Protein 8ERM (pdb70)

Secondary structure (DSSP, 8-state):
----SSTTEEESS-PPPEEEEEEETTEEEEEEE-TT--HHHHHHHHTTSSTT-EEEEEEEEEEEEEEEESS-EEEEEEETTEEEEEEEE-SHHHHHHHHHHTHHHHT-EEEE-TTS-EEEEETT---EEE----SS-SEEEEEEEEB-TTSPBPSS-EEEEESSSPPS--EEE-EEEEE-SS-EEEE-STTTTHHHH--/---B--SSTTEEESS-PPPEEEEEEETTEEEEEEE-TT--HHHHHHHHTTSSTT-EEEEEEEEEEEEEEEESS-EEEEEEETTEEEEEEEE-SHHHHHHHHHHTHHHHT-EEEE-TTS-EEEEETT---EEE----SS-SEEEEEEEEB-TTSPBPSS-EEEEESSSPPS--EEE-EEEEE-SS-EEEE-STTTTHHHH-B--

Foldseek 3Di:
DFAAQAAQAFAQFHADWFWKWKDFPNDIDIFTDHGPDFLLRRQVRPAPRDPQKHKAWKWKKKKWKDDWDQFAWWKWKAWAHFIDIQARHRTLVSVLVVCCVCCVRRCWHWDADPVGIIMIMNRSWTKMFIGETPTRTQWMFMWMWIAELVRDTHPDIATLYTHDDGGRRGIHGHAMHIDGPTDMDMDGPDCNGCNHGND/DAFWAQQAAQAFAQFHADWFWKWKFFPNDIDIFTDHGPDFLLRVQVRPAPSDPQKHKAWKKKKWKWKDDWDQFAWWKWKAWAHFIDIQARHHTLVSVLVVCCVCCVRRCWDWDADPVGITMIMNGRWTKMFIGETDTRTQWMFMWMWIAELVRDTHPDIATLATHNDGGRRGMHHHAMDIDGPGDMDMDGPDSNGSNHGNDRD

Nearest PDB structures (foldseek):
  8erm-assembly1_A  TM=1.005E+00  e=1.582E-40  Pseudomonas aeruginosa PAO1
  8sug-assembly1_C  TM=9.775E-01  e=1.849E-27  Pseudomonas aeruginosa PAO1
  6x80-assembly1_D  TM=3.849E-01  e=1.348E-04  Campylobacter jejuni
  7qyd-assembly1_B  TM=2.018E-01  e=6.438E+00  Bacillus thuringiensis serovar jegathesan
  7r1e-assembly1_B  TM=1.872E-01  e=8.999E+00  Bacillus thuringiensis serovar jegathesan

Sequence (402 aa):
GTVASVAGTATASGIASGTVNLVGGGQVKNIAIAAGDSAKAIAEKMDGAIPNLSARARRTVFTADVSGVTGGSLNFDVTVGSNTVSLAGVTSTQDLADQLNNSNSSSKLGITTASINDKGVLTITSATGENVKFGAQTGTATAGQVAVKVQGSDGKFEAAAKNVVAAGTAATTTIVTGYVQLNSPTAYSVSGTGTQASQVFGNGAGTVASVAGTATASGIASGTVNLVGGGQVKNIAIAAGDSAKAIAEKMDGAIPNLSARARTVFTADDVSGVTGGSLNFDVTVGSNTVSLAGVTSTQDLADQLNSNSSKLGITASINDKGVLTITSATGENVKFGAQTGTATAGQVAVKVQGSDGKFEAAAKNVVAAGTAATTTIVTGYVQLNSPTAYSVSGTGTQASQVFGNAS

InterPro domains:
  IPR001029 Flagellin, N-terminal domain [PF00669] (5-141)
  IPR001029 Flagellin, N-terminal domain [PR00207] (37-54)
  IPR001029 Flagellin, N-terminal domain [PR00207] (76-95)
  IPR001029 Flagellin, N-terminal domain [PR00207] (111-134)
  IPR001492 Flagellin [PTHR42792] (4-488)
  IPR010810 Flagellin hook, IN motif [PF07196] (251-303)
  IPR042187 Flagellin, C-terminal domain, subdomain 2 [G3DSA:6.10.10.10] (440-488)
  IPR046358 Flagellin, C-terminal domain [PF00700] (402-487)

Radius of gyration: 23.03 Å; Cα contacts (8 Å, |Δi|>4): 1139; chains: 2; bounding box: 80×36×58 Å

Organism: Pseudomonas aeruginosa (strai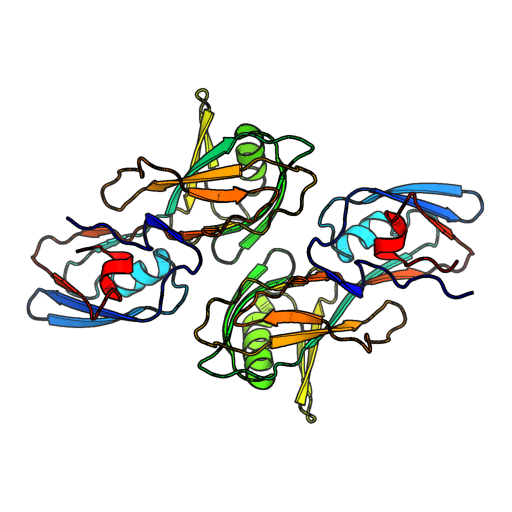n ATCC 15692 / DSM 22644 / CIP 104116 / JCM 14847 / LMG 12228 / 1C / PRS 101 / PAO1) (NCBI:txid208964)

GO terms:
  GO:0071973 bacterial-type flagellum-dependent cell motility (P, IDA)

Solvent-accessible surface area: 17400 Å² total; per-residue (Å²): 125,76,137,17,70,16,8,12,6,0,19,55,56,9,4,58,75,16,56,0,48,0,66,6,64,84,67,101,83,98,20,72,5,49,44,42,19,19,0,88,27,1,8,142,79,0,78,52,23,5,65,90,5,40,9,143,15,100,0,10,1,20,3,74,13,61,46,26,78,62,35,23,0,16,4,28,2,13,0,25,42,32,7,17,67,3,42,39,0,70,41,13,88,42,0,0,71,50,2,69,100,40,29,111,71,1,48,18,84,4,64,41,77,146,180,33,72,0,39,2,22,2,51,72,0,42,13,1,38,10,24,72,38,48,16,98,7,100,41,0,59,0,22,1,77,1,32,18,50,99,42,148,76,49,105,76,55,74,63,0,3,12,12,68,123,67,19,103,33,30,18,0,1,0,27,5,40,23,76,33,117,68,94,75,58,41,59,27,102,66,95,56,4,15,5,7,46,9,132,115,108,32,96,133,22,59,16,5,12,6,1,18,56,56,10,4,57,71,16,50,0,43,0,51,6,84,74,72,86,79,96,27,69,6,44,32,31,18,17,0,68,23,0,5,119,86,0,77,50,21,12,87,102,6,55,14,106,9,85,0,8,1,23,4,80,12,50,53,26,79,62,36,24,0,19,4,29,1,13,0,27,43,33,7,15,77,2,50,37,0,68,40,21,90,40,0,3,72,48,3,85,96,44,24,109,69,1,49,19,79,7,59,53,80,135,170,37,73,1,42,2,21,2,58,73,0,44,12,2,35,10,24,74,39,51,17,100,7,101,42,12,59,0,11,1,68,1,30,20,53,105,42,148,76,43,101,73,53,72,54,0,2,15,12,66,124,70,20,102,32,32,18,0,0,0,15,6,41,22,69,35,116,79,93,86,62,37,62,28,105,65,93,55,5,18,6,7,64,14,74,95,113

B-factor: mean 18.31, std 6.92, range [8.94, 65.5]

Structure (mmCIF, N/CA/C/O backbone):
data_8ERM
#
_entry.id   8ERM
#
_cell.length_a   53.486
_cell.length_b   36.492
_cell.length_c   87.452
_cell.angle_alpha   90.000
_cell.angle_beta   97.298
_cell.angle_gamma   90.000
#
_symmetry.space_group_name_H-M   'P 1 21 1'
#
loop_
_entity.id
_entity.type
_entity.pdbx_description
1 polymer 'B-type flagellin'
2 non-polymer GLYCEROL
3 non-polymer 'SULFATE ION'
4 water water
#
loop_
_atom_site.group_PDB
_atom_site.id
_atom_site.type_symbol
_atom_site.label_atom_id
_atom_site.label_alt_id
_atom_site.label_comp_id
_atom_site.label_asym_id
_atom_site.label_entity_id
_atom_site.label_seq_id
_atom_site.pdbx_PDB_ins_code
_atom_site.Cartn_x
_atom_site.Cartn_y
_atom_site.Cartn_z
_atom_site.occupancy
_atom_site.B_iso_or_equiv
_atom_site.auth_seq_id
_atom_site.auth_comp_id
_atom_site.auth_asym_id
_atom_site.auth_atom_id
_atom_site.pdbx_PDB_model_num
ATOM 1 N N . GLY A 1 3 ? -8.450 -7.132 -3.243 1.000 41.940 180 GLY A N 1
ATOM 2 C CA . GLY A 1 3 ? -9.631 -6.509 -2.605 1.000 41.560 180 GLY A CA 1
ATOM 3 C C . GLY A 1 3 ? -10.349 -7.515 -1.722 1.000 37.580 180 GLY A C 1
ATOM 4 O O . GLY A 1 3 ? -10.842 -8.516 -2.205 1.000 29.590 180 GLY A O 1
ATOM 8 N N . THR A 1 4 ? -10.354 -7.273 -0.413 1.000 35.090 181 THR A N 1
ATOM 9 C CA . THR A 1 4 ? -11.401 -7.828 0.456 1.000 22.120 181 THR A CA 1
ATOM 10 C C . THR A 1 4 ? -12.071 -6.662 1.177 1.000 19.840 181 THR A C 1
ATOM 11 O O . THR A 1 4 ? -11.399 -5.672 1.537 1.000 18.920 181 THR A O 1
ATOM 22 N N . VAL A 1 5 ? -13.391 -6.770 1.318 1.000 15.000 182 VAL A N 1
ATOM 23 C CA . VAL A 1 5 ? -14.192 -5.782 2.037 1.000 13.850 182 VAL A CA 1
ATOM 24 C C . VAL A 1 5 ? -14.326 -6.197 3.505 1.000 12.950 182 VAL A C 1
ATOM 25 O O . VAL A 1 5 ? -14.173 -7.357 3.859 1.000 12.080 182 VAL A O 1
ATOM 38 N N . ALA A 1 6 ? -14.661 -5.230 4.335 1.000 11.840 183 ALA A N 1
ATOM 39 C CA . ALA A 1 6 ? -14.866 -5.455 5.756 1.000 12.190 183 ALA A CA 1
ATOM 40 C C . ALA A 1 6 ? -16.031 -6.424 5.966 1.000 11.870 183 ALA A C 1
ATOM 41 O O . ALA A 1 6 ? -17.044 -6.363 5.264 1.000 12.880 183 ALA A O 1
ATOM 48 N N . SER A 1 7 ? -15.901 -7.302 6.971 1.000 13.420 184 SER A N 1
ATOM 49 C CA . SER A 1 7 ? -16.964 -8.227 7.316 1.000 12.940 184 SER A CA 1
ATOM 50 C C . SER A 1 7 ? -17.950 -7.682 8.351 1.000 13.310 184 SER A C 1
ATOM 51 O O . SER A 1 7 ? -18.984 -8.312 8.553 1.000 14.610 184 SER A O 1
ATOM 59 N N . VAL A 1 8 ? -17.660 -6.527 8.979 1.000 12.600 185 VAL A N 1
ATOM 60 C CA . VAL A 1 8 ? -18.565 -5.960 9.969 1.000 11.470 185 VAL A CA 1
ATOM 61 C C . VAL A 1 8 ? -18.970 -4.530 9.625 1.000 11.490 185 VAL A C 1
ATOM 62 O O . VAL A 1 8 ? -20.166 -4.241 9.498 1.000 10.690 185 VAL A O 1
ATOM 75 N N . ALA A 1 9 ? -17.999 -3.645 9.445 1.000 11.090 186 ALA A N 1
ATOM 76 C CA . ALA A 1 9 ? -18.319 -2.275 9.037 1.000 10.720 186 ALA A CA 1
ATOM 77 C C . ALA A 1 9 ? -18.921 -2.280 7.628 1.000 10.960 186 ALA A C 1
ATOM 78 O O . ALA A 1 9 ? -18.471 -3.025 6.768 1.000 13.070 186 ALA A O 1
ATOM 85 N N . GLY A 1 10 ? -19.948 -1.484 7.402 1.000 10.190 187 GLY A N 1
ATOM 86 C CA . GLY A 1 10 ? -20.576 -1.440 6.087 1.000 10.310 187 GLY A CA 1
ATOM 87 C C . GLY A 1 10 ? -21.428 -2.650 5.756 1.000 10.330 187 GLY A C 1
ATOM 88 O O . GLY A 1 10 ? -21.687 -2.938 4.597 1.000 11.090 187 GLY A O 1
ATOM 92 N N . THR A 1 11 ? -21.905 -3.356 6.771 1.000 10.290 188 THR A N 1
ATOM 93 C CA . THR A 1 11 ? -22.848 -4.440 6.552 1.000 10.380 188 THR A CA 1
ATOM 94 C C . THR A 1 11 ? -23.658 -4.721 7.825 1.000 11.510 188 THR A C 1
ATOM 95 O O . THR A 1 11 ? -23.444 -4.103 8.850 1.000 10.870 188 THR A O 1
ATOM 106 N N . ALA A 1 12 ? -24.602 -5.642 7.714 1.000 11.070 189 ALA A N 1
ATOM 107 C CA . ALA A 1 12 ? -25.364 -6.150 8.841 1.000 10.770 189 ALA A CA 1
ATOM 108 C C . ALA A 1 12 ? -24.706 -7.442 9.322 1.000 10.670 189 ALA A C 1
ATOM 109 O O . ALA A 1 12 ? -24.345 -8.284 8.511 1.000 12.350 189 ALA A O 1
ATOM 116 N N . THR A 1 13 ? -24.586 -7.571 10.644 1.000 11.140 190 THR A N 1
ATOM 117 C CA . THR A 1 13 ? -24.003 -8.757 11.286 1.000 11.000 190 THR A CA 1
ATOM 118 C C . THR A 1 13 ? -24.782 -9.129 12.531 1.000 11.960 190 THR A C 1
ATOM 119 O O . THR A 1 13 ? -25.580 -8.335 13.061 1.000 11.310 190 THR A O 1
ATOM 130 N N . ALA A 1 14 ? -24.547 -10.338 13.010 1.000 12.000 191 ALA A N 1
ATOM 131 C CA . ALA A 1 14 ? -25.179 -10.816 14.220 1.000 13.360 191 ALA A CA 1
ATOM 132 C C . ALA A 1 14 ? -24.655 -10.121 15.455 1.000 16.910 191 ALA A C 1
ATOM 133 O O . ALA A 1 14 ? -25.414 -9.793 16.350 1.000 20.580 191 ALA A O 1
ATOM 140 N N . SER A 1 15 ? -23.347 -9.885 15.506 1.000 15.390 192 SER A N 1
ATOM 141 C CA . SER A 1 15 ? -22.708 -9.457 16.745 1.000 18.290 192 SER A CA 1
ATOM 142 C C . SER A 1 15 ? -22.008 -8.118 16.716 1.000 17.050 192 SER A C 1
ATOM 143 O O . SER A 1 15 ? -21.548 -7.627 17.769 1.000 17.310 192 SER A O 1
ATOM 151 N N . GLY A 1 16 ? -21.931 -7.505 15.536 1.000 14.610 193 GLY A N 1
ATOM 152 C CA . GLY A 1 16 ? -21.248 -6.229 15.441 1.000 14.540 193 GLY A CA 1
ATOM 153 C C . GLY A 1 16 ? -19.757 -6.364 15.651 1.000 14.680 193 GLY A C 1
ATOM 154 O O . GLY A 1 16 ? -19.183 -7.452 15.554 1.000 14.720 193 GLY A O 1
ATOM 158 N N . ILE A 1 17 ? -19.133 -5.244 15.906 1.000 13.110 194 ILE A N 1
ATOM 159 C CA . ILE A 1 17 ? -17.666 -5.181 15.978 1.000 13.400 194 ILE A CA 1
ATOM 160 C C . ILE A 1 17 ? -17.146 -6.047 17.117 1.000 14.570 194 ILE A C 1
ATOM 161 O O . ILE A 1 17 ? -17.710 -6.028 18.218 1.000 15.930 194 ILE A O 1
ATOM 177 N N . ALA A 1 18 ? -16.106 -6.826 16.832 1.000 16.550 195 ALA A N 1
ATOM 178 C CA . ALA A 1 18 ? -15.431 -7.629 17.851 1.000 17.790 195 ALA A CA 1
ATOM 179 C C . ALA A 1 18 ? -14.274 -6.845 18.447 1.000 16.840 195 ALA A C 1
ATOM 180 O O . ALA A 1 18 ? -13.679 -5.981 17.790 1.000 17.340 195 ALA A O 1
ATOM 187 N N . SER A 1 19 ? -13.941 -7.135 19.702 1.000 17.040 196 SER A N 1
ATOM 188 C CA . SER A 1 19 ? -12.787 -6.512 20.321 1.000 16.670 196 SER A CA 1
ATOM 189 C C . SER A 1 19 ? -11.514 -6.869 19.536 1.000 14.400 196 SER A C 1
ATOM 190 O O . SER A 1 19 ? -11.384 -7.949 18.951 1.000 17.000 196 SER A O 1
ATOM 198 N N . GLY A 1 20 ? -10.600 -5.918 19.523 1.000 16.490 197 GLY A N 1
ATOM 199 C CA . GLY A 1 20 ? -9.318 -6.087 18.866 1.000 15.920 197 GLY A CA 1
ATOM 200 C C . GLY A 1 20 ? -8.472 -4.839 18.966 1.000 15.390 197 GLY A C 1
ATOM 201 O O . GLY A 1 20 ? -8.801 -3.868 19.637 1.000 16.950 197 GLY A O 1
ATOM 205 N N . THR A 1 21 ? -7.333 -4.878 18.306 1.000 18.190 198 THR A N 1
ATOM 206 C CA . THR A 1 21 ? -6.422 -3.748 18.290 1.000 17.720 198 THR A CA 1
ATOM 207 C C . THR A 1 21 ? -6.067 -3.487 16.820 1.000 15.530 198 THR A C 1
ATOM 208 O O . THR A 1 21 ? -5.743 -4.437 16.065 1.000 17.800 198 THR A O 1
ATOM 219 N N . VAL A 1 22 ? -6.179 -2.219 16.408 1.000 14.040 199 VAL A N 1
ATOM 220 C CA . VAL A 1 22 ? -5.784 -1.788 15.066 1.000 15.530 199 VAL A CA 1
ATOM 221 C C . VAL A 1 22 ? -4.378 -1.186 15.131 1.000 17.470 199 VAL A C 1
ATOM 222 O O . VAL A 1 22 ? -4.108 -0.327 15.980 1.000 16.670 199 VAL A O 1
ATOM 235 N N . ASN A 1 23 ? -3.486 -1.682 14.274 1.000 15.170 200 ASN A N 1
ATOM 236 C CA . ASN A 1 23 ? -2.115 -1.200 14.185 1.000 17.720 200 ASN A CA 1
ATOM 237 C C . ASN A 1 23 ? -2.021 -0.221 13.014 1.000 15.470 200 ASN A C 1
ATOM 238 O O . ASN A 1 23 ? -2.254 -0.594 11.856 1.000 16.970 200 ASN A O 1
ATOM 249 N N . LEU A 1 24 ? -1.739 1.043 13.312 1.000 15.910 201 LEU A N 1
ATOM 250 C CA . LEU A 1 24 ? -1.584 2.091 12.336 1.000 16.890 201 LEU A CA 1
ATOM 251 C C . LEU A 1 24 ? -0.112 2.470 12.212 1.000 18.260 201 LEU A C 1
ATOM 252 O O . LEU A 1 24 ? 0.548 2.705 13.241 1.000 19.660 201 LEU A O 1
ATOM 268 N N . VAL A 1 25 ? 0.398 2.528 10.982 1.000 16.460 202 VAL A N 1
ATOM 269 C CA . VAL A 1 25 ? 1.748 3.038 10.723 1.000 17.890 202 VAL A CA 1
ATOM 270 C C . VAL A 1 25 ? 1.727 4.101 9.632 1.000 17.610 202 VAL A C 1
ATOM 271 O O . VAL A 1 25 ? 1.144 3.885 8.561 1.000 18.210 202 VAL A O 1
ATOM 284 N N . GLY A 1 26 ? 2.342 5.253 9.888 1.000 17.040 203 GLY A N 1
ATOM 285 C CA . GLY A 1 26 ? 2.435 6.292 8.867 1.000 17.660 203 GLY A CA 1
ATOM 286 C C . GLY A 1 26 ? 3.192 7.497 9.379 1.000 17.380 203 GLY A C 1
ATOM 287 O O . GLY A 1 26 ? 3.260 7.745 10.583 1.000 15.560 203 GLY A O 1
ATOM 291 N N . GLY A 1 27 ? 3.847 8.192 8.457 1.000 18.390 204 GLY A N 1
ATOM 292 C CA . GLY A 1 27 ? 4.677 9.341 8.816 1.000 20.270 204 GLY A CA 1
ATOM 293 C C . GLY A 1 27 ? 5.774 9.010 9.823 1.000 18.650 204 GLY A C 1
ATOM 294 O O . GLY A 1 27 ? 6.170 9.847 10.630 1.000 21.580 204 GLY A O 1
ATOM 298 N N . GLY A 1 28 ? 6.255 7.770 9.802 1.000 17.600 205 GLY A N 1
ATOM 299 C CA . GLY A 1 28 ? 7.287 7.356 10.760 1.000 18.090 205 GLY A CA 1
ATOM 300 C C . GLY A 1 28 ? 6.786 7.111 12.171 1.000 16.570 205 GLY A C 1
ATOM 301 O O . GLY A 1 28 ? 7.588 6.897 13.089 1.000 17.670 205 GLY A O 1
ATOM 305 N N . GLN A 1 29 ? 5.467 7.112 12.343 1.000 15.740 206 GLN A N 1
ATOM 306 C CA . GLN A 1 29 ? 4.847 6.894 13.647 1.000 17.580 206 GLN A CA 1
ATOM 307 C C . GLN A 1 29 ? 4.106 5.567 13.645 1.000 16.340 206 GLN A C 1
ATOM 308 O O . GLN A 1 29 ? 3.579 5.146 12.609 1.000 17.420 206 GLN A O 1
ATOM 322 N N . VAL A 1 30 ? 4.036 4.951 14.820 1.000 16.300 207 VAL A N 1
ATOM 323 C CA . VAL A 1 30 ? 3.350 3.660 15.030 1.000 16.920 207 VAL A CA 1
ATOM 324 C C . VAL A 1 30 ? 2.320 3.856 16.129 1.000 17.700 207 VAL A C 1
ATOM 325 O O . VAL A 1 30 ? 2.662 4.353 17.212 1.000 19.570 207 VAL A O 1
ATOM 338 N N . LYS A 1 31 ? 1.055 3.535 15.856 1.000 15.890 208 LYS A N 1
ATOM 339 C CA . LYS A 1 31 ? 0.003 3.746 16.862 1.000 18.270 208 LYS A CA 1
ATOM 340 C C . LYS A 1 31 ? -0.900 2.543 16.922 1.000 17.580 208 LYS A C 1
ATOM 341 O O . LYS A 1 31 ? -1.261 1.989 15.902 1.000 19.210 208 LYS A O 1
ATOM 360 N N . ASN A 1 32 ? -1.273 2.153 18.136 1.000 16.310 209 ASN A N 1
ATOM 361 C CA . ASN A 1 32 ? -2.177 1.071 18.345 1.000 17.820 209 ASN A CA 1
ATOM 362 C C . ASN A 1 32 ? -3.454 1.647 18.920 1.000 17.130 209 ASN A C 1
ATOM 363 O O . ASN A 1 32 ? -3.429 2.474 19.831 1.000 16.660 209 ASN A O 1
ATOM 374 N N . ILE A 1 33 ? -4.568 1.219 18.321 1.000 15.770 210 ILE A N 1
ATOM 375 C CA . ILE A 1 33 ? -5.903 1.739 18.622 1.000 16.480 210 ILE A CA 1
ATOM 376 C C . ILE A 1 33 ? -6.749 0.601 19.142 1.000 13.480 210 ILE A C 1
ATOM 377 O O . ILE A 1 33 ? -6.944 -0.386 18.442 1.000 16.200 210 ILE A O 1
ATOM 393 N N . ALA A 1 34 ? -7.275 0.735 20.362 1.000 13.350 211 ALA A N 1
ATOM 394 C CA . ALA A 1 34 ? -8.144 -0.282 20.911 1.000 13.530 211 ALA A CA 1
ATOM 395 C C . ALA A 1 34 ? -9.542 -0.206 20.307 1.000 15.270 211 ALA A C 1
ATOM 396 O O . ALA A 1 34 ? -10.121 0.872 20.282 1.000 16.500 211 ALA A O 1
ATOM 403 N N . ILE A 1 35 ? -10.030 -1.354 19.834 1.000 14.300 212 ILE A N 1
ATOM 404 C CA . ILE A 1 35 ? -11.402 -1.485 19.315 1.000 17.030 212 ILE A CA 1
ATOM 405 C C . ILE A 1 35 ? -12.168 -2.285 20.369 1.000 16.330 212 ILE A C 1
ATOM 406 O O . ILE A 1 35 ? -11.812 -3.420 20.682 1.000 17.010 212 ILE A O 1
ATOM 422 N N . ALA A 1 36 ? -13.214 -1.687 20.910 1.000 15.860 213 ALA A N 1
ATOM 423 C CA . ALA A 1 36 ? -14.048 -2.327 21.924 1.000 17.400 213 ALA A CA 1
ATOM 424 C C . ALA A 1 36 ? -15.136 -3.133 21.277 1.000 16.110 213 ALA A C 1
ATOM 425 O O . ALA A 1 36 ? -15.658 -2.743 20.218 1.000 15.870 213 ALA A O 1
ATOM 432 N N . ALA A 1 37 ? -15.491 -4.261 21.891 1.000 16.360 214 ALA A N 1
ATOM 433 C CA . ALA A 1 37 ? -16.614 -5.065 21.415 1.000 17.340 214 ALA A CA 1
ATOM 434 C C . ALA A 1 37 ? -17.837 -4.164 21.306 1.000 15.250 214 ALA A C 1
ATOM 435 O O . ALA A 1 37 ? -18.134 -3.384 22.213 1.000 17.220 214 ALA A O 1
ATOM 442 N N . GLY A 1 38 ? -18.502 -4.219 20.154 1.000 15.620 215 GLY A N 1
ATOM 443 C CA . GLY A 1 38 ? -19.732 -3.435 19.945 1.000 16.380 215 GLY A CA 1
ATOM 444 C C . GLY A 1 38 ? -19.504 -1.974 19.543 1.000 16.780 215 GLY A C 1
ATOM 445 O O . GLY A 1 38 ? -20.460 -1.218 19.403 1.000 16.650 215 GLY A O 1
ATOM 449 N N . ASP A 1 39 ? -18.243 -1.573 19.340 1.000 13.720 216 ASP A N 1
ATOM 450 C CA . ASP A 1 39 ? -17.971 -0.208 18.923 1.000 13.510 216 ASP A CA 1
ATOM 451 C C . ASP A 1 39 ? -18.705 0.107 17.624 1.000 14.050 216 ASP A C 1
ATOM 452 O O . ASP A 1 39 ? -18.820 -0.733 16.737 1.000 15.160 216 ASP A O 1
ATOM 461 N N . SER A 1 40 ? -19.164 1.329 17.547 1.000 13.290 217 SER A N 1
ATOM 462 C CA . SER A 1 40 ? -19.723 1.880 16.316 1.000 12.590 217 SER A CA 1
ATOM 463 C C . SER A 1 40 ? -18.629 2.416 15.414 1.000 12.370 217 SER A C 1
ATOM 464 O O . SER A 1 40 ? -17.505 2.708 15.840 1.000 12.900 217 SER A O 1
ATOM 472 N N . ALA A 1 41 ? -18.967 2.609 14.142 1.000 10.500 218 ALA A N 1
ATOM 473 C CA . ALA A 1 41 ? -18.088 3.369 13.258 1.000 11.630 218 ALA A CA 1
ATOM 474 C C . ALA A 1 41 ? -17.761 4.757 13.814 1.000 11.950 218 ALA A C 1
ATOM 475 O O . ALA A 1 41 ? -16.614 5.227 13.728 1.000 12.430 218 ALA A O 1
ATOM 482 N N . LYS A 1 42 ? -18.753 5.389 14.413 1.000 11.370 219 LYS A N 1
ATOM 483 C CA . LYS A 1 42 ? -18.563 6.703 15.038 1.000 12.970 219 LYS A CA 1
ATOM 484 C C . LYS A 1 42 ? -17.421 6.655 16.051 1.000 13.600 219 LYS A C 1
ATOM 485 O O . LYS A 1 42 ? -16.519 7.484 16.008 1.000 14.880 219 LYS A O 1
ATOM 504 N N . ALA A 1 43 ? -17.471 5.675 16.941 1.000 12.610 220 ALA A N 1
ATOM 505 C CA . ALA A 1 43 ? -16.450 5.551 17.991 1.000 13.470 220 ALA A CA 1
ATOM 506 C C . ALA A 1 43 ? -15.068 5.242 17.412 1.000 14.000 220 ALA A C 1
ATOM 507 O O . ALA A 1 43 ? -14.046 5.774 17.880 1.000 14.870 220 ALA A O 1
ATOM 514 N N . ILE A 1 44 ? -15.020 4.380 16.402 1.000 12.980 221 ILE A N 1
ATOM 515 C CA . ILE A 1 44 ? -13.762 3.990 15.797 1.000 12.380 221 ILE A CA 1
ATOM 516 C C . ILE A 1 44 ? -13.152 5.191 15.068 1.000 13.000 221 ILE A C 1
ATOM 517 O O . ILE A 1 44 ? -11.946 5.455 15.189 1.000 15.280 221 ILE A O 1
ATOM 533 N N . ALA A 1 45 ? -13.967 5.916 14.322 1.000 13.040 222 ALA A N 1
ATOM 534 C CA . ALA A 1 45 ? -13.487 7.106 13.635 1.000 14.880 222 ALA A CA 1
ATOM 535 C C . ALA A 1 45 ? -12.968 8.140 14.611 1.000 17.750 222 ALA A C 1
ATOM 536 O O . ALA A 1 45 ? -11.938 8.781 14.319 1.000 16.420 222 ALA A O 1
ATOM 543 N N . GLU A 1 46 ? -13.633 8.288 15.758 1.000 15.370 223 GLU A N 1
ATOM 544 C CA . GLU A 1 46 ? -13.184 9.265 16.752 1.000 16.550 223 GLU A CA 1
ATOM 545 C C . GLU A 1 46 ? -11.789 8.902 17.257 1.000 16.290 223 GLU A C 1
ATOM 546 O O . GLU A 1 46 ? -10.938 9.795 17.440 1.000 18.950 223 GLU A O 1
ATOM 558 N N . LYS A 1 47 ? -11.548 7.607 17.444 1.000 15.200 224 LYS A N 1
ATOM 559 C CA . LYS A 1 47 ? -10.252 7.118 17.908 1.000 17.150 224 LYS A CA 1
ATOM 560 C C . LYS A 1 47 ? -9.148 7.243 16.862 1.000 18.290 224 LYS A C 1
ATOM 561 O O . LYS A 1 47 ? -7.979 7.471 17.204 1.000 18.440 224 LYS A O 1
ATOM 580 N N . MET A 1 48 ? -9.509 7.107 15.586 1.000 16.400 225 MET A N 1
ATOM 581 C CA . MET A 1 48 ? -8.528 7.095 14.528 1.000 18.780 225 MET A CA 1
ATOM 582 C C . MET A 1 48 ? -8.230 8.446 13.945 1.000 17.990 225 MET A C 1
ATOM 583 O O . MET A 1 48 ? -7.128 8.635 13.433 1.000 18.420 225 MET A O 1
ATOM 597 N N . ASP A 1 49 ? -9.167 9.388 14.034 1.000 17.350 226 ASP A N 1
ATOM 598 C CA . ASP A 1 49 ? -8.986 10.670 13.401 1.000 17.910 226 ASP A CA 1
ATOM 599 C C . ASP A 1 49 ? -7.801 11.413 14.024 1.000 19.290 226 ASP A C 1
ATOM 600 O O . ASP A 1 49 ? -7.761 11.604 15.223 1.000 18.640 226 ASP A O 1
ATOM 609 N N . GLY A 1 50 ? -6.841 11.802 13.198 1.000 22.290 227 GLY A N 1
ATOM 610 C CA . GLY A 1 50 ? -5.604 12.435 13.694 1.000 20.790 227 GLY A CA 1
ATOM 611 C C . GLY A 1 50 ? -4.696 11.557 14.544 1.000 22.690 227 GLY A C 1
ATOM 612 O O . GLY A 1 50 ? -3.766 12.068 15.167 1.000 24.760 227 GLY A O 1
ATOM 616 N N . ALA A 1 51 ? -4.912 10.242 14.565 1.000 20.490 228 ALA A N 1
ATOM 617 C CA . ALA A 1 51 ? -4.088 9.373 15.404 1.000 20.840 228 ALA A CA 1
ATOM 618 C C . ALA A 1 51 ? -2.618 9.401 14.933 1.000 22.860 228 ALA A C 1
ATOM 619 O O . ALA A 1 51 ? -1.706 9.236 15.733 1.000 27.030 228 ALA A O 1
ATOM 626 N N . ILE A 1 52 ? -2.418 9.555 13.633 1.000 21.650 229 ILE A N 1
ATOM 627 C CA . ILE A 1 52 ? -1.100 9.896 13.061 1.000 24.000 229 ILE A CA 1
ATOM 628 C C . ILE A 1 52 ? -1.311 11.161 12.251 1.000 27.710 229 ILE A C 1
ATOM 629 O O . ILE A 1 52 ? -2.444 11.490 11.868 1.000 24.640 229 ILE A O 1
ATOM 645 N N . PRO A 1 53 ? -0.212 11.876 11.948 1.000 30.760 230 PRO A N 1
ATOM 646 C CA . PRO A 1 53 ? -0.372 13.145 11.261 1.000 26.070 230 PRO A CA 1
ATOM 647 C C . PRO A 1 53 ? -1.082 13.020 9.912 1.000 25.970 230 PRO A C 1
ATOM 648 O O . PRO A 1 53 ? -0.806 12.094 9.140 1.000 23.650 230 PRO A O 1
ATOM 659 N N . ASN A 1 54 ? -1.982 13.963 9.651 1.000 24.580 231 ASN A N 1
ATOM 660 C CA . ASN A 1 54 ? -2.705 14.093 8.398 1.000 26.350 231 ASN A CA 1
ATOM 661 C C . ASN A 1 54 ? -3.764 12.997 8.166 1.000 21.820 231 ASN A C 1
ATOM 662 O O . ASN A 1 54 ? -4.370 12.977 7.081 1.000 22.350 231 ASN A O 1
ATOM 673 N N . LEU A 1 55 ? -3.972 12.073 9.112 1.000 21.760 232 LEU A N 1
ATOM 674 C CA . LEU A 1 55 ? -4.972 11.013 8.868 1.000 20.210 232 LEU A CA 1
ATOM 675 C C . LEU A 1 55 ? -6.376 11.511 9.217 1.000 21.220 232 LEU A C 1
ATOM 676 O O . LEU A 1 55 ? -6.615 11.879 10.351 1.000 22.010 232 LEU A O 1
ATOM 692 N N . SER A 1 56 ? -7.273 11.539 8.242 1.000 17.400 233 SER A N 1
ATOM 693 C CA . SER A 1 56 ? -8.671 11.902 8.472 1.000 20.500 233 SER A CA 1
ATOM 694 C C . SER A 1 56 ? -9.484 10.629 8.581 1.000 16.710 233 SER A C 1
ATOM 695 O O . SER A 1 56 ? -9.318 9.749 7.752 1.000 18.030 233 SER A O 1
ATOM 703 N N . ALA A 1 57 ? -10.360 10.550 9.572 1.000 18.700 234 ALA A N 1
ATOM 704 C CA . ALA A 1 57 ? -11.300 9.418 9.685 1.000 15.820 234 ALA A CA 1
ATOM 705 C C . ALA A 1 57 ? -12.714 9.951 9.872 1.000 16.430 234 ALA A C 1
ATOM 706 O O . ALA A 1 57 ? -12.963 10.744 10.775 1.000 18.680 234 ALA A O 1
ATOM 713 N N . ARG A 1 58 ? -13.609 9.535 8.983 1.000 15.540 235 ARG A N 1
ATOM 714 C CA . ARG A 1 58 ? -15.010 9.960 9.031 1.000 17.010 235 ARG A CA 1
ATOM 715 C C . ARG A 1 58 ? -15.886 8.735 9.087 1.000 15.840 235 ARG A C 1
ATOM 716 O O . ARG A 1 58 ? -15.507 7.701 8.554 1.000 17.190 235 ARG A O 1
ATOM 737 N N . ALA A 1 59 ? -17.023 8.837 9.756 1.000 13.230 236 ALA A N 1
ATOM 738 C CA . ALA A 1 59 ? -17.933 7.704 9.886 1.000 11.960 236 ALA A CA 1
ATOM 739 C C . ALA A 1 59 ? -19.340 8.122 9.501 1.000 13.050 236 ALA A C 1
ATOM 740 O O . ALA A 1 59 ? -19.764 9.261 9.742 1.000 13.190 236 ALA A O 1
ATOM 747 N N . ARG A 1 60 ? -20.054 7.198 8.884 1.000 11.600 237 ARG A N 1
ATOM 748 C CA A ARG A 1 60 ? -21.455 7.395 8.525 0.500 11.140 237 ARG A CA 1
ATOM 749 C CA B ARG A 1 60 ? -21.460 7.404 8.514 0.500 11.810 237 ARG A CA 1
ATOM 750 C C . ARG A 1 60 ? -22.090 6.026 8.415 1.000 10.300 237 ARG A C 1
ATOM 751 O O . ARG A 1 60 ? -21.453 5.085 7.960 1.000 10.730 237 ARG A O 1
ATOM 791 N N . THR A 1 61 ? -23.341 5.925 8.828 1.000 9.540 238 THR A N 1
ATOM 792 C CA . THR A 1 61 ? -24.098 4.687 8.683 1.000 9.500 238 THR A CA 1
ATOM 793 C C . THR A 1 61 ? -25.249 4.983 7.747 1.000 10.690 238 THR A C 1
ATOM 794 O O . THR A 1 61 ? -26.127 5.791 8.076 1.000 10.620 238 THR A O 1
ATOM 805 N N . VAL A 1 62 ? -25.193 4.411 6.547 1.000 9.540 239 VAL A N 1
ATOM 806 C CA . VAL A 1 62 ? -26.162 4.681 5.516 1.000 9.890 239 VAL A CA 1
ATOM 807 C C . VAL A 1 62 ? -26.559 3.354 4.927 1.000 10.850 239 VAL A C 1
ATOM 808 O O . VAL A 1 62 ? -25.701 2.517 4.616 1.000 9.910 239 VAL A O 1
ATOM 821 N N . PHE A 1 63 ? -27.850 3.133 4.777 1.000 10.020 240 PHE A N 1
ATOM 822 C CA . PHE A 1 63 ? -28.309 1.878 4.162 1.000 9.870 240 PHE A CA 1
ATOM 823 C C . PHE A 1 63 ? -29.661 2.054 3.536 1.000 11.100 240 PHE A C 1
ATOM 824 O O . PHE A 1 63 ? -30.424 2.941 3.949 1.000 10.730 240 PHE A O 1
ATOM 841 N N . THR A 1 64 ? -29.976 1.212 2.551 1.000 9.470 241 THR A N 1
ATOM 842 C CA . THR A 1 64 ? -31.337 1.151 2.071 1.000 10.220 241 THR A CA 1
ATOM 843 C C . THR A 1 64 ? -32.021 -0.024 2.758 1.000 10.720 241 THR A C 1
ATOM 844 O O . THR A 1 64 ? -31.365 -0.993 3.120 1.000 10.290 241 THR A O 1
ATOM 855 N N . ALA A 1 65 ? -33.329 0.079 2.921 1.000 9.720 242 ALA A N 1
ATOM 856 C CA . ALA A 1 65 ? -34.126 -0.952 3.553 1.000 10.920 242 ALA A CA 1
ATOM 857 C C . ALA A 1 65 ? -35.364 -1.196 2.703 1.000 10.760 242 ALA A C 1
ATOM 858 O O . ALA A 1 65 ? -35.995 -0.261 2.241 1.000 11.390 242 ALA A O 1
ATOM 865 N N . ASP A 1 66 ? -35.735 -2.475 2.545 1.000 11.020 243 ASP A N 1
ATOM 866 C CA . ASP A 1 66 ? -36.913 -2.859 1.789 1.000 11.910 243 ASP A CA 1
ATOM 867 C C . ASP A 1 66 ? -37.733 -3.854 2.602 1.000 12.430 243 ASP A C 1
ATOM 868 O O . ASP A 1 66 ? -37.168 -4.750 3.204 1.000 13.080 243 ASP A O 1
ATOM 877 N N . VAL A 1 67 ? -39.042 -3.661 2.636 1.000 11.240 244 VAL A N 1
ATOM 878 C CA . VAL A 1 67 ? -39.944 -4.604 3.270 1.000 11.120 244 VAL A CA 1
ATOM 879 C C . VAL A 1 67 ? -40.609 -5.421 2.205 1.000 11.820 244 VAL A C 1
ATOM 880 O O . VAL A 1 67 ? -41.107 -4.881 1.242 1.000 13.690 244 VAL A O 1
ATOM 893 N N . SER A 1 68 ? -40.596 -6.747 2.359 1.000 12.100 245 SER A N 1
ATOM 894 C CA . SER A 1 68 ? -41.105 -7.651 1.318 1.000 14.450 245 SER A CA 1
ATOM 895 C C . SER A 1 68 ? -41.797 -8.843 1.953 1.000 13.790 245 SER A C 1
ATOM 896 O O . SER A 1 68 ? -41.404 -9.281 3.026 1.000 12.100 245 SER A O 1
ATOM 904 N N . GLY A 1 69 ? -42.852 -9.306 1.303 1.000 13.040 246 GLY A N 1
ATOM 905 C CA . GLY A 1 69 ? -43.435 -10.590 1.629 1.000 13.860 246 GLY A CA 1
ATOM 906 C C . GLY A 1 69 ? -44.232 -10.672 2.917 1.000 14.130 246 GLY A C 1
ATOM 907 O O . GLY A 1 69 ? -44.478 -11.759 3.428 1.000 14.610 246 GLY A O 1
ATOM 911 N N . VAL A 1 70 ? -44.670 -9.525 3.427 1.000 14.510 247 VAL A N 1
ATOM 912 C CA . VAL A 1 70 ? -45.405 -9.511 4.673 1.000 14.940 247 VAL A CA 1
ATOM 913 C C . VAL A 1 70 ? -46.818 -10.090 4.463 1.000 16.250 247 VAL A C 1
ATOM 914 O O . VAL A 1 70 ? -47.596 -9.579 3.664 1.000 16.490 247 VAL A O 1
ATOM 927 N N . THR A 1 71 ? -47.104 -11.173 5.177 1.000 17.080 248 THR A N 1
ATOM 928 C CA . THR A 1 71 ? -48.415 -11.824 5.088 1.000 18.860 248 THR A CA 1
ATOM 929 C C . THR A 1 71 ? -48.836 -12.322 6.464 1.000 16.520 248 THR A C 1
ATOM 930 O O . THR A 1 71 ? -48.020 -12.492 7.374 1.000 15.890 248 THR A O 1
ATOM 941 N N . GLY A 1 72 ? -50.146 -12.513 6.620 1.000 18.420 249 GLY A N 1
ATOM 942 C CA . GLY A 1 72 ? -50.687 -13.080 7.843 1.000 19.610 249 GLY A CA 1
ATOM 943 C C . GLY A 1 72 ? -50.830 -12.077 8.983 1.000 19.250 249 GLY A C 1
ATOM 944 O O . GLY A 1 72 ? -51.193 -12.449 10.098 1.000 24.480 249 GLY A O 1
ATOM 948 N N . GLY A 1 73 ? -50.531 -10.809 8.713 1.000 17.910 250 GLY A N 1
ATOM 949 C CA . GLY A 1 73 ? -50.525 -9.771 9.727 1.000 16.020 250 GLY A CA 1
ATOM 950 C C . GLY A 1 73 ? -49.477 -8.726 9.350 1.000 14.560 250 GLY A C 1
ATOM 951 O O . GLY A 1 73 ? -49.230 -8.487 8.171 1.000 17.010 250 GLY A O 1
ATOM 955 N N . SER A 1 74 ? -48.838 -8.159 10.350 1.000 13.670 251 SER A N 1
ATOM 956 C CA . SER A 1 74 ? -47.895 -7.078 10.130 1.000 12.780 251 SER A CA 1
ATOM 957 C C . SER A 1 74 ? -46.659 -7.242 11.013 1.000 13.220 251 SER A C 1
ATOM 958 O O . SER A 1 74 ? -46.654 -8.017 11.994 1.000 13.690 251 SER A O 1
ATOM 966 N N . LEU A 1 75 ? -45.590 -6.524 10.664 1.000 12.440 252 LEU A N 1
ATOM 967 C CA . LEU A 1 75 ? -44.344 -6.616 11.410 1.000 12.280 252 LEU A CA 1
ATOM 968 C C . LEU A 1 75 ? -44.295 -5.588 12.522 1.000 11.090 252 LEU A C 1
ATOM 969 O O . LEU A 1 75 ? -44.645 -4.412 12.312 1.000 12.660 252 LEU A O 1
ATOM 985 N N . ASN A 1 76 ? -43.847 -6.018 13.700 1.000 11.530 253 ASN A N 1
ATOM 986 C CA . ASN A 1 76 ? -43.519 -5.116 14.799 1.000 11.320 253 ASN A CA 1
ATOM 987 C C . ASN A 1 76 ? -42.087 -5.434 15.203 1.000 10.920 253 ASN A C 1
ATOM 988 O O . ASN A 1 76 ? -41.705 -6.603 15.323 1.000 11.730 253 ASN A O 1
ATOM 999 N N . PHE A 1 77 ? -41.300 -4.403 15.458 1.000 10.680 254 PHE A N 1
ATOM 1000 C CA . PHE A 1 77 ? -39.931 -4.587 15.893 1.000 10.870 254 PHE A CA 1
ATOM 1001 C C . PHE A 1 77 ? -39.376 -3.276 16.415 1.000 11.090 254 PHE A C 1
ATOM 1002 O O . PHE A 1 77 ? -39.812 -2.208 15.992 1.000 11.370 254 PHE A O 1
ATOM 1019 N N . ASP A 1 78 ? -38.407 -3.382 17.319 1.000 12.370 255 ASP A N 1
ATOM 1020 C CA . ASP A 1 78 ? -37.730 -2.203 17.809 1.000 12.620 255 ASP A CA 1
ATOM 1021 C C . ASP A 1 78 ? -36.628 -1.798 16.833 1.000 12.930 255 ASP A C 1
ATOM 1022 O O . ASP A 1 78 ? -36.066 -2.637 16.113 1.000 13.340 255 ASP A O 1
ATOM 1031 N N . VAL A 1 79 ? -36.299 -0.514 16.825 1.000 11.160 256 VAL A N 1
ATOM 1032 C CA . VAL A 1 79 ? -35.118 -0.010 16.139 1.000 11.210 256 VAL A CA 1
ATOM 1033 C C . VAL A 1 79 ? -34.318 0.817 17.138 1.000 11.860 256 VAL A C 1
ATOM 1034 O O . VAL A 1 79 ? -34.882 1.716 17.796 1.000 11.900 256 VAL A O 1
ATOM 1047 N N . THR A 1 80 ? -33.039 0.499 17.259 1.000 11.020 257 THR A N 1
ATOM 1048 C CA . THR A 1 80 ? -32.111 1.227 18.096 1.000 13.010 257 THR A CA 1
ATOM 1049 C C . THR A 1 80 ? -31.103 1.917 17.218 1.000 13.220 257 THR A C 1
ATOM 1050 O O . THR A 1 80 ? -30.538 1.299 16.342 1.000 13.680 257 THR A O 1
ATOM 1061 N N . VAL A 1 81 ? -30.907 3.210 17.433 1.000 12.030 258 VAL A N 1
ATOM 1062 C CA . VAL A 1 81 ? -29.823 3.938 16.805 1.000 11.470 258 VAL A CA 1
ATOM 1063 C C . VAL A 1 81 ? -28.998 4.549 17.939 1.000 12.010 258 VAL A C 1
ATOM 1064 O O . VAL A 1 81 ? -29.516 5.336 18.755 1.000 11.340 258 VAL A O 1
ATOM 1077 N N . GLY A 1 82 ? -27.735 4.169 18.029 1.000 13.060 259 GLY A N 1
ATOM 1078 C CA . GLY A 1 82 ? -26.919 4.582 19.156 1.000 12.420 259 GLY A CA 1
ATOM 1079 C C . GLY A 1 82 ? -27.578 4.146 20.447 1.000 13.110 259 GLY A C 1
ATOM 1080 O O . GLY A 1 82 ? -27.874 2.961 20.610 1.000 14.380 259 GLY A O 1
ATOM 1084 N N . SER A 1 83 ? -27.872 5.119 21.309 1.000 12.940 260 SER A N 1
ATOM 1085 C CA . SER A 1 83 ? -28.427 4.842 22.634 1.000 13.220 260 SER A CA 1
ATOM 1086 C C . SER A 1 83 ? -29.934 5.067 22.707 1.000 12.680 260 SER A C 1
ATOM 1087 O O . SER A 1 83 ? -30.523 5.073 23.801 1.000 12.710 260 SER A O 1
ATOM 1095 N N . ASN A 1 84 ? -30.593 5.206 21.553 1.000 11.560 261 ASN A N 1
ATOM 1096 C CA . ASN A 1 84 ? -31.995 5.563 21.511 1.000 12.130 261 ASN A CA 1
ATOM 1097 C C . ASN A 1 84 ? -32.791 4.487 20.802 1.000 13.380 261 ASN A C 1
ATOM 1098 O O . ASN A 1 84 ? -32.397 4.044 19.720 1.000 13.600 261 ASN A O 1
ATOM 1109 N N . THR A 1 85 ? -33.920 4.076 21.384 1.000 13.100 262 THR A N 1
ATOM 1110 C CA . THR A 1 85 ? -34.713 2.967 20.867 1.000 12.490 262 THR A CA 1
ATOM 1111 C C . THR A 1 85 ? -36.168 3.322 20.765 1.000 13.220 262 THR A C 1
ATOM 1112 O O . THR A 1 85 ? -36.713 3.971 21.663 1.000 14.300 262 THR A O 1
ATOM 1123 N N . VAL A 1 86 ? -36.794 2.933 19.661 1.000 11.120 263 VAL A N 1
ATOM 1124 C CA . VAL A 1 86 ? -38.228 3.110 19.459 1.000 11.850 263 VAL A CA 1
ATOM 1125 C C . VAL A 1 86 ? -38.846 1.799 19.013 1.000 13.090 263 VAL A C 1
ATOM 1126 O O . VAL A 1 86 ? -38.134 0.916 18.535 1.000 12.230 263 VAL A O 1
ATOM 1139 N N . SER A 1 87 ? -40.165 1.686 19.145 1.000 12.840 264 SER A N 1
ATOM 1140 C CA . SER A 1 87 ? -40.907 0.497 18.784 1.000 13.610 264 SER A CA 1
ATOM 1141 C C . SER A 1 87 ? -41.739 0.801 17.565 1.000 15.140 264 SER A C 1
ATOM 1142 O O . SER A 1 87 ? -42.561 1.743 17.564 1.000 17.180 264 SER A O 1
ATOM 1150 N N . LEU A 1 88 ? -41.532 0.030 16.504 1.000 12.860 265 LEU A N 1
ATOM 1151 C CA . LEU A 1 88 ? -42.322 0.134 15.292 1.000 12.650 265 LEU A CA 1
ATOM 1152 C C . LEU A 1 88 ? -43.360 -0.975 15.297 1.000 11.880 265 LEU A C 1
ATOM 1153 O O . LEU A 1 88 ? -43.115 -2.048 15.839 1.000 13.460 265 LEU A O 1
ATOM 1169 N N . ALA A 1 89 ? -44.530 -0.710 14.735 1.000 12.990 266 ALA A N 1
ATOM 1170 C CA . ALA A 1 89 ? -45.599 -1.691 14.747 1.000 13.020 266 ALA A CA 1
ATOM 1171 C C . ALA A 1 89 ? -46.479 -1.519 13.538 1.000 12.480 266 ALA A C 1
ATOM 1172 O O . ALA A 1 89 ? -46.635 -0.410 13.027 1.000 14.340 266 ALA A O 1
ATOM 1179 N N . GLY A 1 90 ? -47.045 -2.612 13.073 1.000 11.870 267 GLY A N 1
ATOM 1180 C CA . GLY A 1 90 ? -48.018 -2.542 11.988 1.000 12.730 267 GLY A CA 1
ATOM 1181 C C . GLY A 1 90 ? -47.385 -2.289 10.624 1.000 13.510 267 GLY A C 1
ATOM 1182 O O . GLY A 1 90 ? -48.049 -1.775 9.720 1.000 15.840 267 GLY A O 1
ATOM 1186 N N . VAL A 1 91 ? -46.112 -2.663 10.479 1.000 13.400 268 VAL A N 1
ATOM 1187 C CA . VAL A 1 91 ? -45.386 -2.406 9.243 1.000 13.440 268 VAL A CA 1
ATOM 1188 C C . VAL A 1 91 ? -45.680 -3.488 8.207 1.000 14.120 268 VAL A C 1
ATOM 1189 O O . VAL A 1 91 ? -45.439 -4.664 8.463 1.000 13.030 268 VAL A O 1
ATOM 1202 N N . THR A 1 92 ? -46.199 -3.104 7.038 1.000 12.950 269 THR A N 1
ATOM 1203 C CA . THR A 1 92 ? -46.402 -4.071 5.951 1.000 13.800 269 THR A CA 1
ATOM 1204 C C . THR A 1 92 ? -45.691 -3.697 4.661 1.000 15.360 269 THR A C 1
ATOM 1205 O O . THR A 1 92 ? -45.586 -4.524 3.761 1.000 18.310 269 THR A O 1
ATOM 1216 N N . SER A 1 93 ? -45.193 -2.469 4.590 1.000 13.090 270 SER A N 1
ATOM 1217 C CA . SER A 1 93 ? -44.526 -1.987 3.394 1.000 13.650 270 SER A CA 1
ATOM 1218 C C . SER A 1 93 ? -43.335 -1.123 3.757 1.000 12.830 270 SER A C 1
ATOM 1219 O O . SER A 1 93 ? -43.185 -0.655 4.877 1.000 12.610 270 SER A O 1
ATOM 1227 N N . THR A 1 94 ? -42.492 -0.896 2.753 1.000 13.920 271 THR A N 1
ATOM 1228 C CA . THR A 1 94 ? -41.375 0.011 2.900 1.000 11.670 271 THR A CA 1
ATOM 1229 C C . THR A 1 94 ? -41.838 1.426 3.244 1.000 11.210 271 THR A C 1
ATOM 1230 O O . THR A 1 94 ? -41.243 2.083 4.084 1.000 12.030 271 THR A O 1
ATOM 1241 N N . GLN A 1 95 ? -42.943 1.856 2.631 1.000 12.360 272 GLN A N 1
ATOM 1242 C CA . GLN A 1 95 ? -43.511 3.155 3.003 1.000 12.920 272 GLN A CA 1
ATOM 1243 C C . GLN A 1 95 ? -43.870 3.232 4.483 1.000 11.700 272 GLN A C 1
ATOM 1244 O O . GLN A 1 95 ? -43.614 4.243 5.135 1.000 13.720 272 GLN A O 1
ATOM 1258 N N . ASP A 1 96 ? -44.489 2.180 5.013 1.000 13.160 273 ASP A N 1
ATOM 1259 C CA . ASP A 1 96 ? -44.821 2.161 6.438 1.000 14.200 273 ASP A CA 1
ATOM 1260 C C . ASP A 1 96 ? -43.575 2.320 7.310 1.000 13.450 273 ASP A C 1
ATOM 1261 O O . ASP A 1 96 ? -43.570 3.056 8.306 1.000 13.410 273 ASP A O 1
ATOM 1270 N N . LEU A 1 97 ? -42.518 1.584 6.949 1.000 12.950 274 LEU A N 1
ATOM 1271 C CA . LEU A 1 97 ? -41.274 1.685 7.665 1.000 11.330 274 LEU A CA 1
ATOM 1272 C C . LEU A 1 97 ? -40.721 3.116 7.616 1.000 11.460 274 LEU A C 1
ATOM 1273 O O . LEU A 1 97 ? -40.304 3.665 8.625 1.000 12.710 274 LEU A O 1
ATOM 1289 N N . ALA A 1 98 ? -40.679 3.671 6.405 1.000 11.690 275 ALA A N 1
ATOM 1290 C CA . ALA A 1 98 ? -40.225 5.045 6.236 1.000 11.910 275 ALA A CA 1
ATOM 1291 C C . ALA A 1 98 ? -41.009 6.014 7.105 1.000 13.770 275 ALA A C 1
ATOM 1292 O O . ALA A 1 98 ? -40.433 6.897 7.761 1.000 13.080 275 ALA A O 1
ATOM 1299 N N . ASP A 1 99 ? -42.332 5.869 7.082 1.000 13.400 276 ASP A N 1
ATOM 1300 C CA . ASP A 1 99 ? -43.195 6.805 7.816 1.000 14.950 276 ASP A CA 1
ATOM 1301 C C . ASP A 1 99 ? -42.916 6.742 9.311 1.000 14.210 276 ASP A C 1
ATOM 1302 O O . ASP A 1 99 ? -42.846 7.758 9.989 1.000 15.380 276 ASP A O 1
ATOM 1311 N N . GLN A 1 100 ? -42.782 5.534 9.858 1.000 12.010 277 GLN A N 1
ATOM 1312 C CA . GLN A 1 100 ? -42.535 5.420 11.280 1.000 13.380 277 GLN A CA 1
ATOM 1313 C C . GLN A 1 100 ? -41.120 5.799 11.713 1.000 13.830 277 GLN A C 1
ATOM 1314 O O . GLN A 1 100 ? -40.949 6.364 12.800 1.000 14.900 277 GLN A O 1
ATOM 1328 N N . LEU A 1 101 ? -40.129 5.543 10.859 1.000 12.840 278 LEU A N 1
ATOM 1329 C CA . LEU A 1 101 ? -38.808 6.026 11.142 1.000 13.220 278 LEU A CA 1
ATOM 1330 C C . LEU A 1 101 ? -38.808 7.565 11.126 1.000 13.950 278 LEU A C 1
ATOM 1331 O O . LEU A 1 101 ? -38.205 8.190 11.964 1.000 14.770 278 LEU A O 1
ATOM 1347 N N . ASN A 1 102 ? -39.517 8.158 10.188 1.000 15.810 279 ASN A N 1
ATOM 1348 C CA A ASN A 1 102 ? -39.590 9.622 10.141 0.500 15.370 279 ASN A CA 1
ATOM 1349 C CA B ASN A 1 102 ? -39.589 9.618 10.106 0.500 17.870 279 ASN A CA 1
ATOM 1350 C C . ASN A 1 102 ? -40.271 10.237 11.338 1.000 17.330 279 ASN A C 1
ATOM 1351 O O . ASN A 1 102 ? -39.798 11.251 11.878 1.000 18.780 279 ASN A O 1
ATOM 1371 N N . SER A 1 103 ? -41.367 9.622 11.794 1.000 17.600 280 SER A N 1
ATOM 1372 C CA . SER A 1 103 ? -42.034 10.104 13.004 1.000 18.030 280 SER A CA 1
ATOM 1373 C C . SER A 1 103 ? -41.120 10.057 14.221 1.000 17.980 280 SER A C 1
ATOM 1374 O O . SER A 1 103 ? -41.296 10.825 15.175 1.000 22.920 280 SER A O 1
ATOM 1382 N N . ASN A 1 104 ? -40.161 9.121 14.212 1.000 16.260 281 ASN A N 1
ATOM 1383 C CA . ASN A 1 104 ? -39.210 8.953 15.298 1.000 16.370 281 ASN A CA 1
ATOM 1384 C C . ASN A 1 104 ? -37.826 9.503 15.004 1.000 15.110 281 ASN A C 1
ATOM 1385 O O . ASN A 1 104 ? -36.874 9.188 15.720 1.000 16.590 281 ASN A O 1
ATOM 1396 N N . SER A 1 105 ? -37.714 10.368 14.005 1.000 15.120 282 SER A N 1
ATOM 1397 C CA . SER A 1 105 ? -36.387 10.753 13.505 1.000 15.780 282 SER A CA 1
ATOM 1398 C C . SER A 1 105 ? -35.562 11.598 14.477 1.000 15.580 282 SER A C 1
ATOM 1399 O O . SER A 1 105 ? -34.337 11.455 14.535 1.000 15.020 282 SER A O 1
ATOM 1407 N N . SER A 1 106 ? -36.217 12.464 15.256 1.000 17.390 283 SER A N 1
ATOM 1408 C CA A SER A 1 106 ? -35.507 13.269 16.240 0.500 18.490 283 SER A CA 1
ATOM 1409 C CA B SER A 1 106 ? -35.511 13.272 16.242 0.500 17.500 283 SER A CA 1
ATOM 1410 C C . SER A 1 106 ? -34.954 12.421 17.372 1.000 16.190 283 SER A C 1
ATOM 1411 O O . SER A 1 106 ? -33.797 12.554 17.733 1.000 18.370 283 SER A O 1
ATOM 1425 N N . LYS A 1 107 ? -35.773 11.531 17.912 1.000 17.330 284 LYS A N 1
ATOM 1426 C CA . LYS A 1 107 ? -35.335 10.645 18.988 1.000 17.300 284 LYS A CA 1
ATOM 1427 C C . LYS A 1 107 ? -34.182 9.772 18.510 1.000 14.180 284 LYS A C 1
ATOM 1428 O O . LYS A 1 107 ? -33.178 9.611 19.199 1.000 16.410 284 LYS A O 1
ATOM 1447 N N . LEU A 1 108 ? -34.315 9.242 17.294 1.000 14.150 285 LEU A N 1
ATOM 1448 C CA . LEU A 1 108 ? -33.287 8.337 16.792 1.000 13.420 285 LEU A CA 1
ATOM 1449 C C . LEU A 1 108 ? -32.065 9.049 16.220 1.000 12.910 285 LEU A C 1
ATOM 1450 O O . LEU A 1 108 ? -31.031 8.420 16.089 1.000 12.790 285 LEU A O 1
ATOM 1466 N N . GLY A 1 109 ? -32.167 10.347 15.892 1.000 13.150 286 GLY A N 1
ATOM 1467 C CA . GLY A 1 109 ? -31.053 11.060 15.264 1.000 13.060 286 GLY A CA 1
ATOM 1468 C C . GLY A 1 109 ? -30.731 10.541 13.867 1.000 13.130 286 GLY A C 1
ATOM 1469 O O . GLY A 1 109 ? -29.544 10.303 13.530 1.000 12.940 286 GLY A O 1
ATOM 1473 N N . ILE A 1 110 ? -31.769 10.357 13.064 1.000 10.880 287 ILE A N 1
ATOM 1474 C CA . ILE A 1 110 ? -31.581 9.859 11.689 1.000 12.390 287 ILE A CA 1
ATOM 1475 C C . ILE A 1 110 ? -32.341 10.643 10.680 1.000 11.800 287 ILE A C 1
ATOM 1476 O O . ILE A 1 110 ? -33.233 11.455 11.034 1.000 13.510 287 ILE A O 1
ATOM 1492 N N . THR A 1 111 ? -31.992 10.423 9.414 1.000 11.070 288 THR A N 1
ATOM 1493 C CA A THR A 1 111 ? -32.825 10.790 8.276 0.500 11.060 288 THR A CA 1
ATOM 1494 C CA B THR A 1 111 ? -32.887 10.778 8.312 0.500 11.610 288 THR A CA 1
ATOM 1495 C C . THR A 1 111 ? -33.360 9.481 7.693 1.000 12.810 288 THR A C 1
ATOM 1496 O O . THR A 1 111 ? -32.627 8.503 7.644 1.000 11.970 288 THR A O 1
ATOM 1516 N N . ALA A 1 112 ? -34.610 9.461 7.266 1.000 11.500 289 ALA A N 1
ATOM 1517 C CA . ALA A 1 112 ? -35.213 8.327 6.610 1.000 12.370 289 ALA A CA 1
ATOM 1518 C C . ALA A 1 112 ? -35.956 8.905 5.429 1.000 13.210 289 ALA A C 1
ATOM 1519 O O . ALA A 1 112 ? -36.972 9.576 5.610 1.000 16.270 289 ALA A O 1
ATOM 1526 N N . SER A 1 113 ? -35.436 8.683 4.234 1.000 12.470 290 SER A N 1
ATOM 1527 C CA . SER A 1 113 ? -35.935 9.269 3.004 1.000 14.220 290 SER A CA 1
ATOM 1528 C C . SER A 1 113 ? -36.379 8.154 2.043 1.000 13.760 290 SER A C 1
ATOM 1529 O O . SER A 1 113 ? -35.542 7.365 1.629 1.000 13.250 290 SER A O 1
ATOM 1537 N N . ILE A 1 114 ? -37.661 8.094 1.700 1.000 11.690 291 ILE A N 1
ATOM 1538 C CA . ILE A 1 114 ? -38.124 7.139 0.721 1.000 12.650 291 ILE A CA 1
ATOM 1539 C C . ILE A 1 114 ? -38.538 7.892 -0.510 1.000 13.770 291 ILE A C 1
ATOM 1540 O O . ILE A 1 114 ? -39.233 8.917 -0.390 1.000 15.270 291 ILE A O 1
ATOM 1556 N N . ASN A 1 115 ? -38.097 7.431 -1.674 1.000 12.120 292 ASN A N 1
ATOM 1557 C CA . ASN A 1 115 ? -38.478 8.092 -2.902 1.000 13.620 292 ASN A CA 1
ATOM 1558 C C . ASN A 1 115 ? -39.669 7.424 -3.579 1.000 13.180 292 ASN A C 1
ATOM 1559 O O . ASN A 1 115 ? -40.191 6.407 -3.110 1.000 15.030 292 ASN A O 1
ATOM 1570 N N . ASP A 1 116 ? -40.107 7.996 -4.693 1.000 13.810 293 ASP A N 1
ATOM 1571 C CA . ASP A 1 116 ? -41.310 7.526 -5.339 1.000 16.910 293 ASP A CA 1
ATOM 1572 C C . ASP A 1 116 ? -41.093 6.234 -6.111 1.000 18.600 293 ASP A C 1
ATOM 1573 O O . ASP A 1 116 ? -42.046 5.641 -6.603 1.000 20.250 293 ASP A O 1
ATOM 1582 N N . LYS A 1 117 ? -39.842 5.790 -6.210 1.000 15.750 294 LYS A N 1
ATOM 1583 C CA . LYS A 1 117 ? -39.538 4.433 -6.699 1.000 16.550 294 LYS A CA 1
ATOM 1584 C C . LYS A 1 117 ? -39.446 3.392 -5.567 1.000 17.170 294 LYS A C 1
ATOM 1585 O O . LYS A 1 117 ? -39.163 2.215 -5.796 1.000 19.530 294 LYS A O 1
ATOM 1604 N N . GLY A 1 118 ? -39.741 3.817 -4.353 1.000 15.720 295 GLY A N 1
ATOM 1605 C CA . GLY A 1 118 ? -39.811 2.928 -3.217 1.000 15.290 295 GLY A CA 1
ATOM 1606 C C . GLY A 1 118 ? -38.488 2.657 -2.549 1.000 15.010 295 GLY A C 1
ATOM 1607 O O . GLY A 1 118 ? -38.427 1.771 -1.701 1.000 16.370 295 GLY A O 1
ATOM 1611 N N . VAL A 1 119 ? -37.438 3.403 -2.896 1.000 11.920 296 VAL A N 1
ATOM 1612 C CA . VAL A 1 119 ? -36.129 3.181 -2.303 1.000 12.160 296 VAL A CA 1
ATOM 1613 C C . VAL A 1 119 ? -36.053 4.038 -1.053 1.000 12.540 296 VAL A C 1
ATOM 1614 O O . VAL A 1 119 ? -36.166 5.275 -1.121 1.000 11.460 296 VAL A O 1
ATOM 1627 N N . LEU A 1 120 ? -35.887 3.372 0.088 1.000 10.880 297 LEU A N 1
ATOM 1628 C CA . LEU A 1 120 ? -35.783 4.015 1.393 1.000 10.200 297 LEU A CA 1
ATOM 1629 C C . LEU A 1 120 ? -34.317 4.022 1.838 1.000 11.840 297 LEU A C 1
ATOM 1630 O O . LEU A 1 120 ? -33.744 2.952 2.024 1.000 11.270 297 LEU A O 1
ATOM 1646 N N . THR A 1 121 ? -33.743 5.215 2.041 1.000 9.700 298 THR A N 1
ATOM 1647 C CA . THR A 1 121 ? -32.378 5.370 2.487 1.000 11.080 298 THR A CA 1
ATOM 1648 C C . THR A 1 121 ? -32.377 5.973 3.879 1.000 11.250 298 THR A C 1
ATOM 1649 O O . THR A 1 121 ? -33.035 7.024 4.116 1.000 11.810 298 THR A O 1
ATOM 1660 N N . ILE A 1 122 ? -31.679 5.325 4.803 1.000 10.230 299 ILE A N 1
ATOM 1661 C CA . ILE A 1 122 ? -31.665 5.641 6.211 1.000 10.380 299 ILE A CA 1
ATOM 1662 C C . ILE A 1 122 ? -30.249 6.008 6.599 1.000 11.740 299 ILE A C 1
ATOM 1663 O O . ILE A 1 122 ? -29.308 5.274 6.259 1.000 10.140 299 ILE A O 1
ATOM 1679 N N . THR A 1 123 ? -30.078 7.162 7.260 1.000 10.420 300 THR A N 1
ATOM 1680 C CA . THR A 1 123 ? -28.763 7.660 7.576 1.000 10.100 300 THR A CA 1
ATOM 1681 C C . THR A 1 123 ? -28.641 8.041 9.059 1.000 10.470 300 THR A C 1
ATOM 1682 O O . THR A 1 123 ? -29.476 8.807 9.569 1.000 12.060 300 THR A O 1
ATOM 1693 N N . SER A 1 124 ? -27.593 7.543 9.712 1.000 10.330 301 SER A N 1
ATOM 1694 C CA . SER A 1 124 ? -27.050 8.127 10.932 1.000 10.600 301 SER A CA 1
ATOM 1695 C C . SER A 1 124 ? -25.807 8.899 10.502 1.000 11.050 301 SER A C 1
ATOM 1696 O O . SER A 1 124 ? -24.770 8.324 10.136 1.000 10.990 301 SER A O 1
ATOM 1704 N N . ALA A 1 125 ? -25.913 10.226 10.517 1.000 10.470 302 ALA A N 1
ATOM 1705 C CA . ALA A 1 125 ? -24.902 11.052 9.913 1.000 12.070 302 ALA A CA 1
ATOM 1706 C C . ALA A 1 125 ? -23.555 10.976 10.578 1.000 12.770 302 ALA A C 1
ATOM 1707 O O . ALA A 1 125 ? -22.542 11.244 9.912 1.000 14.930 302 ALA A O 1
ATOM 1714 N N . THR A 1 126 ? -23.517 10.615 11.852 1.000 12.320 303 THR A N 1
ATOM 1715 C CA . THR A 1 126 ? -22.256 10.500 12.584 1.000 12.390 303 THR A CA 1
ATOM 1716 C C . THR A 1 126 ? -21.740 9.079 12.695 1.000 12.280 303 THR A C 1
ATOM 1717 O O . THR A 1 126 ? -20.673 8.845 13.250 1.000 13.510 303 THR A O 1
ATOM 1728 N N . GLY A 1 127 ? -22.489 8.108 12.182 1.000 11.100 304 GLY A N 1
ATOM 1729 C CA . GLY A 1 127 ? -21.992 6.752 12.174 1.000 11.150 304 GLY A CA 1
ATOM 1730 C C . GLY A 1 127 ? -22.365 5.841 13.342 1.000 10.780 304 GLY A C 1
ATOM 1731 O O . GLY A 1 127 ? -21.634 4.874 13.639 1.000 11.410 304 GLY A O 1
ATOM 1735 N N . GLU A 1 128 ? -23.506 6.112 13.972 1.000 12.170 305 GLU A N 1
ATOM 1736 C CA . GLU A 1 128 ? -23.971 5.246 15.052 1.000 11.830 305 GLU A CA 1
ATOM 1737 C C . GLU A 1 128 ? -24.409 3.891 14.528 1.000 11.430 305 GLU A C 1
ATOM 1738 O O . GLU A 1 128 ? -24.787 3.760 13.367 1.000 11.850 305 GLU A O 1
ATOM 1750 N N . ASN A 1 129 ? -24.348 2.872 15.378 1.000 10.580 306 ASN A N 1
ATOM 1751 C CA . ASN A 1 129 ? -24.867 1.561 14.990 1.000 10.680 306 ASN A CA 1
ATOM 1752 C C . ASN A 1 129 ? -26.391 1.607 14.940 1.000 12.000 306 ASN A C 1
ATOM 1753 O O . ASN A 1 129 ? -27.024 2.348 15.707 1.000 11.800 306 ASN A O 1
ATOM 1764 N N . VAL A 1 130 ? -26.973 0.819 14.038 1.000 10.460 307 VAL A N 1
ATOM 1765 C CA . VAL A 1 130 ? -28.429 0.694 13.948 1.000 11.090 307 VAL A CA 1
ATOM 1766 C C . VAL A 1 130 ? -28.780 -0.762 14.159 1.000 11.650 307 VAL A C 1
ATOM 1767 O O . VAL A 1 130 ? -28.296 -1.611 13.420 1.000 12.410 307 VAL A O 1
ATOM 1780 N N . LYS A 1 131 ? -29.595 -1.050 15.174 1.000 11.950 308 LYS A N 1
ATOM 1781 C CA . LYS A 1 131 ? -29.892 -2.419 15.550 1.000 11.260 308 LYS A CA 1
ATOM 1782 C C . LYS A 1 131 ? -31.371 -2.685 15.473 1.000 12.040 308 LYS A C 1
ATOM 1783 O O . LYS A 1 131 ? -32.176 -1.886 15.962 1.000 13.610 308 LYS A O 1
ATOM 1802 N N . PHE A 1 132 ? -31.733 -3.811 14.873 1.000 11.550 309 PHE A N 1
ATOM 1803 C CA . PHE A 1 132 ? -33.111 -4.205 14.720 1.000 12.520 309 PHE A CA 1
ATOM 1804 C C . PHE A 1 132 ? -33.456 -5.261 15.742 1.000 13.230 309 PHE A C 1
ATOM 1805 O O . PHE A 1 132 ? -32.712 -6.229 15.964 1.000 13.400 309 PHE A O 1
ATOM 1822 N N . GLY A 1 133 ? -34.600 -5.036 16.393 1.000 12.500 310 GLY A N 1
ATOM 1823 C CA . GLY A 1 133 ? -35.088 -5.956 17.389 1.000 12.740 310 GLY A CA 1
ATOM 1824 C C . GLY A 1 133 ? -35.796 -7.165 16.791 1.000 12.080 310 GLY A C 1
ATOM 1825 O O . GLY A 1 133 ? -36.039 -7.257 15.576 1.000 12.530 310 GLY A O 1
ATOM 1829 N N . ALA A 1 134 ? -36.163 -8.091 17.662 1.000 13.420 311 ALA A N 1
ATOM 1830 C CA . ALA A 1 134 ? -36.900 -9.257 17.276 1.000 14.090 311 ALA A CA 1
ATOM 1831 C C . ALA A 1 134 ? -38.251 -8.913 16.659 1.000 13.640 311 ALA A C 1
ATOM 1832 O O . ALA A 1 134 ? -38.838 -7.862 16.956 1.000 12.290 311 ALA A O 1
ATOM 1839 N N . GLN A 1 135 ? -38.769 -9.791 15.806 1.000 12.840 312 GLN A N 1
ATOM 1840 C CA . GLN A 1 135 ? -40.082 -9.617 15.207 1.000 13.400 312 GLN A CA 1
ATOM 1841 C C . GLN A 1 135 ? -41.120 -10.044 16.240 1.000 15.510 312 GLN A C 1
ATOM 1842 O O . GLN A 1 135 ? -41.133 -11.223 16.644 1.000 17.020 312 GLN A O 1
ATOM 1856 N N . THR A 1 136 ? -41.948 -9.105 16.688 1.000 13.470 313 THR A N 1
ATOM 1857 C CA . THR A 1 136 ? -42.950 -9.378 17.743 1.000 14.880 313 THR A CA 1
ATOM 1858 C C . THR A 1 136 ? -44.387 -9.163 17.243 1.000 15.180 313 THR A C 1
ATOM 1859 O O . THR A 1 136 ? -45.340 -9.238 18.036 1.000 16.540 313 THR A O 1
ATOM 1870 N N . GLY A 1 137 ? -44.556 -8.851 15.961 1.000 14.670 314 GLY A N 1
ATOM 1871 C CA . GLY A 1 137 ? -45.847 -8.626 15.363 1.000 13.730 314 GLY A CA 1
ATOM 1872 C C . GLY A 1 137 ? -46.571 -9.860 14.918 1.000 15.040 314 GLY A C 1
ATOM 1873 O O . GLY A 1 137 ? -46.087 -10.976 15.083 1.000 16.300 314 GLY A O 1
ATOM 1877 N N . THR A 1 138 ? -47.744 -9.647 14.347 1.000 14.600 315 THR A N 1
ATOM 1878 C CA . THR A 1 138 ? -48.638 -10.736 13.966 1.000 16.920 315 THR A CA 1
ATOM 1879 C C . THR A 1 138 ? -48.278 -11.441 12.675 1.000 18.380 315 THR A C 1
ATOM 1880 O O . THR A 1 138 ? -48.752 -12.545 12.434 1.000 20.300 315 THR A O 1
ATOM 1891 N N . ALA A 1 139 ? -47.437 -10.824 11.839 1.000 16.600 316 ALA A N 1
ATOM 1892 C CA . ALA A 1 139 ? -47.113 -11.405 10.553 1.000 17.040 316 ALA A CA 1
ATOM 1893 C C . ALA A 1 139 ? -46.539 -12.799 10.723 1.000 15.340 316 ALA A C 1
ATOM 1894 O O . ALA A 1 139 ? -45.764 -13.041 11.637 1.000 18.080 316 ALA A O 1
ATOM 1901 N N . THR A 1 140 ? -46.917 -13.702 9.827 1.000 17.510 317 THR A N 1
ATOM 1902 C CA . THR A 1 140 ? -46.340 -15.041 9.813 1.000 18.410 317 THR A CA 1
ATOM 1903 C C . THR A 1 140 ? -45.243 -15.222 8.782 1.000 17.530 317 THR A C 1
ATOM 1904 O O . THR A 1 140 ? -44.530 -16.210 8.823 1.000 18.790 317 THR A O 1
ATOM 1915 N N . ALA A 1 141 ? -45.093 -14.263 7.871 1.000 16.240 318 ALA A N 1
ATOM 1916 C CA . ALA A 1 141 ? -43.960 -14.220 6.966 1.000 16.870 318 ALA A CA 1
ATOM 1917 C C . ALA A 1 141 ? -43.720 -12.751 6.619 1.000 14.650 318 ALA A C 1
ATOM 1918 O O . ALA A 1 141 ? -44.610 -11.920 6.793 1.000 14.470 318 ALA A O 1
ATOM 1925 N N . GLY A 1 142 ? -42.517 -12.458 6.127 1.000 15.770 319 GLY A N 1
ATOM 1926 C CA . GLY A 1 142 ? -42.168 -11.097 5.722 1.000 14.280 319 GLY A CA 1
ATOM 1927 C C . GLY A 1 142 ? -40.814 -10.728 6.285 1.000 12.820 319 GLY A C 1
ATOM 1928 O O . GLY A 1 142 ? -40.433 -11.199 7.343 1.000 12.760 319 GLY A O 1
ATOM 1932 N N . GLN A 1 143 ? -40.105 -9.837 5.583 1.000 11.200 320 GLN A N 1
ATOM 1933 C CA . GLN A 1 143 ? -38.780 -9.421 6.036 1.000 10.600 320 GLN A CA 1
ATOM 1934 C C . GLN A 1 143 ? -38.516 -7.954 5.794 1.000 10.600 320 GLN A C 1
ATOM 1935 O O . GLN A 1 143 ? -39.131 -7.346 4.914 1.000 12.390 320 GLN A O 1
ATOM 1949 N N . VAL A 1 144 ? -37.576 -7.431 6.573 1.000 10.080 321 VAL A N 1
ATOM 1950 C CA . VAL A 1 144 ? -36.918 -6.167 6.282 1.000 10.120 321 VAL A CA 1
ATOM 1951 C C . VAL A 1 144 ? -35.483 -6.534 5.903 1.000 10.140 321 VAL A C 1
ATOM 1952 O O . VAL A 1 144 ? -34.771 -7.195 6.664 1.000 11.670 321 VAL A O 1
ATOM 1965 N N . ALA A 1 145 ? -35.061 -6.112 4.720 1.000 10.090 322 ALA A N 1
ATOM 1966 C CA . ALA A 1 145 ? -33.735 -6.416 4.208 1.000 11.100 322 ALA A CA 1
ATOM 1967 C C . ALA A 1 145 ? -32.978 -5.138 3.882 1.000 10.150 322 ALA A C 1
ATOM 1968 O O . ALA A 1 145 ? -33.554 -4.183 3.392 1.000 11.820 322 ALA A O 1
ATOM 1975 N N . VAL A 1 146 ? -31.689 -5.152 4.160 1.000 9.900 323 VAL A N 1
ATOM 1976 C CA . VAL A 1 146 ? -30.857 -3.940 4.025 1.000 10.050 323 VAL A CA 1
ATOM 1977 C C . VAL A 1 146 ? -29.635 -4.138 3.150 1.000 10.270 323 VAL A C 1
ATOM 1978 O O . VAL A 1 146 ? -29.070 -5.231 3.087 1.000 9.560 323 VAL A O 1
ATOM 1991 N N . LYS A 1 147 ? -29.231 -3.051 2.501 1.000 9.180 324 LYS A N 1
ATOM 1992 C CA . LYS A 1 147 ? -27.993 -2.964 1.725 1.000 9.900 324 LYS A CA 1
ATOM 1993 C C . LYS A 1 147 ? -27.253 -1.735 2.227 1.000 9.520 324 LYS A C 1
ATOM 1994 O O . LYS A 1 147 ? -27.815 -0.625 2.234 1.000 10.170 324 LYS A O 1
ATOM 2013 N N . VAL A 1 148 ? -26.041 -1.931 2.715 1.000 9.470 325 VAL A N 1
ATOM 2014 C CA . VAL A 1 148 ? -25.332 -0.891 3.453 1.000 9.620 325 VAL A CA 1
ATOM 2015 C C . VAL A 1 148 ? -24.285 -0.240 2.574 1.000 9.790 325 VAL A C 1
ATOM 2016 O O . VAL A 1 148 ? -23.632 -0.894 1.759 1.000 9.240 325 VAL A O 1
ATOM 2029 N N . GLN A 1 149 ? -24.106 1.064 2.759 1.000 8.940 326 GLN A N 1
ATOM 2030 C CA . GLN A 1 149 ? -23.089 1.825 2.028 1.000 9.700 326 GLN A CA 1
ATOM 2031 C C . GLN A 1 149 ? -21.726 1.700 2.674 1.000 9.270 326 GLN A C 1
ATOM 2032 O O . GLN A 1 149 ? -21.571 1.761 3.894 1.000 10.790 326 GLN A O 1
ATOM 2046 N N . GLY A 1 150 ? -20.719 1.487 1.837 1.000 9.620 327 GLY A N 1
ATOM 2047 C CA . GLY A 1 150 ? -19.335 1.434 2.272 1.000 9.650 327 GLY A CA 1
ATOM 2048 C C . GLY A 1 150 ? -18.606 2.747 2.148 1.000 10.930 327 GLY A C 1
ATOM 2049 O O . GLY A 1 150 ? -19.120 3.704 1.607 1.000 10.480 327 GLY A O 1
ATOM 2053 N N . SER A 1 151 ? -17.360 2.758 2.633 1.000 12.440 328 SER A N 1
ATOM 2054 C CA . SER A 1 151 ? -16.543 3.970 2.585 1.000 13.630 328 SER A CA 1
ATOM 2055 C C . SER A 1 151 ? -16.212 4.412 1.168 1.000 14.800 328 SER A C 1
ATOM 2056 O O . SER A 1 151 ? -15.886 5.593 0.976 1.000 18.510 328 SER A O 1
ATOM 2064 N N . ASP A 1 152 ? -16.336 3.526 0.198 1.000 12.030 329 ASP A N 1
ATOM 2065 C CA . ASP A 1 152 ? -16.175 3.890 -1.228 1.000 12.210 329 ASP A CA 1
ATOM 2066 C C . ASP A 1 152 ? -17.438 4.491 -1.862 1.000 11.830 329 ASP A C 1
ATOM 2067 O O . ASP A 1 152 ? -17.481 4.719 -3.079 1.000 11.730 329 ASP A O 1
ATOM 2076 N N . GLY A 1 153 ? -18.472 4.713 -1.056 1.000 10.570 330 GLY A N 1
ATOM 2077 C CA . GLY A 1 153 ? -19.723 5.309 -1.515 1.000 11.010 330 GLY A CA 1
ATOM 2078 C C . GLY A 1 153 ? -20.698 4.353 -2.169 1.000 11.400 330 GLY A C 1
ATOM 2079 O O . GLY A 1 153 ? -21.792 4.738 -2.515 1.000 11.810 330 GLY A O 1
ATOM 2083 N N . LYS A 1 154 ? -20.306 3.081 -2.311 1.000 12.470 331 LYS A N 1
ATOM 2084 C CA . LYS A 1 154 ? -21.134 2.096 -2.971 1.000 12.580 331 LYS A CA 1
ATOM 2085 C C . LYS A 1 154 ? -21.974 1.315 -1.956 1.000 10.480 331 LYS A C 1
ATOM 2086 O O . LYS A 1 154 ? -21.509 1.005 -0.863 1.000 11.740 331 LYS A O 1
ATOM 2105 N N . PHE A 1 155 ? -23.198 1.019 -2.346 1.000 11.590 332 PHE A N 1
ATOM 2106 C CA . PHE A 1 155 ? -24.069 0.177 -1.548 1.000 10.620 332 PHE A CA 1
ATOM 2107 C C . PHE A 1 155 ? -23.839 -1.283 -1.902 1.000 10.740 332 PHE A C 1
ATOM 2108 O O . PHE A 1 155 ? -23.552 -1.614 -3.064 1.000 12.560 332 PHE A O 1
ATOM 2125 N N . GLU A 1 156 ? -23.958 -2.153 -0.904 1.000 10.760 333 GLU A N 1
ATOM 2126 C CA . GLU A 1 156 ? -23.955 -3.595 -1.179 1.000 10.720 333 GLU A CA 1
ATOM 2127 C C . GLU A 1 156 ? -24.965 -3.897 -2.270 1.000 10.640 333 GLU A C 1
ATOM 2128 O O . GLU A 1 156 ? -26.055 -3.323 -2.328 1.000 11.070 333 GLU A O 1
ATOM 2140 N N . ALA A 1 157 ? -24.602 -4.838 -3.139 1.000 12.060 334 ALA A N 1
ATOM 2141 C CA . ALA A 1 157 ? -25.505 -5.243 -4.210 1.000 12.630 334 ALA A CA 1
ATOM 2142 C C . ALA A 1 157 ? -26.499 -6.312 -3.728 1.000 11.380 334 ALA A C 1
ATOM 2143 O O . ALA A 1 157 ? -27.556 -6.479 -4.314 1.000 13.120 334 ALA A O 1
ATOM 2150 N N . ALA A 1 158 ? -26.112 -7.008 -2.667 1.000 11.900 335 ALA A N 1
ATOM 2151 C CA . ALA A 1 158 ? -26.867 -8.117 -2.061 1.000 12.250 335 ALA A CA 1
ATOM 2152 C C . ALA A 1 158 ? -27.373 -7.647 -0.703 1.000 12.000 335 ALA A C 1
ATOM 2153 O O . ALA A 1 158 ? -26.596 -7.064 0.065 1.000 13.700 335 ALA A O 1
ATOM 2160 N N . ALA A 1 159 ? -28.643 -7.915 -0.410 1.000 11.280 336 ALA A N 1
ATOM 2161 C CA . ALA A 1 159 ? -29.245 -7.554 0.860 1.000 11.020 336 ALA A CA 1
ATOM 2162 C C . ALA A 1 159 ? -29.162 -8.649 1.896 1.000 11.150 336 ALA A C 1
ATOM 2163 O O . ALA A 1 159 ? -28.982 -9.820 1.570 1.000 13.470 336 ALA A O 1
ATOM 2170 N N . LYS A 1 160 ? -29.253 -8.238 3.159 1.000 10.470 337 LYS A N 1
ATOM 2171 C CA . LYS A 1 160 ? -29.382 -9.150 4.285 1.000 10.310 337 LYS A CA 1
ATOM 2172 C C . LYS A 1 160 ? -30.626 -8.830 5.076 1.000 10.650 337 LYS A C 1
ATOM 2173 O O . LYS A 1 160 ? -30.937 -7.656 5.301 1.000 10.570 337 LYS A O 1
ATOM 2192 N N . ASN A 1 161 ? -31.313 -9.856 5.567 1.000 9.410 338 ASN A N 1
ATOM 2193 C CA . ASN A 1 161 ? -32.467 -9.651 6.418 1.000 10.010 338 ASN A CA 1
ATOM 2194 C C . ASN A 1 161 ? -32.061 -9.224 7.820 1.000 9.670 338 ASN A C 1
ATOM 2195 O O . ASN A 1 161 ? -31.224 -9.892 8.453 1.000 10.990 338 ASN A O 1
ATOM 2206 N N . VAL A 1 162 ? -32.649 -8.105 8.286 1.000 9.300 339 VAL A N 1
ATOM 2207 C CA . VAL A 1 162 ? -32.447 -7.631 9.662 1.000 9.480 339 VAL A CA 1
ATOM 2208 C C . VAL A 1 162 ? -33.660 -7.946 10.558 1.000 10.400 339 VAL A C 1
ATOM 2209 O O . VAL A 1 162 ? -33.506 -7.955 11.769 1.000 10.910 339 VAL A O 1
ATOM 2222 N N . VAL A 1 163 ? -34.824 -8.192 9.948 1.000 9.570 340 VAL A N 1
ATOM 2223 C CA . VAL A 1 163 ? -36.028 -8.627 10.639 1.000 10.480 340 VAL A CA 1
ATOM 2224 C C . VAL A 1 163 ? -36.676 -9.669 9.746 1.000 10.860 340 VAL A C 1
ATOM 2225 O O . VAL A 1 163 ? -36.762 -9.464 8.549 1.000 11.080 340 VAL A O 1
ATOM 2238 N N . ALA A 1 164 ? -37.171 -10.765 10.321 1.000 11.040 341 ALA A N 1
ATOM 2239 C CA . ALA A 1 164 ? -37.940 -11.721 9.538 1.000 12.600 341 ALA A CA 1
ATOM 2240 C C . ALA A 1 164 ? -38.990 -12.360 10.432 1.000 12.930 341 ALA A C 1
ATOM 2241 O O . ALA A 1 164 ? -38.699 -12.694 11.600 1.000 14.650 341 ALA A O 1
ATOM 2248 N N . ALA A 1 165 ? -40.189 -12.508 9.881 1.000 12.490 342 ALA A N 1
ATOM 2249 C CA . ALA A 1 165 ? -41.271 -13.182 10.593 1.000 13.570 342 ALA A CA 1
ATOM 2250 C C . ALA A 1 165 ? -41.111 -14.688 10.402 1.000 14.870 342 ALA A C 1
ATOM 2251 O O . ALA A 1 165 ? -40.620 -15.159 9.373 1.000 19.070 342 ALA A O 1
ATOM 2258 N N . GLY A 1 166 ? -41.511 -15.428 11.426 1.000 18.850 343 GLY A N 1
ATOM 2259 C CA . GLY A 1 166 ? -41.211 -16.850 11.485 1.000 17.520 343 GLY A CA 1
ATOM 2260 C C . GLY A 1 166 ? -39.840 -17.041 12.098 1.000 20.000 343 GLY A C 1
ATOM 2261 O O . GLY A 1 166 ? -39.582 -16.656 13.268 1.000 20.860 343 GLY A O 1
ATOM 2265 N N . THR A 1 167 ? -38.934 -17.599 11.306 1.000 20.090 344 THR A N 1
ATOM 2266 C CA . THR A 1 167 ? -37.574 -17.804 11.762 1.000 19.850 344 THR A CA 1
ATOM 2267 C C . THR A 1 167 ? -36.869 -16.440 11.830 1.000 16.280 344 THR A C 1
ATOM 2268 O O . THR A 1 167 ? -36.874 -15.702 10.852 1.000 18.140 344 THR A O 1
ATOM 2279 N N . ALA A 1 168 ? -36.308 -16.150 12.984 1.000 16.240 345 ALA A N 1
ATOM 2280 C CA . ALA A 1 168 ? -35.723 -14.832 13.242 1.000 15.480 345 ALA A CA 1
ATOM 2281 C C . ALA A 1 168 ? -34.539 -14.552 12.316 1.000 15.760 345 ALA A C 1
ATOM 2282 O O . ALA A 1 168 ? -33.793 -15.438 11.935 1.000 15.610 345 ALA A O 1
ATOM 2289 N N . ALA A 1 169 ? -34.421 -13.306 11.892 1.000 13.290 346 ALA A N 1
ATOM 2290 C CA . ALA A 1 169 ? -33.210 -12.851 11.238 1.000 13.290 346 ALA A CA 1
ATOM 2291 C C . ALA A 1 169 ? -32.049 -13.024 12.202 1.000 12.370 346 ALA A C 1
ATOM 2292 O O . ALA A 1 169 ? -32.214 -12.925 13.413 1.000 15.040 346 ALA A O 1
ATOM 2299 N N . THR A 1 170 ? -30.850 -13.208 11.665 1.000 13.860 347 THR A N 1
ATOM 2300 C CA . THR A 1 170 ? -29.654 -13.342 12.494 1.000 15.850 347 THR A CA 1
ATOM 2301 C C . THR A 1 170 ? -28.746 -12.118 12.391 1.000 15.700 347 THR A C 1
ATOM 2302 O O . THR A 1 170 ? -28.115 -11.741 13.384 1.000 18.960 347 THR A O 1
ATOM 2313 N N . THR A 1 171 ? -28.714 -11.466 11.230 1.000 13.160 348 THR A N 1
ATOM 2314 C CA . THR A 1 171 ? -27.850 -10.309 11.063 1.000 12.250 348 THR A CA 1
ATOM 2315 C C . THR A 1 171 ? -28.583 -8.996 11.308 1.000 11.450 348 THR A C 1
ATOM 2316 O O . THR A 1 171 ? -29.111 -8.398 10.380 1.000 13.030 348 THR A O 1
ATOM 2327 N N . THR A 1 172 ? -28.625 -8.560 12.557 1.000 10.500 349 THR A N 1
ATOM 2328 C CA . THR A 1 172 ? -29.549 -7.504 12.959 1.000 10.960 349 THR A CA 1
ATOM 2329 C C . THR A 1 172 ? -28.881 -6.186 13.262 1.000 11.360 349 THR A C 1
ATOM 2330 O O . THR A 1 172 ? -29.571 -5.175 13.537 1.000 11.390 349 THR A O 1
ATOM 2341 N N . ILE A 1 173 ? -27.551 -6.170 13.243 1.000 10.620 350 ILE A N 1
ATOM 2342 C CA . ILE A 1 173 ? -26.768 -4.993 13.612 1.000 10.420 350 ILE A CA 1
ATOM 2343 C C . ILE A 1 173 ? -26.093 -4.409 12.372 1.000 11.920 350 ILE A C 1
ATOM 2344 O O . ILE A 1 173 ? -25.232 -5.052 11.758 1.000 11.970 350 ILE A O 1
ATOM 2360 N N . VAL A 1 174 ? -26.469 -3.180 12.035 1.000 10.900 351 VAL A N 1
ATOM 2361 C CA . VAL A 1 174 ? -25.798 -2.458 10.954 1.000 10.540 351 VAL A CA 1
ATOM 2362 C C . VAL A 1 174 ? -24.737 -1.560 11.575 1.000 11.080 351 VAL A C 1
ATOM 2363 O O . VAL A 1 174 ? -25.042 -0.666 12.393 1.000 11.340 351 VAL A O 1
ATOM 2376 N N . THR A 1 175 ? -23.500 -1.780 11.153 1.000 9.980 352 THR A N 1
ATOM 2377 C CA . THR A 1 175 ? -22.385 -0.943 11.529 1.000 10.330 352 THR A CA 1
ATOM 2378 C C . THR A 1 175 ? -22.024 -0.131 10.293 1.000 9.280 352 THR A C 1
ATOM 2379 O O . THR A 1 175 ? -21.944 -0.664 9.172 1.000 10.950 352 THR A O 1
ATOM 2390 N N . GLY A 1 176 ? -21.840 1.172 10.486 1.000 9.580 353 GLY A N 1
ATOM 2391 C CA . GLY A 1 176 ? -21.496 2.074 9.390 1.000 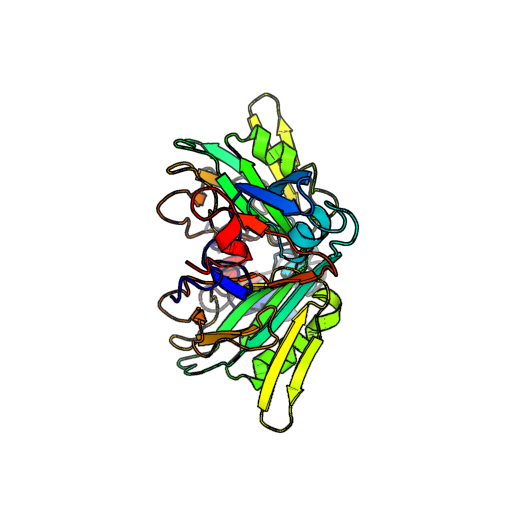10.630 353 GLY A CA 1
ATOM 2392 C C . GLY A 1 176 ? -20.050 1.902 8.941 1.000 11.730 353 GLY A C 1
ATOM 2393 O O . GLY A 1 176 ? -19.338 0.980 9.382 1.000 11.490 353 GLY A O 1
ATOM 2397 N N . TYR A 1 177 ? -19.619 2.787 8.040 1.000 10.830 354 TYR A N 1
ATOM 2398 C CA . TYR A 1 177 ? -18.249 2.742 7.562 1.000 10.540 354 TYR A CA 1
ATOM 2399 C C . TYR A 1 177 ? -17.345 3.692 8.304 1.000 11.080 354 TYR A C 1
ATOM 2400 O O . TYR A 1 177 ? -17.803 4.679 8.889 1.000 11.640 354 TYR A O 1
ATOM 2418 N N . VAL A 1 178 ? -16.050 3.386 8.256 1.000 11.540 355 VAL A N 1
ATOM 2419 C CA . VAL A 1 178 ? -14.999 4.311 8.652 1.000 12.700 355 VAL A CA 1
ATOM 2420 C C . VAL A 1 178 ? -14.179 4.599 7.405 1.000 13.400 355 VAL A C 1
ATOM 2421 O O . VAL A 1 178 ? -13.577 3.690 6.817 1.000 15.340 355 VAL A O 1
ATOM 2434 N N . GLN A 1 179 ? -14.172 5.858 6.988 1.000 13.260 356 GLN A N 1
ATOM 2435 C CA . GLN A 1 179 ? -13.522 6.277 5.751 1.000 14.020 356 GLN A CA 1
ATOM 2436 C C . GLN A 1 179 ? -12.262 7.035 6.105 1.000 14.230 356 GLN A C 1
ATOM 2437 O O . GLN A 1 179 ? -12.332 8.094 6.713 1.000 14.650 356 GLN A O 1
ATOM 2451 N N . LEU A 1 180 ? -11.125 6.478 5.720 1.000 14.120 357 LEU A N 1
ATOM 2452 C CA . LEU A 1 180 ? -9.834 7.103 5.977 1.000 15.680 357 LEU A CA 1
ATOM 2453 C C . LEU A 1 180 ? -9.330 7.824 4.741 1.000 15.370 357 LEU A C 1
ATOM 2454 O O . LEU A 1 180 ? -9.488 7.339 3.624 1.000 16.200 357 LEU A O 1
ATOM 2470 N N . ASN A 1 181 ? -8.755 8.999 4.963 1.000 15.350 358 ASN A N 1
ATOM 2471 C CA . ASN A 1 181 ? -8.102 9.740 3.910 1.000 16.680 358 ASN A CA 1
ATOM 2472 C C . ASN A 1 181 ? -6.817 10.371 4.467 1.000 16.710 358 ASN A C 1
ATOM 2473 O O . ASN A 1 181 ? -6.717 10.736 5.636 1.000 19.980 358 ASN A O 1
ATOM 2484 N N . SER A 1 182 ? -5.825 10.529 3.600 1.000 17.940 359 SER A N 1
ATOM 2485 C CA . SER A 1 182 ? -4.564 11.117 4.002 1.000 20.920 359 SER A CA 1
ATOM 2486 C C . SER A 1 182 ? -3.807 11.545 2.765 1.000 20.500 359 SER A C 1
ATOM 2487 O O . SER A 1 182 ? -3.800 10.832 1.767 1.000 24.090 359 SER A O 1
ATOM 2495 N N . PRO A 1 183 ? -3.129 12.701 2.839 1.000 22.450 360 PRO A N 1
ATOM 2496 C CA . PRO A 1 183 ? -2.229 13.070 1.738 1.000 24.360 360 PRO A CA 1
ATOM 2497 C C . PRO A 1 183 ? -0.983 12.173 1.670 1.000 26.320 360 PRO A C 1
ATOM 2498 O O . PRO A 1 183 ? -0.388 12.032 0.595 1.000 25.870 360 PRO A O 1
ATOM 2509 N N . THR A 1 184 ? -0.612 11.561 2.805 1.000 24.850 361 THR A N 1
ATOM 2510 C CA . THR A 1 184 ? 0.592 10.736 2.920 1.000 23.180 361 THR A CA 1
ATOM 2511 C C . THR A 1 184 ? 0.246 9.272 3.172 1.000 20.760 361 THR A C 1
ATOM 2512 O O . THR A 1 184 ? -0.835 8.969 3.680 1.000 22.590 361 THR A O 1
ATOM 2523 N N . ALA A 1 185 ? 1.153 8.381 2.794 1.000 19.000 362 ALA A N 1
ATOM 2524 C CA . ALA A 1 185 ? 0.945 6.949 2.880 1.000 20.750 362 ALA A CA 1
ATOM 2525 C C . ALA A 1 185 ? 0.763 6.511 4.336 1.000 19.730 362 ALA A C 1
ATOM 2526 O O . ALA A 1 185 ? 1.338 7.084 5.254 1.000 19.580 362 ALA A O 1
ATOM 2533 N N . TYR A 1 186 ? -0.076 5.506 4.533 1.000 21.430 363 TYR A N 1
ATOM 2534 C CA . TYR A 1 186 ? -0.268 4.898 5.857 1.000 19.620 363 TYR A CA 1
ATOM 2535 C C . TYR A 1 186 ? -0.672 3.445 5.643 1.000 20.610 363 TYR A C 1
ATOM 2536 O O . TYR A 1 186 ? -1.112 3.071 4.546 1.000 20.950 363 TYR A O 1
ATOM 2554 N N . SER A 1 187 ? -0.539 2.626 6.681 1.000 18.920 364 SER A N 1
ATOM 2555 C CA . SER A 1 187 ? -1.082 1.285 6.632 1.000 20.310 364 SER A CA 1
ATOM 2556 C C . SER A 1 187 ? -1.895 1.036 7.886 1.000 19.160 364 SER A C 1
ATOM 2557 O O . SER A 1 187 ? -1.584 1.576 8.947 1.000 18.180 364 SER A O 1
ATOM 2565 N N . VAL A 1 188 ? -2.922 0.221 7.736 1.000 18.220 365 VAL A N 1
ATOM 2566 C CA . VAL A 1 188 ? -3.751 -0.220 8.840 1.000 16.810 365 VAL A CA 1
ATOM 2567 C C . VAL A 1 188 ? -3.779 -1.727 8.765 1.000 20.180 365 VAL A C 1
ATOM 2568 O O . VAL A 1 188 ? -3.925 -2.299 7.678 1.000 23.950 365 VAL A O 1
ATOM 2581 N N . SER A 1 189 ? -3.580 -2.378 9.897 1.000 17.270 366 SER A N 1
ATOM 2582 C CA . SER A 1 189 ? -3.528 -3.820 9.915 1.000 19.030 366 SER A CA 1
ATOM 2583 C C . SER A 1 189 ? -3.824 -4.289 11.304 1.000 15.900 366 SER A C 1
ATOM 2584 O O . SER A 1 189 ? -3.929 -3.505 12.240 1.000 16.160 366 SER A O 1
ATOM 2592 N N . GLY A 1 190 ? -3.968 -5.603 11.435 1.000 16.820 367 GLY A N 1
ATOM 2593 C CA . GLY A 1 190 ? -4.172 -6.212 12.707 1.000 14.950 367 GLY A CA 1
ATOM 2594 C C . GLY A 1 190 ? -3.960 -7.689 12.618 1.000 18.070 367 GLY A C 1
ATOM 2595 O O . GLY A 1 190 ? -3.794 -8.237 11.522 1.000 18.200 367 GLY A O 1
ATOM 2599 N N . THR A 1 191 ? -3.935 -8.328 13.782 1.000 18.750 368 THR A N 1
ATOM 2600 C CA . THR A 1 191 ? -3.911 -9.776 13.877 1.000 22.360 368 THR A CA 1
ATOM 2601 C C . THR A 1 191 ? -5.291 -10.283 13.510 1.000 22.050 368 THR A C 1
ATOM 2602 O O . THR A 1 191 ? -6.314 -9.705 13.923 1.000 22.990 368 THR A O 1
ATOM 2613 N N . GLY A 1 192 ? -5.311 -11.360 12.729 1.000 25.720 369 GLY A N 1
ATOM 2614 C CA . GLY A 1 192 ? -6.559 -11.994 12.355 1.000 24.500 369 GLY A CA 1
ATOM 2615 C C . GLY A 1 192 ? -7.411 -10.944 11.660 1.000 22.910 369 GLY A C 1
ATOM 2616 O O . GLY A 1 192 ? -6.924 -10.219 10.788 1.000 21.190 369 GLY A O 1
ATOM 2620 N N . THR A 1 193 ? -8.662 -10.839 12.087 1.000 23.030 370 THR A N 1
ATOM 2621 C CA . THR A 1 193 ? -9.610 -9.913 11.464 1.000 20.310 370 THR A CA 1
ATOM 2622 C C . THR A 1 193 ? -9.873 -8.682 12.338 1.000 18.250 370 THR A C 1
ATOM 2623 O O . THR A 1 193 ? -10.859 -7.949 12.138 1.000 18.390 370 THR A O 1
ATOM 2634 N N . GLN A 1 194 ? -8.997 -8.433 13.310 1.000 17.000 371 GLN A N 1
ATOM 2635 C CA . GLN A 1 194 ? -9.215 -7.351 14.255 1.000 16.870 371 GLN A CA 1
ATOM 2636 C C . GLN A 1 194 ? -9.307 -5.972 13.588 1.000 15.040 371 GLN A C 1
ATOM 2637 O O . GLN A 1 194 ? -10.131 -5.144 14.004 1.000 16.760 371 GLN A O 1
ATOM 2651 N N . ALA A 1 195 ? -8.503 -5.723 12.556 1.000 15.830 372 ALA A N 1
ATOM 2652 C CA . ALA A 1 195 ? -8.593 -4.490 11.767 1.000 14.030 372 ALA A CA 1
ATOM 2653 C C . ALA A 1 195 ? -9.454 -4.648 10.509 1.000 15.060 372 ALA A C 1
ATOM 2654 O O . ALA A 1 195 ? -10.175 -3.745 10.101 1.000 14.790 372 ALA A O 1
ATOM 2661 N N . SER A 1 196 ? -9.349 -5.804 9.872 1.000 14.110 373 SER A N 1
ATOM 2662 C CA . SER A 1 196 ? -10.018 -5.996 8.585 1.000 14.720 373 SER A CA 1
ATOM 2663 C C . SER A 1 196 ? -11.541 -6.089 8.742 1.000 15.580 373 SER A C 1
ATOM 2664 O O . SER A 1 196 ? -12.270 -5.859 7.771 1.000 14.740 373 SER A O 1
ATOM 26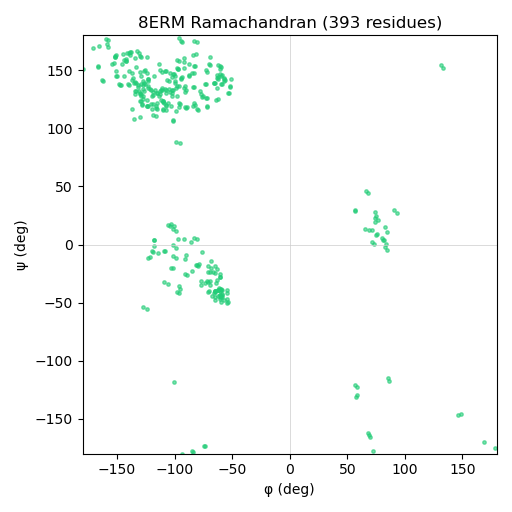72 N N . GLN A 1 197 ? -12.027 -6.359 9.948 1.000 12.770 374 GLN A N 1
ATOM 2673 C CA . GLN A 1 197 ? -13.479 -6.291 10.204 1.000 13.760 374 GLN A CA 1
ATOM 2674 C C . GLN A 1 197 ? -14.035 -4.883 9.951 1.000 13.570 374 GLN A C 1
ATOM 2675 O O . GLN A 1 197 ? -15.243 -4.710 9.686 1.000 13.470 374 GLN A O 1
ATOM 2689 N N . VAL A 1 198 ? -13.160 -3.890 10.066 1.000 13.470 375 VAL A N 1
ATOM 2690 C CA . VAL A 1 198 ? -13.500 -2.490 9.808 1.000 13.530 375 VAL A CA 1
ATOM 2691 C C . VAL A 1 198 ? -13.092 -2.039 8.408 1.000 15.080 375 VAL A C 1
ATOM 2692 O O . VAL A 1 198 ? -13.848 -1.337 7.726 1.000 14.320 375 VAL A O 1
ATOM 2705 N N . PHE A 1 199 ? -11.905 -2.460 7.962 1.000 14.010 376 PHE A N 1
ATOM 2706 C CA . PHE A 1 199 ? -11.306 -1.892 6.759 1.000 16.120 376 PHE A CA 1
ATOM 2707 C C . PHE A 1 199 ? -11.141 -2.806 5.560 1.000 16.810 376 PHE A C 1
ATOM 2708 O O . PHE A 1 199 ? -10.753 -2.352 4.477 1.000 19.020 376 PHE A O 1
ATOM 2725 N N . GLY A 1 200 ? -11.422 -4.081 5.736 1.000 19.540 377 GLY A N 1
ATOM 2726 C CA . GLY A 1 200 ? -11.077 -5.061 4.724 1.000 19.540 377 GLY A CA 1
ATOM 2727 C C . GLY A 1 200 ? -9.559 -5.194 4.642 1.000 21.740 377 GLY A C 1
ATOM 2728 O O . GLY A 1 200 ? -8.822 -4.768 5.550 1.000 19.980 377 GLY A O 1
ATOM 2732 N N . ASN A 1 201 ? -9.098 -5.752 3.533 1.000 25.850 378 ASN A N 1
ATOM 2733 C CA . ASN A 1 201 ? -7.657 -5.941 3.266 1.000 35.290 378 ASN A CA 1
ATOM 2734 C C . ASN A 1 201 ? -7.319 -5.381 1.893 1.000 33.190 378 ASN A C 1
ATOM 2735 O O . ASN A 1 201 ? -8.057 -5.609 0.925 1.000 32.300 378 ASN A O 1
ATOM 2746 N N . GLY B 1 1 ? -61.744 -21.071 42.357 1.000 30.300 178 GLY B N 1
ATOM 2747 C CA . GLY B 1 1 ? -60.417 -21.740 42.434 1.000 28.080 178 GLY B CA 1
ATOM 2748 C C . GLY B 1 1 ? -59.308 -20.804 41.972 1.000 26.270 178 GLY B C 1
ATOM 2749 O O . GLY B 1 1 ? -59.514 -19.589 41.833 1.000 27.650 178 GLY B O 1
ATOM 2755 N N . ALA B 1 2 ? -58.128 -21.368 41.737 1.000 25.490 179 ALA B N 1
ATOM 2756 C CA . ALA B 1 2 ? -56.987 -20.577 41.243 1.000 25.590 179 ALA B CA 1
ATOM 2757 C C . ALA B 1 2 ? -56.986 -20.582 39.718 1.000 28.730 179 ALA B C 1
ATOM 2758 O O . ALA B 1 2 ? -57.173 -21.634 39.076 1.000 26.290 179 ALA B O 1
ATOM 2765 N N . GLY B 1 3 ? -56.816 -19.397 39.142 1.000 24.810 180 GLY B N 1
ATOM 2766 C CA . GLY B 1 3 ? -56.721 -19.263 37.690 1.000 26.000 180 GLY B CA 1
ATOM 2767 C C . GLY B 1 3 ? -55.268 -19.122 37.302 1.000 24.280 180 GLY B C 1
ATOM 2768 O O . GLY B 1 3 ? -54.475 -20.036 37.555 1.000 26.020 180 GLY B O 1
ATOM 2772 N N . THR B 1 4 ? -54.916 -17.987 36.698 1.000 22.620 181 THR B N 1
ATOM 2773 C CA . THR B 1 4 ? -53.582 -17.822 36.152 1.000 22.230 181 THR B CA 1
ATOM 2774 C C . THR B 1 4 ? -53.073 -16.436 36.501 1.000 22.210 181 THR B C 1
ATOM 2775 O O . THR B 1 4 ? -53.852 -15.477 36.529 1.000 19.990 181 THR B O 1
ATOM 2786 N N . VAL B 1 5 ? -51.776 -16.350 36.816 1.000 20.090 182 VAL B N 1
ATOM 2787 C CA . VAL B 1 5 ? -51.143 -15.059 37.089 1.000 22.360 182 VAL B CA 1
ATOM 2788 C C . VAL B 1 5 ? -51.082 -14.275 35.792 1.000 17.810 182 VAL B C 1
ATOM 2789 O O . VAL B 1 5 ? -51.138 -14.854 34.706 1.000 19.270 182 VAL B O 1
ATOM 2802 N N . ALA B 1 6 ? -50.908 -12.961 35.873 1.000 17.050 183 ALA B N 1
ATOM 2803 C CA . ALA B 1 6 ? -50.739 -12.193 34.630 1.000 16.320 183 ALA B CA 1
ATOM 2804 C C . ALA B 1 6 ? -49.648 -12.805 33.765 1.000 16.860 183 ALA B C 1
ATOM 2805 O O . ALA B 1 6 ? -48.594 -13.186 34.266 1.000 17.840 183 ALA B O 1
ATOM 2812 N N . SER B 1 7 ? -49.912 -12.916 32.463 1.000 15.690 184 SER B N 1
ATOM 2813 C CA . SER B 1 7 ? -49.001 -13.627 31.570 1.000 17.420 184 SER B CA 1
ATOM 2814 C C . SER B 1 7 ? -47.942 -12.751 30.930 1.000 16.530 184 SER B C 1
ATOM 2815 O O . SER B 1 7 ? -46.989 -13.287 30.410 1.000 18.270 184 SER B O 1
ATOM 2823 N N . VAL B 1 8 ? -48.076 -11.421 31.013 1.000 14.410 185 VAL B N 1
ATOM 2824 C CA . VAL B 1 8 ? -47.081 -10.501 30.458 1.000 14.550 185 VAL B CA 1
ATOM 2825 C C . VAL B 1 8 ? -46.621 -9.487 31.494 1.000 14.770 185 VAL B C 1
ATOM 2826 O O . VAL B 1 8 ? -45.422 -9.354 31.754 1.000 13.020 185 VAL B O 1
ATOM 2839 N N . ALA B 1 9 ? -47.564 -8.783 32.109 1.000 15.710 186 ALA B N 1
ATOM 2840 C CA . ALA B 1 9 ? -47.231 -7.819 33.156 1.000 14.350 186 ALA B CA 1
ATOM 2841 C C . ALA B 1 9 ? -46.664 -8.564 34.347 1.000 14.880 186 ALA B C 1
ATOM 2842 O O . ALA B 1 9 ? -47.128 -9.648 34.705 1.000 16.880 186 ALA B O 1
ATOM 2849 N N . GLY B 1 10 ? -45.629 -8.004 34.955 1.000 13.500 187 GLY B N 1
ATOM 2850 C CA . GLY B 1 10 ? -45.063 -8.611 36.169 1.000 14.240 187 GLY B CA 1
ATOM 2851 C C . GLY B 1 10 ? -44.210 -9.816 35.882 1.000 15.000 187 GLY B C 1
ATOM 2852 O O . GLY B 1 10 ? -44.001 -10.638 36.764 1.000 15.000 187 GLY B O 1
ATOM 2856 N N . THR B 1 11 ? -43.716 -9.944 34.648 1.000 14.870 188 THR B N 1
ATOM 2857 C CA . THR B 1 11 ? -42.836 -11.048 34.308 1.000 14.150 188 THR B CA 1
ATOM 2858 C C . THR B 1 11 ? -42.021 -10.731 33.071 1.000 13.990 188 THR B C 1
ATOM 2859 O O . THR B 1 11 ? -42.156 -9.672 32.498 1.000 14.760 188 THR B O 1
ATOM 2870 N N . ALA B 1 12 ? -41.128 -11.643 32.695 1.000 14.530 189 ALA B N 1
ATOM 2871 C CA . ALA B 1 12 ? -40.367 -11.552 31.465 1.000 14.520 189 ALA B CA 1
ATOM 2872 C C . ALA B 1 12 ? -41.074 -12.421 30.423 1.000 13.840 189 ALA B C 1
ATOM 2873 O O . ALA B 1 12 ? -41.468 -13.553 30.732 1.000 15.000 189 ALA B O 1
ATOM 2880 N N . THR B 1 13 ? -41.185 -11.888 29.211 1.000 15.170 190 THR B N 1
ATOM 2881 C CA . THR B 1 13 ? -41.774 -12.585 28.070 1.000 15.180 190 THR B CA 1
ATOM 2882 C C . THR B 1 13 ? -40.980 -12.364 26.796 1.000 15.800 190 THR B C 1
ATOM 2883 O O . THR B 1 13 ? -40.139 -11.464 26.703 1.000 13.740 190 THR B O 1
ATOM 2894 N N . ALA B 1 14 ? -41.273 -13.194 25.787 1.000 15.750 191 ALA B N 1
ATOM 2895 C CA . ALA B 1 14 ? -40.638 -13.044 24.490 1.000 16.320 191 ALA B CA 1
ATOM 2896 C C . ALA B 1 14 ? -41.131 -11.814 23.770 1.000 18.440 191 ALA B C 1
ATOM 2897 O O . ALA B 1 14 ? -40.345 -11.136 23.120 1.000 20.140 191 ALA B O 1
ATOM 2904 N N . SER B 1 15 ? -42.433 -11.533 23.841 1.000 18.500 192 SER B N 1
ATOM 2905 C CA . SER B 1 15 ? -43.022 -10.524 22.954 1.000 21.620 192 SER B CA 1
ATOM 2906 C C . SER B 1 15 ? -43.655 -9.322 23.615 1.000 18.820 192 SER B C 1
ATOM 2907 O O . SER B 1 15 ? -44.020 -8.356 22.919 1.000 19.620 192 SER B O 1
ATOM 2915 N N . GLY B 1 16 ? -43.750 -9.336 24.942 1.000 16.640 193 GLY B N 1
ATOM 2916 C CA . GLY B 1 16 ? -44.345 -8.211 25.627 1.000 16.570 193 GLY B CA 1
ATOM 2917 C C . GLY B 1 16 ? -45.845 -8.129 25.363 1.000 15.680 193 GLY B C 1
ATOM 2918 O O . GLY B 1 16 ? -46.479 -9.081 24.921 1.000 14.600 193 GLY B O 1
ATOM 2922 N N . ILE B 1 17 ? -46.405 -6.980 25.691 1.000 14.350 194 ILE B N 1
ATOM 2923 C CA . ILE B 1 17 ? -47.855 -6.807 25.640 1.000 14.430 194 ILE B CA 1
ATOM 2924 C C . ILE B 1 17 ? -48.354 -6.918 24.194 1.000 14.870 194 ILE B C 1
ATOM 2925 O O . ILE B 1 17 ? -47.724 -6.403 23.279 1.000 16.120 194 ILE B O 1
ATOM 2941 N N . ALA B 1 18 ? -49.476 -7.598 24.030 1.000 15.540 195 ALA B N 1
ATOM 2942 C CA . ALA B 1 18 ? -50.182 -7.694 22.743 1.000 15.230 195 ALA B CA 1
ATOM 2943 C C . ALA B 1 18 ? -51.316 -6.682 22.660 1.000 18.230 195 ALA B C 1
ATOM 2944 O O . ALA B 1 18 ? -51.942 -6.323 23.669 1.000 17.110 195 ALA B O 1
ATOM 2951 N N . SER B 1 19 ? -51.618 -6.252 21.427 1.000 18.600 196 SER B N 1
ATOM 2952 C CA . SER B 1 19 ? -52.789 -5.399 21.177 1.000 20.000 196 SER B CA 1
ATOM 2953 C C . SER B 1 19 ? -54.052 -6.079 21.609 1.000 18.76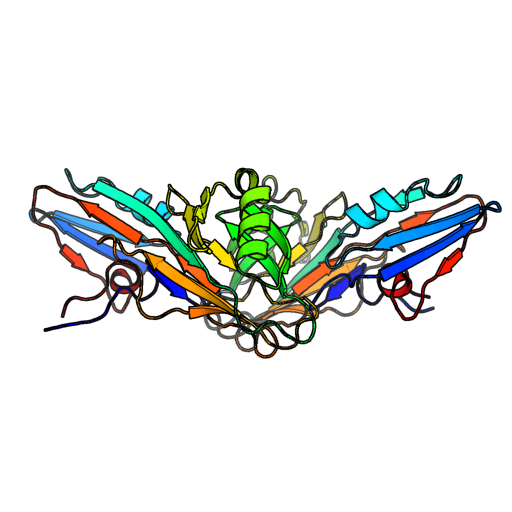0 196 SER B C 1
ATOM 2954 O O . SER B 1 19 ? -54.192 -7.294 21.545 1.000 20.150 196 SER B O 1
ATOM 2962 N N . GLY B 1 20 ? -54.977 -5.263 22.098 1.000 19.110 197 GLY B N 1
ATOM 2963 C CA . GLY B 1 20 ? -56.298 -5.742 22.477 1.000 19.950 197 GLY B CA 1
ATOM 2964 C C . GLY B 1 20 ? -57.069 -4.689 23.245 1.000 18.900 197 GLY B C 1
ATOM 2965 O O . GLY B 1 20 ? -56.687 -3.544 23.288 1.000 21.720 197 GLY B O 1
ATOM 2969 N N . THR B 1 21 ? -58.192 -5.104 23.802 1.000 18.790 198 THR B N 1
ATOM 2970 C CA . THR B 1 21 ? -59.079 -4.205 24.503 1.000 19.500 198 THR B CA 1
ATOM 2971 C C . THR B 1 21 ? -59.343 -4.780 25.895 1.000 20.050 198 THR B C 1
ATOM 2972 O O . THR B 1 21 ? -59.592 -5.975 26.054 1.000 21.640 198 THR B O 1
ATOM 2983 N N . VAL B 1 22 ? -59.214 -3.917 26.898 1.000 20.310 199 VAL B N 1
ATOM 2984 C CA . VAL B 1 22 ? -59.556 -4.251 28.266 1.000 19.690 199 VAL B CA 1
ATOM 2985 C C . VAL B 1 22 ? -60.920 -3.620 28.564 1.000 19.370 199 VAL B C 1
ATOM 2986 O O . VAL B 1 22 ? -61.108 -2.405 28.369 1.000 21.440 199 VAL B O 1
ATOM 2999 N N . ASN B 1 23 ? -61.851 -4.436 29.057 1.000 18.980 200 ASN B N 1
ATOM 3000 C CA . ASN B 1 23 ? -63.182 -3.962 29.461 1.000 22.390 200 ASN B CA 1
ATOM 3001 C C . ASN B 1 23 ? -63.220 -3.692 30.948 1.000 23.400 200 ASN B C 1
ATOM 3002 O O . ASN B 1 23 ? -62.980 -4.607 3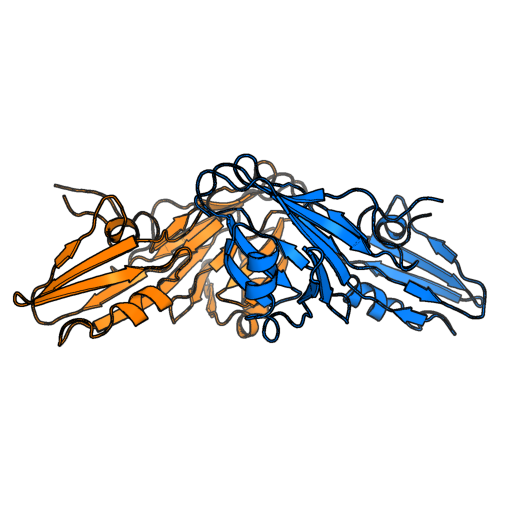1.745 1.000 25.190 200 ASN B O 1
ATOM 3013 N N . LEU B 1 24 ? -63.476 -2.432 31.291 1.000 22.880 201 LEU B N 1
ATOM 3014 C CA . LEU B 1 24 ? -63.507 -1.977 32.657 1.000 26.850 201 LEU B CA 1
ATOM 3015 C C . LEU B 1 24 ? -64.944 -1.619 33.017 1.000 29.700 201 LEU B C 1
ATOM 3016 O O . LEU B 1 24 ? -65.561 -0.801 32.322 1.000 27.270 201 LEU B O 1
ATOM 3032 N N . VAL B 1 25 ? -65.479 -2.225 34.079 1.000 26.100 202 VAL B N 1
ATOM 3033 C CA . VAL B 1 25 ? -66.846 -1.967 34.513 1.000 27.460 202 VAL B CA 1
ATOM 3034 C C . VAL B 1 25 ? -66.872 -1.660 36.002 1.000 24.480 202 VAL B C 1
ATOM 3035 O O . VAL B 1 25 ? -66.376 -2.431 36.819 1.000 27.540 202 VAL B O 1
ATOM 3048 N N . GLY B 1 26 ? -67.416 -0.504 36.332 1.000 22.060 203 GLY B N 1
ATOM 3049 C CA . GLY B 1 26 ? -67.557 -0.093 37.728 1.000 21.170 203 GLY B CA 1
ATOM 3050 C C . GLY B 1 26 ? -68.815 0.717 37.887 1.000 19.990 203 GLY B C 1
ATOM 3051 O O . GLY B 1 26 ? -69.106 1.570 37.054 1.000 23.890 203 GLY B O 1
ATOM 3055 N N . GLY B 1 27 ? -69.571 0.459 38.957 1.000 18.280 204 GLY B N 1
ATOM 3056 C CA . GLY B 1 27 ? -70.817 1.181 39.187 1.000 19.610 204 GLY B CA 1
ATOM 3057 C C . GLY B 1 27 ? -71.798 1.073 38.025 1.000 22.580 204 GLY B C 1
ATOM 3058 O O . GLY B 1 27 ? -72.591 1.990 37.794 1.000 22.850 204 GLY B O 1
ATOM 3062 N N . GLY B 1 28 ? -71.751 -0.028 37.278 1.000 20.520 205 GLY B N 1
ATOM 3063 C CA . GLY B 1 28 ? -72.646 -0.186 36.131 1.000 19.900 205 GLY B CA 1
ATOM 3064 C C . GLY B 1 28 ? -72.269 0.636 34.909 1.000 21.050 205 GLY B C 1
ATOM 3065 O O . GLY B 1 28 ? -73.037 0.711 33.945 1.000 22.420 205 GLY B O 1
ATOM 3069 N N . GLN B 1 29 ? -71.095 1.263 34.959 1.000 20.080 206 GLN B N 1
ATOM 3070 C CA . GLN B 1 29 ? -70.570 2.047 33.838 1.000 22.420 206 GLN B CA 1
ATOM 3071 C C . GLN B 1 29 ? -69.463 1.249 33.179 1.000 24.110 206 GLN B C 1
ATOM 3072 O O . GLN B 1 29 ? -68.687 0.603 33.859 1.000 23.860 206 GLN B O 1
ATOM 3086 N N . VAL B 1 30 ? -69.408 1.304 31.847 1.000 26.930 207 VAL B N 1
ATOM 3087 C CA . VAL B 1 30 ? -68.540 0.435 31.040 1.000 29.300 207 VAL B CA 1
ATOM 3088 C C . VAL B 1 30 ? -67.574 1.303 30.241 1.000 27.570 207 VAL B C 1
ATOM 3089 O O . VAL B 1 30 ? -67.972 2.269 29.597 1.000 24.550 207 VAL B O 1
ATOM 3102 N N . LYS B 1 31 ? -66.282 0.997 30.341 1.000 27.350 208 LYS B N 1
ATOM 3103 C CA . LYS B 1 31 ? -65.293 1.609 29.453 1.000 25.570 208 LYS B CA 1
ATOM 3104 C C . LYS B 1 31 ? -64.456 0.535 28.787 1.000 21.120 208 LYS B C 1
ATOM 3105 O O . LYS B 1 31 ? -64.106 -0.465 29.393 1.000 23.860 208 LYS B O 1
ATOM 3124 N N . ASN B 1 32 ? -64.163 0.746 27.515 1.000 18.980 209 ASN B N 1
ATOM 3125 C CA . ASN B 1 32 ? -63.388 -0.212 26.742 1.000 19.600 209 ASN B CA 1
ATOM 3126 C C . ASN B 1 32 ? -62.109 0.500 26.369 1.000 17.710 209 ASN B C 1
ATOM 3127 O O . ASN B 1 32 ? -62.167 1.558 25.725 1.000 20.100 209 ASN B O 1
ATOM 3138 N N . ILE B 1 33 ? -60.965 -0.022 26.815 1.000 18.380 210 ILE B N 1
ATOM 3139 C CA . ILE B 1 33 ? -59.675 0.663 26.697 1.000 16.880 210 ILE B CA 1
ATOM 3140 C C . ILE B 1 33 ? -58.784 -0.155 25.785 1.000 17.310 210 ILE B C 1
ATOM 3141 O O . ILE B 1 33 ? -58.477 -1.297 26.084 1.000 17.690 210 ILE B O 1
ATOM 3157 N N . ALA B 1 34 ? -58.414 0.420 24.649 1.000 15.660 211 ALA B N 1
ATOM 3158 C CA . ALA B 1 34 ? -57.532 -0.252 23.729 1.000 15.470 211 ALA B CA 1
ATOM 3159 C C . ALA B 1 34 ? -56.083 -0.148 24.241 1.000 17.980 211 ALA B C 1
ATOM 3160 O O . ALA B 1 34 ? -55.630 0.916 24.603 1.000 20.240 211 ALA B O 1
ATOM 3167 N N . ILE B 1 35 ? -55.433 -1.298 24.232 1.000 16.340 212 ILE B N 1
ATOM 3168 C CA . ILE B 1 35 ? -54.026 -1.516 24.574 1.000 19.680 212 ILE B CA 1
ATOM 3169 C C . ILE B 1 35 ? -53.275 -1.784 23.272 1.000 19.820 212 ILE B C 1
ATOM 3170 O O . ILE B 1 35 ? -53.766 -2.499 22.396 1.000 20.580 212 ILE B O 1
ATOM 3186 N N . ALA B 1 36 ? -52.064 -1.246 23.179 1.000 18.860 213 ALA B N 1
ATOM 3187 C CA . ALA B 1 36 ? -51.254 -1.331 21.942 1.000 17.600 213 ALA B CA 1
ATOM 3188 C C . ALA B 1 36 ? -50.169 -2.370 22.115 1.000 18.210 213 ALA B C 1
ATOM 3189 O O . ALA B 1 36 ? -49.615 -2.520 23.212 1.000 17.340 213 ALA B O 1
ATOM 3196 N N . ALA B 1 37 ? -49.813 -3.032 21.023 1.000 19.030 214 ALA B N 1
ATOM 3197 C CA . ALA B 1 37 ? -48.690 -3.951 21.009 1.000 19.680 214 ALA B CA 1
ATOM 3198 C C . ALA B 1 37 ? -47.456 -3.259 21.543 1.000 15.500 214 ALA B C 1
ATOM 3199 O O . ALA B 1 37 ? -47.140 -2.130 21.160 1.000 17.010 214 ALA B O 1
ATOM 3206 N N . GLY B 1 38 ? -46.787 -3.908 22.477 1.000 16.320 215 GLY B N 1
ATOM 3207 C CA . GLY B 1 38 ? -45.545 -3.386 23.044 1.000 15.560 215 GLY B CA 1
ATOM 3208 C C . GLY B 1 38 ? -45.733 -2.369 24.178 1.000 18.630 215 GLY B C 1
ATOM 3209 O O . GLY B 1 38 ? -44.744 -1.836 24.701 1.000 17.580 215 GLY B O 1
ATOM 3213 N N . ASP B 1 39 ? -46.987 -2.069 24.553 1.000 16.990 216 ASP B N 1
ATOM 3214 C CA . ASP B 1 39 ? -47.224 -1.093 25.600 1.000 16.030 216 ASP B CA 1
ATOM 3215 C C . ASP B 1 39 ? -46.516 -1.514 26.878 1.000 15.140 216 ASP B C 1
ATOM 3216 O O . ASP B 1 39 ? -46.481 -2.700 27.244 1.000 15.100 216 ASP B O 1
ATOM 3225 N N . SER B 1 40 ? -45.984 -0.525 27.566 1.000 14.650 217 SER B N 1
ATOM 3226 C CA . SER B 1 40 ? -45.465 -0.703 28.913 1.000 14.250 217 SER B CA 1
ATOM 3227 C C . SER B 1 40 ? -46.590 -0.664 29.935 1.000 13.300 217 SER B C 1
ATOM 3228 O O . SER B 1 40 ? -47.706 -0.219 29.648 1.000 13.060 217 SER B O 1
ATOM 3236 N N . ALA B 1 41 ? -46.308 -1.134 31.136 1.000 13.680 218 ALA B N 1
ATOM 3237 C CA . ALA B 1 41 ? -47.219 -0.921 32.245 1.000 12.100 218 ALA B CA 1
ATOM 3238 C C . ALA B 1 41 ? -47.535 0.575 32.413 1.000 13.060 218 ALA B C 1
ATOM 3239 O O . ALA B 1 41 ? -48.696 0.963 32.688 1.000 13.580 218 ALA B O 1
ATOM 3246 N N . LYS B 1 42 ? -46.512 1.415 32.281 1.000 13.530 219 LYS B N 1
ATOM 3247 C CA . LYS B 1 42 ? -46.701 2.866 32.366 1.000 13.930 219 LYS B CA 1
ATOM 3248 C C . LYS B 1 42 ? -47.775 3.328 31.383 1.000 14.530 219 LYS B C 1
ATOM 3249 O O . LYS B 1 42 ? -48.680 4.082 31.741 1.000 16.130 219 LYS B O 1
ATOM 3268 N N . ALA B 1 43 ? -47.669 2.909 30.133 1.000 14.220 220 ALA B N 1
ATOM 3269 C CA . ALA B 1 43 ? -48.645 3.305 29.118 1.000 15.110 220 ALA B CA 1
ATOM 3270 C C . ALA B 1 43 ? -50.035 2.766 29.384 1.000 15.510 220 ALA B C 1
ATOM 3271 O O . ALA B 1 43 ? -51.011 3.466 29.158 1.000 16.800 220 ALA B O 1
ATOM 3278 N N . ILE B 1 44 ? -50.142 1.521 29.848 1.000 14.620 221 ILE B N 1
ATOM 3279 C CA . ILE B 1 44 ? -51.434 0.933 30.168 1.000 14.870 221 ILE B CA 1
ATOM 3280 C C . ILE B 1 44 ? -52.078 1.676 31.321 1.000 16.880 221 ILE B C 1
ATOM 3281 O O . ILE B 1 44 ? -53.278 2.001 31.281 1.000 15.710 221 ILE B O 1
ATOM 3297 N N . ALA B 1 45 ? -51.298 1.957 32.357 1.000 15.540 222 ALA B N 1
ATOM 3298 C CA . ALA B 1 45 ? -51.819 2.688 33.497 1.000 14.880 222 ALA B CA 1
ATOM 3299 C C . ALA B 1 45 ? -52.292 4.088 33.068 1.000 17.320 222 ALA B C 1
ATOM 3300 O O . ALA B 1 45 ? -53.346 4.536 33.533 1.000 18.660 222 ALA B O 1
ATOM 3307 N N . GLU B 1 46 ? -51.567 4.743 32.166 1.000 15.600 223 GLU B N 1
ATOM 3308 C CA . GLU B 1 46 ? -51.969 6.067 31.681 1.000 19.830 223 GLU B CA 1
ATOM 3309 C C . GLU B 1 46 ? -53.326 5.997 30.972 1.000 21.790 223 GLU B C 1
ATOM 3310 O O . GLU B 1 46 ? -54.162 6.892 31.121 1.000 21.550 223 GLU B O 1
ATOM 3322 N N . LYS B 1 47 ? -53.535 4.926 30.218 1.000 19.950 224 LYS B N 1
ATOM 3323 C CA . LYS B 1 47 ? -54.780 4.719 29.477 1.000 23.210 224 LYS B CA 1
ATOM 3324 C C . LYS B 1 47 ? -55.956 4.372 30.393 1.000 22.610 224 LYS B C 1
ATOM 3325 O O . LYS B 1 47 ? -57.095 4.707 30.076 1.000 25.230 224 LYS B O 1
ATOM 3344 N N . MET B 1 48 ? -55.693 3.690 31.507 1.000 21.060 225 MET B N 1
ATOM 3345 C CA . MET B 1 48 ? -56.752 3.263 32.420 1.000 21.360 225 MET B CA 1
ATOM 3346 C C . MET B 1 48 ? -57.084 4.274 33.502 1.000 22.310 225 MET B C 1
ATOM 3347 O O . MET B 1 48 ? -58.184 4.260 34.037 1.000 23.410 225 MET B O 1
ATOM 3361 N N . ASP B 1 49 ? -56.121 5.115 33.859 1.000 22.160 226 ASP B N 1
ATOM 3362 C CA . ASP B 1 49 ? -56.247 5.979 35.024 1.000 21.750 226 ASP B CA 1
ATOM 3363 C C . ASP B 1 49 ? -57.417 6.939 34.857 1.000 22.870 226 ASP B C 1
ATOM 3364 O O . ASP B 1 49 ? -57.498 7.670 33.873 1.000 25.440 226 ASP B O 1
ATOM 3373 N N . GLY B 1 50 ? -58.323 6.917 35.830 1.000 24.990 227 GLY B N 1
ATOM 3374 C CA . GLY B 1 50 ? -59.505 7.777 35.767 1.000 23.450 227 GLY B CA 1
ATOM 3375 C C . GLY B 1 50 ? -60.514 7.411 34.697 1.000 24.770 227 GLY B C 1
ATOM 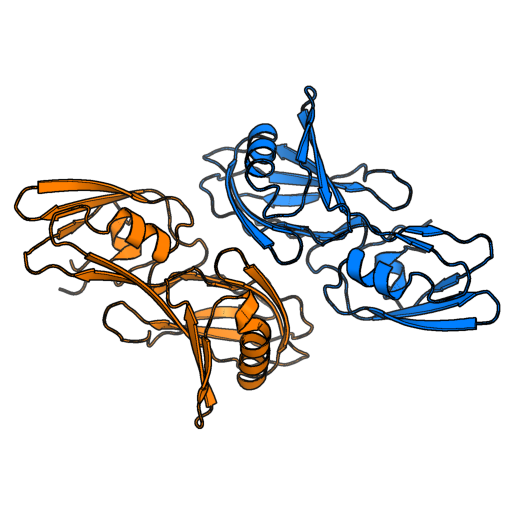3376 O O . GLY B 1 50 ? -61.438 8.194 34.439 1.000 26.260 227 GLY B O 1
ATOM 3380 N N . ALA B 1 51 ? -60.401 6.231 34.085 1.000 22.930 228 ALA B N 1
ATOM 3381 C CA . ALA B 1 51 ? -61.342 5.847 33.032 1.000 25.460 228 ALA B CA 1
ATOM 3382 C C . ALA B 1 51 ? -62.776 5.784 33.573 1.000 25.140 228 ALA B C 1
ATOM 3383 O O . ALA B 1 51 ? -63.723 6.134 32.860 1.000 29.310 228 ALA B O 1
ATOM 3390 N N . ILE B 1 52 ? -62.896 5.299 34.817 1.000 23.880 229 ILE B N 1
ATOM 3391 C CA . ILE B 1 52 ? -64.108 5.365 35.654 1.000 26.730 229 ILE B CA 1
ATOM 3392 C C . ILE B 1 52 ? -63.804 6.324 36.791 1.000 27.740 229 ILE B C 1
ATOM 3393 O O . ILE B 1 52 ? -62.661 6.383 37.238 1.000 27.220 229 ILE B O 1
ATOM 3409 N N . PRO B 1 53 ? -64.804 7.062 37.306 1.000 26.850 230 PRO B N 1
ATOM 3410 C CA . PRO B 1 53 ? -64.491 7.927 38.450 1.000 27.870 230 PRO B CA 1
ATOM 3411 C C . PRO B 1 53 ? -63.959 7.137 39.648 1.000 25.320 230 PRO B C 1
ATOM 3412 O O . PRO B 1 53 ? -64.455 6.056 39.939 1.000 28.130 230 PRO B O 1
ATOM 3423 N N . ASN B 1 54 ? -62.938 7.682 40.300 1.000 28.790 231 ASN B N 1
ATOM 3424 C CA . ASN B 1 54 ? -62.326 7.084 41.495 1.000 31.830 231 ASN B CA 1
ATOM 3425 C C . ASN B 1 54 ? -61.484 5.855 41.226 1.000 28.790 231 ASN B C 1
ATOM 3426 O O . ASN B 1 54 ? -60.947 5.310 42.172 1.000 25.560 231 ASN B O 1
ATOM 3437 N N . LEU B 1 55 ? -61.353 5.428 39.970 1.000 27.660 232 LEU B N 1
ATOM 3438 C CA . LEU B 1 55 ? -60.424 4.343 39.637 1.000 28.680 232 LEU B CA 1
ATOM 3439 C C . LEU B 1 55 ? -59.080 4.966 39.300 1.000 25.660 232 LEU B C 1
ATOM 3440 O O . LEU B 1 55 ? -58.961 5.748 38.340 1.000 29.020 232 LEU B O 1
ATOM 3456 N N . SER B 1 56 ? -58.064 4.634 40.093 1.000 23.220 233 SER B N 1
ATOM 3457 C CA . SER B 1 56 ? -56.717 5.111 39.816 1.000 23.030 233 SER B CA 1
ATOM 3458 C C . SER B 1 56 ? -55.897 3.928 39.309 1.000 19.910 233 SER B C 1
ATOM 3459 O O . SER B 1 56 ? -56.171 2.747 39.607 1.000 22.800 233 SER B O 1
ATOM 3467 N N . ALA B 1 57 ? -54.935 4.247 38.450 1.000 19.780 234 ALA B N 1
ATOM 3468 C CA . ALA B 1 57 ? -54.023 3.241 37.877 1.000 19.990 234 ALA B CA 1
ATOM 3469 C C . ALA B 1 57 ? -52.589 3.758 37.947 1.000 19.600 234 ALA B C 1
ATOM 3470 O O . ALA B 1 57 ? -52.308 4.889 37.544 1.000 18.130 234 ALA B O 1
ATOM 3477 N N . ARG B 1 58 ? -51.692 2.928 38.476 1.000 20.080 235 ARG B N 1
ATOM 3478 C CA . ARG B 1 58 ? -50.270 3.265 38.565 1.000 19.880 235 ARG B CA 1
ATOM 3479 C C . ARG B 1 58 ? -49.465 2.065 38.107 1.000 17.750 235 ARG B C 1
ATOM 3480 O O . ARG B 1 58 ? -49.949 0.945 38.081 1.000 17.220 235 ARG B O 1
ATOM 3501 N N . ALA B 1 59 ? -48.213 2.319 37.737 1.000 17.070 236 ALA B N 1
ATOM 3502 C CA . ALA B 1 59 ? -47.356 1.277 37.219 1.000 15.090 236 ALA B CA 1
ATOM 3503 C C . ALA B 1 59 ? -45.980 1.404 37.833 1.000 15.020 236 ALA B C 1
ATOM 3504 O O . ALA B 1 59 ? -45.509 2.522 38.084 1.000 15.610 236 ALA B O 1
ATOM 3511 N N . ARG B 1 60 ? -45.327 0.263 38.015 1.000 14.220 237 ARG B N 1
ATOM 3512 C CA . ARG B 1 60 ? -43.940 0.217 38.431 1.000 15.660 237 ARG B CA 1
ATOM 3513 C C . ARG B 1 60 ? -43.336 -1.054 37.875 1.000 14.100 237 ARG B C 1
ATOM 3514 O O . ARG B 1 60 ? -44.005 -2.085 37.811 1.000 13.730 237 ARG B O 1
ATOM 3535 N N . THR B 1 61 ? -42.059 -0.999 37.503 1.000 13.510 238 THR B N 1
ATOM 3536 C CA . THR B 1 61 ? -41.341 -2.183 37.061 1.000 12.390 238 THR B CA 1
ATOM 3537 C C . THR B 1 61 ? -40.190 -2.402 38.016 1.000 12.950 238 THR B C 1
ATOM 3538 O O . THR B 1 61 ? -39.279 -1.583 38.099 1.000 13.180 238 THR B O 1
ATOM 3549 N N . VAL B 1 62 ? -40.278 -3.468 38.798 1.000 12.550 239 VAL B N 1
ATOM 3550 C CA . VAL B 1 62 ? -39.293 -3.748 39.816 1.000 12.410 239 VAL B CA 1
ATOM 3551 C C . VAL B 1 62 ? -38.930 -5.200 39.685 1.000 11.000 239 VAL B C 1
ATOM 3552 O O . VAL B 1 62 ? -39.801 -6.041 39.581 1.000 11.780 239 VAL B O 1
ATOM 3565 N N . PHE B 1 63 ? -37.643 -5.500 39.681 1.000 11.430 240 PHE B N 1
ATOM 3566 C CA . PHE B 1 63 ? -37.237 -6.893 39.649 1.000 10.060 240 PHE B CA 1
ATOM 3567 C C . PHE B 1 63 ? -35.881 -7.071 40.296 1.000 11.900 240 PHE B C 1
ATOM 3568 O O . PHE B 1 63 ? -35.060 -6.148 40.321 1.000 12.570 240 PHE B O 1
ATOM 3585 N N . THR B 1 64 ? -35.623 -8.280 40.765 1.000 11.070 241 THR B N 1
ATOM 3586 C CA . THR B 1 64 ? -34.270 -8.641 41.174 1.000 11.760 241 THR B CA 1
ATOM 3587 C C . THR B 1 64 ? -33.625 -9.375 40.012 1.000 13.230 241 THR B C 1
ATOM 3588 O O . THR B 1 64 ? -34.313 -10.004 39.188 1.000 13.960 241 THR B O 1
ATOM 3599 N N . ALA B 1 65 ? -32.310 -9.267 39.929 1.000 12.100 242 ALA B N 1
ATOM 3600 C CA . ALA B 1 65 ? -31.555 -9.918 38.868 1.000 12.530 242 ALA B CA 1
ATOM 3601 C C . ALA B 1 65 ? -30.334 -10.600 39.457 1.000 14.420 242 ALA B C 1
ATOM 3602 O O . ALA B 1 65 ? -29.712 -10.076 40.371 1.000 13.350 242 ALA B O 1
ATOM 3609 N N . ASP B 1 66 ? -30.015 -11.803 38.965 1.000 14.010 243 ASP B N 1
ATOM 3610 C CA A ASP B 1 66 ? -28.915 -12.618 39.469 0.500 17.110 243 ASP B CA 1
ATOM 3611 C CA B ASP B 1 66 ? -28.832 -12.489 39.429 0.500 16.720 243 ASP B CA 1
ATOM 3612 C C . ASP B 1 66 ? -28.165 -13.199 38.277 1.000 16.220 243 ASP B C 1
ATOM 3613 O O . ASP B 1 66 ? -28.796 -13.725 37.361 1.000 19.540 243 ASP B O 1
ATOM 3629 N N . VAL B 1 67 ? -26.852 -13.135 38.303 1.000 13.690 244 VAL B N 1
ATOM 3630 C CA . VAL B 1 67 ? -26.019 -13.707 37.257 1.000 15.320 244 VAL B CA 1
ATOM 3631 C C . VAL B 1 67 ? -25.421 -14.981 37.796 1.000 17.730 244 VAL B C 1
ATOM 3632 O O . VAL B 1 67 ? -24.927 -14.985 38.931 1.000 16.760 244 VAL B O 1
ATOM 3645 N N . SER B 1 68 ? -25.503 -16.062 37.029 1.000 15.830 245 SER B N 1
ATOM 3646 C CA . SER B 1 68 ? -24.897 -17.331 37.445 1.000 17.410 245 SER B CA 1
ATOM 3647 C C . SER B 1 68 ? -24.329 -18.085 36.266 1.000 17.730 245 SER B C 1
ATOM 3648 O O . SER B 1 68 ? -24.704 -17.881 35.128 1.000 16.970 245 SER B O 1
ATOM 3656 N N . GLY B 1 69 ? -23.411 -18.990 36.572 1.000 21.050 246 GLY B N 1
ATOM 3657 C CA . GLY B 1 69 ? -22.915 -19.943 35.607 1.000 21.060 246 GLY B CA 1
ATOM 3658 C C . GLY B 1 69 ? -22.022 -19.423 34.518 1.000 20.010 246 GLY B C 1
ATOM 3659 O O . GLY B 1 69 ? -21.789 -20.146 33.565 1.000 23.500 246 GLY B O 1
ATOM 3663 N N . VAL B 1 70 ? -21.524 -18.189 34.618 1.000 20.780 247 VAL B N 1
ATOM 3664 C CA . VAL B 1 70 ? -20.757 -17.618 33.520 1.000 20.610 247 VAL B CA 1
ATOM 3665 C C . VAL B 1 70 ? -19.381 -18.296 33.410 1.000 24.810 247 VAL B C 1
ATOM 3666 O O . VAL B 1 70 ? -18.583 -18.252 34.343 1.000 26.750 247 VAL B O 1
ATOM 3679 N N . THR B 1 71 ? -19.135 -18.939 32.267 1.000 24.060 248 THR B N 1
ATOM 3680 C CA . THR B 1 71 ? -17.865 -19.613 32.023 1.000 26.650 248 THR B CA 1
ATOM 3681 C C . THR B 1 71 ? -17.450 -19.440 30.576 1.000 24.900 248 THR B C 1
ATOM 3682 O O . THR B 1 71 ? -18.263 -19.102 29.706 1.000 25.980 248 THR B O 1
ATOM 3693 N N . GLY B 1 72 ? -16.156 -19.618 30.324 1.000 26.660 249 GLY B N 1
ATOM 3694 C CA . GLY B 1 72 ? -15.626 -19.552 28.970 1.000 25.460 249 GLY B CA 1
ATOM 3695 C C . GLY B 1 72 ? -15.408 -18.140 28.456 1.000 26.520 249 GLY B C 1
ATOM 3696 O O . GLY B 1 72 ? -15.056 -17.956 27.296 1.000 25.290 249 GLY B O 1
ATOM 3700 N N . GLY B 1 73 ? -15.610 -17.143 29.325 1.000 24.290 250 GLY B N 1
ATOM 3701 C CA . GLY B 1 73 ? -15.530 -15.732 28.948 1.000 22.140 250 GLY B CA 1
ATOM 3702 C C . GLY B 1 73 ? -16.542 -14.948 29.763 1.000 21.050 250 GLY B C 1
ATOM 3703 O O . GLY B 1 73 ? -16.815 -15.289 30.906 1.000 22.590 250 GLY B O 1
ATOM 3707 N N . SER B 1 74 ? -17.106 -13.908 29.161 1.000 18.960 251 SER B N 1
ATOM 3708 C CA . SER B 1 74 ? -18.027 -13.020 29.888 1.000 18.680 251 SER B CA 1
ATOM 3709 C C . SER B 1 74 ? -19.232 -12.644 29.020 1.000 17.190 251 SER B C 1
ATOM 3710 O O . SER B 1 74 ? -19.239 -12.857 27.806 1.000 16.900 251 SER B O 1
ATOM 3718 N N . LEU B 1 75 ? -20.259 -12.106 29.671 1.000 16.130 252 LEU B N 1
ATOM 3719 C CA . LEU B 1 75 ? -21.477 -11.718 28.972 1.000 15.610 252 LEU B CA 1
ATOM 3720 C C . LEU B 1 75 ? -21.427 -10.271 28.517 1.000 14.890 252 LEU B C 1
ATOM 3721 O O . LEU B 1 75 ? -21.036 -9.393 29.269 1.000 16.200 252 LEU B O 1
ATOM 3737 N N . ASN B 1 76 ? -21.827 -10.035 27.269 1.000 15.540 253 ASN B N 1
ATOM 3738 C CA . ASN B 1 76 ? -22.084 -8.693 26.755 1.000 14.230 253 ASN B CA 1
ATOM 3739 C C . ASN B 1 76 ? -23.521 -8.682 26.239 1.000 15.530 253 ASN B C 1
ATOM 3740 O O . ASN B 1 76 ? -23.940 -9.597 25.543 1.000 15.650 253 ASN B O 1
ATOM 3751 N N . PHE B 1 77 ? -24.262 -7.622 26.541 1.000 13.270 254 PHE B N 1
ATOM 3752 C CA . PHE B 1 77 ? -25.631 -7.498 26.049 1.000 13.050 254 PHE B CA 1
ATOM 3753 C C . PHE B 1 77 ? -26.104 -6.079 26.253 1.000 13.530 254 PHE B C 1
ATOM 3754 O O . PHE B 1 77 ? -25.639 -5.396 27.162 1.000 13.600 254 PHE B O 1
ATOM 3771 N N . ASP B 1 78 ? -27.043 -5.661 25.425 1.000 13.280 255 ASP B N 1
ATOM 3772 C CA . ASP B 1 78 ? -27.683 -4.365 25.597 1.000 13.640 255 ASP B CA 1
ATOM 3773 C C . ASP B 1 78 ? -28.790 -4.465 26.645 1.000 13.350 255 ASP B C 1
ATOM 3774 O O . ASP B 1 78 ? -29.377 -5.490 26.854 1.000 12.790 255 ASP B O 1
ATOM 3783 N N . VAL B 1 79 ? -29.077 -3.344 27.280 1.000 13.450 256 VAL B N 1
ATOM 3784 C CA . VAL B 1 79 ? -30.241 -3.183 28.151 1.000 12.250 256 VAL B CA 1
ATOM 3785 C C . VAL B 1 79 ? -30.966 -1.925 27.717 1.000 11.450 256 VAL B C 1
ATOM 3786 O O . VAL B 1 79 ? -30.348 -0.860 27.610 1.000 12.160 256 VAL B O 1
ATOM 3799 N N . THR B 1 80 ? -32.262 -2.060 27.474 1.000 12.700 257 THR B N 1
ATOM 3800 C CA . THR B 1 80 ? -33.122 -0.973 27.104 1.000 12.320 257 THR B CA 1
ATOM 3801 C C . THR B 1 80 ? -34.148 -0.754 28.195 1.000 11.950 257 THR B C 1
ATOM 3802 O O . THR B 1 80 ? -34.767 -1.690 28.630 1.000 14.030 257 THR B O 1
ATOM 3813 N N . VAL B 1 81 ? -34.297 0.493 28.628 1.000 11.940 258 VAL B N 1
ATOM 3814 C CA . VAL B 1 81 ? -35.375 0.871 29.538 1.000 12.360 258 VAL B CA 1
ATOM 3815 C C . VAL B 1 81 ? -36.116 2.002 28.841 1.000 11.790 258 VAL B C 1
ATOM 3816 O O . VAL B 1 81 ? -35.526 3.053 28.524 1.000 11.630 258 VAL B O 1
ATOM 3829 N N . GLY B 1 82 ? -37.399 1.790 28.565 1.000 13.110 259 GLY B N 1
ATOM 3830 C CA . GLY B 1 82 ? -38.150 2.749 27.796 1.000 12.480 259 GLY B CA 1
ATOM 3831 C C . GLY B 1 82 ? -37.476 2.934 26.448 1.000 12.070 259 GLY B C 1
ATOM 3832 O O . GLY B 1 82 ? -37.247 1.964 25.729 1.000 15.820 259 GLY B O 1
ATOM 3836 N N . SER B 1 83 ? -37.116 4.172 26.154 1.000 13.090 260 SER B N 1
ATOM 3837 C CA . SER B 1 83 ? -36.501 4.539 24.887 1.000 13.340 260 SER B CA 1
ATOM 3838 C C . SER B 1 83 ? -34.979 4.668 24.956 1.000 13.010 260 SER B C 1
ATOM 3839 O O . SER B 1 83 ? -34.363 5.140 24.018 1.000 13.070 260 SER B O 1
ATOM 3847 N N . ASN B 1 84 ? -34.366 4.219 26.039 1.000 13.930 261 ASN B N 1
ATOM 3848 C CA . ASN B 1 84 ? -32.931 4.433 26.280 1.000 14.270 261 ASN B CA 1
ATOM 3849 C C . ASN B 1 84 ? -32.194 3.122 26.370 1.000 14.050 261 ASN B C 1
ATOM 3850 O O . ASN B 1 84 ? -32.632 2.221 27.083 1.000 13.990 261 ASN B O 1
ATOM 3861 N N . THR B 1 85 ? -31.075 3.006 25.643 1.000 12.730 262 THR B N 1
ATOM 3862 C CA . THR B 1 85 ? -30.356 1.746 25.557 1.000 12.570 262 THR B CA 1
ATOM 3863 C C . THR B 1 85 ? -28.883 1.937 25.855 1.000 13.930 262 THR B C 1
ATOM 3864 O O . THR B 1 85 ? -28.279 2.904 25.401 1.000 14.700 262 THR B O 1
ATOM 3875 N N . VAL B 1 86 ? -28.329 1.018 26.620 1.000 12.980 263 VAL B N 1
ATOM 3876 C CA . VAL B 1 86 ? -26.897 0.993 26.908 1.000 12.620 263 VAL B CA 1
ATOM 3877 C C . VAL B 1 86 ? -26.357 -0.397 26.621 1.000 12.690 263 VAL B C 1
ATOM 3878 O O . VAL B 1 86 ? -27.109 -1.360 26.591 1.000 13.240 263 VAL B O 1
ATOM 3891 N N . SER B 1 87 ? -25.034 -0.488 26.464 1.000 14.970 264 SER B N 1
ATOM 3892 C CA . SER B 1 87 ? -24.357 -1.741 26.198 1.000 15.110 264 SER B CA 1
ATOM 3893 C C . SER B 1 87 ? -23.554 -2.140 27.430 1.000 15.640 264 SER B C 1
ATOM 3894 O O . SER B 1 87 ? -22.732 -1.373 27.917 1.000 19.840 264 SER B O 1
ATOM 3902 N N . LEU B 1 88 ? -23.826 -3.335 27.934 1.000 14.750 265 LEU B N 1
ATOM 3903 C CA . LEU B 1 88 ? -23.076 -3.908 29.048 1.000 16.120 265 LEU B CA 1
ATOM 3904 C C . LEU B 1 88 ? -22.062 -4.895 28.475 1.000 16.720 265 LEU B C 1
ATOM 3905 O O . LEU B 1 88 ? -22.333 -5.543 27.465 1.000 16.300 265 LEU B O 1
ATOM 3921 N N . ALA B 1 89 ? -20.887 -4.982 29.091 1.000 16.700 266 ALA B N 1
ATOM 3922 C CA . ALA B 1 89 ? -19.849 -5.856 28.560 1.000 18.320 266 ALA B CA 1
ATOM 3923 C C . ALA B 1 89 ? -18.979 -6.359 29.676 1.000 17.170 266 ALA B C 1
ATOM 3924 O O . ALA B 1 89 ? -18.741 -5.653 30.663 1.000 16.890 266 ALA B O 1
ATOM 3931 N N . GLY B 1 90 ? -18.519 -7.599 29.540 1.000 15.250 267 GLY B N 1
ATOM 3932 C CA . GLY B 1 90 ? -17.614 -8.170 30.524 1.000 17.990 267 GLY B CA 1
ATOM 3933 C C . GLY B 1 90 ? -18.305 -8.549 31.818 1.000 17.860 267 GLY B C 1
ATOM 3934 O O . GLY B 1 90 ? -17.676 -8.560 32.873 1.000 18.450 267 GLY B O 1
ATOM 3938 N N . VAL B 1 91 ? -19.594 -8.873 31.744 1.000 15.550 268 VAL B N 1
ATOM 3939 C CA . VAL B 1 91 ? -20.356 -9.242 32.942 1.000 16.980 268 VAL B CA 1
ATOM 3940 C C . VAL B 1 91 ? -20.139 -10.704 33.301 1.000 15.390 268 VAL B C 1
ATOM 3941 O O . VAL B 1 91 ? -20.4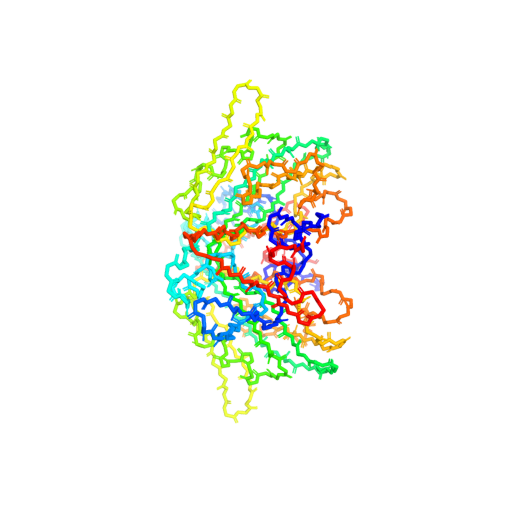38 -11.585 32.506 1.000 17.030 268 VAL B O 1
ATOM 3954 N N . THR B 1 92 ? -19.620 -10.969 34.505 1.000 15.790 269 THR B N 1
ATOM 3955 C CA . THR B 1 92 ? -19.491 -12.350 34.996 1.000 17.590 269 THR B CA 1
ATOM 3956 C C . THR B 1 92 ? -20.219 -12.619 36.297 1.000 17.700 269 THR B C 1
ATOM 3957 O O . THR B 1 92 ? -20.367 -13.772 36.707 1.000 19.800 269 THR B O 1
ATOM 3968 N N . SER B 1 93 ? -20.688 -11.561 36.948 1.000 16.750 270 SER B N 1
ATOM 3969 C CA . SER B 1 93 ? -21.283 -11.688 38.264 1.000 16.120 270 SER B CA 1
ATOM 3970 C C . SER B 1 93 ? -22.421 -10.720 38.448 1.000 14.100 270 SER B C 1
ATOM 3971 O O . SER B 1 93 ? -22.533 -9.745 37.718 1.000 15.810 270 SER B O 1
ATOM 3979 N N . THR B 1 94 ? -23.234 -10.970 39.470 1.000 15.140 271 THR B N 1
ATOM 3980 C CA . THR B 1 94 ? -24.264 -10.022 39.857 1.000 13.640 271 THR B CA 1
ATOM 3981 C C . THR B 1 94 ? -23.666 -8.676 40.214 1.000 13.300 271 THR B C 1
ATOM 3982 O O . THR B 1 94 ? -24.240 -7.640 39.863 1.000 14.530 271 THR B O 1
ATOM 3993 N N . GLN B 1 95 ? -22.510 -8.656 40.906 1.000 14.590 272 GLN B N 1
ATOM 3994 C CA . GLN B 1 95 ? -21.876 -7.382 41.191 1.000 13.800 272 GLN B CA 1
ATOM 3995 C C . GLN B 1 95 ? -21.539 -6.604 39.931 1.000 13.270 272 GLN B C 1
ATOM 3996 O O . GLN B 1 95 ? -21.730 -5.390 39.874 1.000 14.580 272 GLN B O 1
ATOM 4010 N N . ASP B 1 96 ? -21.020 -7.288 38.921 1.000 14.380 273 ASP B N 1
ATOM 4011 C CA . ASP B 1 96 ? -20.691 -6.627 37.647 1.000 14.980 273 ASP B CA 1
ATOM 4012 C C . ASP B 1 96 ? -21.943 -6.013 37.023 1.000 14.260 273 ASP B C 1
ATOM 4013 O O . ASP B 1 96 ? -21.932 -4.888 36.521 1.000 14.780 273 ASP B O 1
ATOM 4022 N N . LEU B 1 97 ? -23.023 -6.777 37.023 1.000 13.570 274 LEU B N 1
ATOM 4023 C CA . LEU B 1 97 ? -24.294 -6.284 36.507 1.000 14.270 274 LEU B CA 1
ATOM 4024 C C . LEU B 1 97 ? -24.763 -5.075 37.277 1.000 13.530 274 LEU B C 1
ATOM 4025 O O . LEU B 1 97 ? -25.173 -4.069 36.692 1.000 13.880 274 LEU B O 1
ATOM 4041 N N . ALA B 1 98 ? -24.714 -5.165 38.614 1.000 12.360 275 ALA B N 1
ATOM 4042 C CA . ALA B 1 98 ? -25.090 -4.040 39.431 1.000 12.620 275 ALA B CA 1
ATOM 4043 C C . ALA B 1 98 ? -24.273 -2.815 39.123 1.000 11.790 275 ALA B C 1
ATOM 4044 O O . ALA B 1 98 ? -24.823 -1.723 38.992 1.000 12.330 275 ALA B O 1
ATOM 4051 N N . ASP B 1 99 ? -22.953 -2.981 39.041 1.000 12.160 276 ASP B N 1
ATOM 4052 C CA . ASP B 1 99 ? -22.052 -1.863 38.817 1.000 12.770 276 ASP B CA 1
ATOM 4053 C C . ASP B 1 99 ? -22.377 -1.163 37.506 1.000 13.020 276 ASP B C 1
ATOM 4054 O O . ASP B 1 99 ? -22.447 0.074 37.446 1.000 12.790 276 ASP B O 1
ATOM 4063 N N . GLN B 1 100 ? -22.597 -1.944 36.449 1.000 13.190 277 GLN B N 1
ATOM 4064 C CA . GLN B 1 100 ? -22.810 -1.339 35.146 1.000 13.570 277 GLN B CA 1
ATOM 4065 C C . GLN B 1 100 ? -24.216 -0.767 34.996 1.000 12.690 277 GLN B C 1
ATOM 4066 O O . GLN B 1 100 ? -24.391 0.272 34.378 1.000 13.790 277 GLN B O 1
ATOM 4080 N N . LEU B 1 101 ? -25.217 -1.408 35.582 1.000 12.450 278 LEU B N 1
ATOM 4081 C CA . LEU B 1 101 ? -26.550 -0.810 35.554 1.000 12.230 278 LEU B CA 1
ATOM 4082 C C . LEU B 1 101 ? -26.547 0.479 36.358 1.000 12.350 278 LEU B C 1
ATOM 4083 O O . LEU B 1 101 ? -27.128 1.474 35.943 1.000 13.150 278 LEU B O 1
ATOM 4099 N N . ASN B 1 102 ? -25.879 0.477 37.507 1.000 13.230 279 ASN B N 1
ATOM 4100 C CA . ASN B 1 102 ? -25.836 1.696 38.310 1.000 13.050 279 ASN B CA 1
ATOM 4101 C C . ASN B 1 102 ? -25.101 2.825 37.630 1.000 12.260 279 ASN B C 1
ATOM 4102 O O . ASN B 1 102 ? -25.529 3.984 37.678 1.000 13.910 279 ASN B O 1
ATOM 4113 N N . SER B 1 103 ? -24.000 2.506 36.956 1.000 13.140 280 SER B N 1
ATOM 4114 C CA . SER B 1 103 ? -23.222 3.516 36.244 1.000 14.490 280 SER B CA 1
ATOM 4115 C C . SER B 1 103 ? -24.043 4.149 35.129 1.000 13.850 280 SER B C 1
ATOM 4116 O O . SER B 1 103 ? -23.843 5.342 34.812 1.000 16.180 280 SER B O 1
ATOM 4124 N N . ASN B 1 104 ? -24.969 3.373 34.565 1.000 14.370 281 ASN B N 1
ATOM 4125 C CA . ASN B 1 104 ? -25.832 3.835 33.481 1.000 14.760 281 ASN B CA 1
ATOM 4126 C C . ASN B 1 104 ? -27.226 4.222 33.953 1.000 14.120 281 ASN B C 1
ATOM 4127 O O . ASN B 1 104 ? -28.134 4.365 33.135 1.000 14.440 281 ASN B O 1
ATOM 4138 N N . SER B 1 105 ? -27.413 4.412 35.260 1.000 13.880 282 SER B N 1
ATOM 4139 C CA . SER B 1 105 ? -28.760 4.590 35.781 1.000 15.280 282 SER B CA 1
ATOM 4140 C C . SER B 1 105 ? -29.430 5.904 35.397 1.000 14.320 282 SER B C 1
ATOM 4141 O O . SER B 1 105 ? -30.660 5.931 35.268 1.000 13.400 282 SER B O 1
ATOM 4149 N N . SER B 1 106 ? -28.674 6.985 35.217 1.000 15.360 283 SER B N 1
ATOM 4150 C CA . SER B 1 106 ? -29.251 8.237 34.751 1.000 15.650 283 SER B CA 1
ATOM 4151 C C . SER B 1 106 ? -29.801 8.122 33.320 1.000 16.630 283 SER B C 1
ATOM 4152 O O . SER B 1 106 ? -30.934 8.505 33.066 1.000 18.530 283 SER B O 1
ATOM 4160 N N . LYS B 1 107 ? -29.009 7.552 32.423 1.000 14.890 284 LYS B N 1
ATOM 4161 C CA . LYS B 1 107 ? -29.462 7.364 31.050 1.000 15.560 284 LYS B CA 1
ATOM 4162 C C . LYS B 1 107 ? -30.706 6.466 31.016 1.000 15.860 284 LYS B C 1
ATOM 4163 O O . LYS B 1 107 ? -31.691 6.736 30.312 1.000 15.080 284 LYS B O 1
ATOM 4182 N N . LEU B 1 108 ? -30.667 5.393 31.797 1.000 13.190 285 LEU B N 1
ATOM 4183 C CA . LEU B 1 108 ? -31.757 4.442 31.798 1.000 14.210 285 LEU B CA 1
ATOM 4184 C C . LEU B 1 108 ? -32.979 4.869 32.623 1.000 14.300 285 LEU B C 1
ATOM 4185 O O . LEU B 1 108 ? -34.062 4.298 32.417 1.000 14.810 285 LEU B O 1
ATOM 4201 N N . GLY B 1 109 ? -32.829 5.827 33.541 1.000 12.810 286 GLY B N 1
ATOM 4202 C CA . GLY B 1 109 ? -33.944 6.240 34.375 1.000 14.480 286 GLY B CA 1
ATOM 4203 C C . GLY B 1 109 ? -34.389 5.186 35.366 1.000 13.540 286 GLY B C 1
ATOM 4204 O O . GLY B 1 109 ? -35.592 4.941 35.540 1.000 13.360 286 GLY B O 1
ATOM 4208 N N . ILE B 1 110 ? -33.405 4.556 36.020 1.000 11.510 287 ILE B N 1
ATOM 4209 C CA . ILE B 1 110 ? -33.668 3.501 36.968 1.000 11.920 287 ILE B CA 1
ATOM 4210 C C . ILE B 1 110 ? -32.929 3.722 38.274 1.000 12.180 287 ILE B C 1
ATOM 4211 O O . ILE B 1 110 ? -32.010 4.550 38.362 1.000 13.580 287 ILE B O 1
ATOM 4227 N N . THR B 1 111 ? -33.352 2.988 39.298 1.000 11.490 288 THR B N 1
ATOM 4228 C CA . THR B 1 111 ? -32.493 2.710 40.438 1.000 11.080 288 THR B CA 1
ATOM 4229 C C . THR B 1 111 ? -31.976 1.291 40.246 1.000 12.080 288 THR B C 1
ATOM 4230 O O . THR B 1 111 ? -32.745 0.405 39.914 1.000 14.410 288 THR B O 1
ATOM 4241 N N . ALA B 1 112 ? -30.674 1.111 40.416 1.000 11.240 289 ALA B N 1
ATOM 4242 C CA . ALA B 1 112 ? -30.074 -0.217 40.391 1.000 11.370 289 ALA B CA 1
ATOM 4243 C C . ALA B 1 112 ? -29.226 -0.283 41.641 1.000 12.570 289 ALA B C 1
ATOM 4244 O O . ALA B 1 112 ? -28.209 0.455 41.746 1.000 12.880 289 ALA B O 1
ATOM 4251 N N . SER B 1 113 ? -29.671 -1.104 42.597 1.000 11.010 290 SER B N 1
ATOM 4252 C CA . SER B 1 113 ? -29.068 -1.123 43.923 1.000 13.320 290 SER B CA 1
ATOM 4253 C C . SER B 1 113 ? -28.766 -2.541 44.296 1.000 12.720 290 SER B C 1
ATOM 4254 O O . SER B 1 113 ? -29.616 -3.422 44.204 1.000 14.300 290 SER B O 1
ATOM 4262 N N . ILE B 1 114 ? -27.548 -2.756 44.781 1.000 13.650 291 ILE B N 1
ATOM 4263 C CA . ILE B 1 114 ? -27.166 -4.051 45.295 1.000 14.020 291 ILE B CA 1
ATOM 4264 C C . ILE B 1 114 ? -26.993 -3.860 46.791 1.000 19.400 291 ILE B C 1
ATOM 4265 O O . ILE B 1 114 ? -26.358 -2.923 47.215 1.000 22.930 291 ILE B O 1
ATOM 4281 N N . ASN B 1 115 ? -27.563 -4.748 47.591 1.000 15.530 292 ASN B N 1
ATOM 4282 C CA . ASN B 1 115 ? -27.541 -4.570 49.049 1.000 16.610 292 ASN B CA 1
ATOM 4283 C C . ASN B 1 115 ? -26.356 -5.291 49.661 1.000 15.630 292 ASN B C 1
ATOM 4284 O O . ASN B 1 115 ? -25.550 -5.891 48.969 1.000 15.630 292 ASN B O 1
ATOM 4295 N N . ASP B 1 116 ? -26.233 -5.199 50.988 1.000 22.280 293 ASP B N 1
ATOM 4296 C CA . ASP B 1 116 ? -25.097 -5.762 51.676 1.000 25.040 293 ASP B CA 1
ATOM 4297 C C . ASP B 1 116 ? -25.055 -7.293 51.653 1.000 22.210 293 ASP B C 1
ATOM 4298 O O . ASP B 1 116 ? -24.030 -7.891 51.955 1.000 23.520 293 ASP B O 1
ATOM 4307 N N . LYS B 1 117 ? -26.181 -7.908 51.281 1.000 19.000 294 LYS B N 1
ATOM 4308 C CA . LYS B 1 117 ? -26.250 -9.345 51.098 1.000 16.480 294 LYS B CA 1
ATOM 4309 C C . LYS B 1 117 ? -26.075 -9.757 49.631 1.000 15.990 294 LYS B C 1
ATOM 4310 O O . LYS B 1 117 ? -26.102 -10.933 49.285 1.000 14.020 294 LYS B O 1
ATOM 4329 N N . GLY B 1 118 ? -25.787 -8.782 48.770 1.000 14.360 295 GLY B N 1
ATOM 4330 C CA . GLY B 1 118 ? -25.473 -9.080 47.384 1.000 12.760 295 GLY B CA 1
ATOM 4331 C C . GLY B 1 118 ? -26.674 -9.283 46.466 1.000 12.720 295 GLY B C 1
ATOM 4332 O O . GLY B 1 118 ? -26.512 -9.804 45.369 1.000 13.810 295 GLY B O 1
ATOM 4336 N N . VAL B 1 119 ? -27.852 -8.878 46.917 1.000 12.480 296 VAL B N 1
ATOM 4337 C CA . VAL B 1 119 ? -29.070 -8.943 46.089 1.000 12.450 296 VAL B CA 1
ATOM 4338 C C . VAL B 1 119 ? -29.231 -7.635 45.344 1.000 12.250 296 VAL B C 1
ATOM 4339 O O . VAL B 1 119 ? -29.211 -6.532 45.946 1.000 13.210 296 VAL B O 1
ATOM 4352 N N . LEU B 1 120 ? -29.470 -7.760 44.041 1.000 11.330 297 LEU B N 1
ATOM 4353 C CA . LEU B 1 120 ? -29.579 -6.622 43.128 1.000 12.450 297 LEU B CA 1
ATOM 4354 C C . LEU B 1 120 ? -31.054 -6.401 42.754 1.000 12.180 297 LEU B C 1
ATOM 4355 O O . LEU B 1 120 ? -31.694 -7.297 42.191 1.000 12.370 297 LEU B O 1
ATOM 4371 N N . THR B 1 121 ? -31.554 -5.189 43.043 1.000 11.380 298 THR B N 1
ATOM 4372 C CA . THR B 1 121 ? -32.900 -4.800 42.679 1.000 12.490 298 THR B CA 1
ATOM 4373 C C . THR B 1 121 ? -32.852 -3.633 41.712 1.000 11.960 298 THR B C 1
ATOM 4374 O O . THR B 1 121 ? -32.130 -2.662 41.943 1.000 13.270 298 THR B O 1
ATOM 4385 N N . ILE B 1 122 ? -33.632 -3.754 40.634 1.000 12.230 299 ILE B N 1
ATOM 4386 C CA . ILE B 1 122 ? -33.755 -2.744 39.582 1.000 12.520 299 ILE B CA 1
ATOM 4387 C C . ILE B 1 122 ? -35.162 -2.195 39.572 1.000 12.000 299 ILE B C 1
ATOM 4388 O O . ILE B 1 122 ? -36.108 -2.956 39.574 1.000 12.300 299 ILE B O 1
ATOM 4404 N N . THR B 1 123 ? -35.291 -0.874 39.576 1.000 12.320 300 THR B N 1
ATOM 4405 C CA . THR B 1 123 ? -36.582 -0.217 39.583 1.000 13.160 300 THR B CA 1
ATOM 4406 C C . THR B 1 123 ? -36.700 0.811 38.457 1.000 13.590 300 THR B C 1
ATOM 4407 O O . THR B 1 123 ? -35.848 1.698 38.337 1.000 13.030 300 THR B O 1
ATOM 4418 N N . SER B 1 124 ? -37.748 0.677 37.635 1.000 12.480 301 SER B N 1
ATOM 4419 C CA . SER B 1 124 ? -38.254 1.782 36.824 1.000 13.250 301 SER B CA 1
ATOM 4420 C C . SER B 1 124 ? -39.494 2.297 37.546 1.000 14.350 301 SER B C 1
ATOM 4421 O O . SER B 1 124 ? -40.549 1.654 37.543 1.000 13.610 301 SER B O 1
ATOM 4429 N N . ALA B 1 125 ? -39.356 3.454 38.182 1.000 13.430 302 ALA B N 1
ATOM 4430 C CA . ALA B 1 125 ? -40.365 3.910 39.124 1.000 15.940 302 ALA B CA 1
ATOM 4431 C C . ALA B 1 125 ? -41.687 4.237 38.476 1.000 16.370 302 ALA B C 1
ATOM 4432 O O . ALA B 1 125 ? -42.710 4.204 39.153 1.000 17.310 302 ALA B O 1
ATOM 4439 N N . THR B 1 126 ? -41.674 4.548 37.186 1.000 14.400 303 THR B N 1
ATOM 4440 C CA . THR B 1 126 ? -42.898 4.885 36.462 1.000 14.840 303 THR B CA 1
ATOM 4441 C C . THR B 1 126 ? -43.425 3.737 35.615 1.000 15.300 303 THR B C 1
ATOM 4442 O O . THR B 1 126 ? -44.469 3.873 34.964 1.000 15.750 303 THR B O 1
ATOM 4453 N N . GLY B 1 127 ? -42.734 2.600 35.617 1.000 13.680 304 GLY B N 1
ATOM 4454 C CA . GLY B 1 127 ? -43.263 1.408 34.939 1.000 13.320 304 GLY B CA 1
ATOM 4455 C C . GLY B 1 127 ? -42.903 1.176 33.476 1.000 12.370 304 GLY B C 1
ATOM 4456 O O . GLY B 1 127 ? -43.653 0.527 32.755 1.000 12.900 304 GLY B O 1
ATOM 4460 N N . GLU B 1 128 ? -41.739 1.653 33.066 1.000 13.030 305 GLU B N 1
ATOM 4461 C CA . GLU B 1 128 ? -41.247 1.394 31.710 1.000 11.780 305 GLU B CA 1
ATOM 4462 C C . GLU B 1 128 ? -40.860 -0.064 31.548 1.000 12.000 305 GLU B C 1
ATOM 4463 O O . GLU B 1 128 ? -40.559 -0.763 32.494 1.000 13.010 305 GLU B O 1
ATOM 4475 N N . ASN B 1 129 ? -40.902 -0.522 30.309 1.000 11.920 306 ASN B N 1
ATOM 4476 C CA . ASN B 1 129 ? -40.414 -1.857 29.993 1.000 10.370 306 ASN B CA 1
ATOM 4477 C C . ASN B 1 129 ? -38.902 -1.881 30.063 1.000 11.380 306 ASN B C 1
ATOM 4478 O O . ASN B 1 129 ? -38.238 -0.900 29.753 1.000 12.670 306 ASN B O 1
ATOM 4489 N N . VAL B 1 130 ? -38.370 -3.044 30.413 1.000 10.900 307 VAL B N 1
ATOM 4490 C CA . VAL B 1 130 ? -36.927 -3.273 30.448 1.000 12.140 307 VAL B CA 1
ATOM 4491 C C . VAL B 1 130 ? -36.627 -4.461 29.570 1.000 12.460 307 VAL B C 1
ATOM 4492 O O . VAL B 1 130 ? -37.152 -5.529 29.780 1.000 14.110 307 VAL B O 1
ATOM 4505 N N . LYS B 1 131 ? -35.820 -4.271 28.532 1.000 12.630 308 LYS B N 1
ATOM 4506 C CA . LYS B 1 131 ? -35.603 -5.286 27.519 1.000 13.580 308 LYS B CA 1
ATOM 4507 C C . LYS B 1 131 ? -34.119 -5.619 27.407 1.000 11.740 308 LYS B C 1
ATOM 4508 O O . LYS B 1 131 ? -33.265 -4.731 27.412 1.000 13.220 308 LYS B O 1
ATOM 4527 N N . PHE B 1 132 ? -33.817 -6.916 27.355 1.000 13.080 309 PHE B N 1
ATOM 4528 C CA . PHE B 1 132 ? -32.444 -7.386 27.306 1.000 12.780 309 PHE B CA 1
ATOM 4529 C C . PHE B 1 132 ? -32.118 -7.848 25.898 1.000 13.950 309 PHE B C 1
ATOM 4530 O O . PHE B 1 132 ? -32.879 -8.552 25.253 1.000 16.760 309 PHE B O 1
ATOM 4547 N N . GLY B 1 133 ? -30.965 -7.414 25.436 1.000 13.720 310 GLY B N 1
ATOM 4548 C CA . GLY B 1 133 ? -30.501 -7.765 24.117 1.000 14.270 310 GLY B CA 1
ATOM 4549 C C . GLY B 1 133 ? -29.827 -9.115 24.059 1.000 15.010 310 GLY B C 1
ATOM 4550 O O . GLY B 1 133 ? -29.608 -9.792 25.066 1.000 16.320 310 GLY B O 1
ATOM 4554 N N . ALA B 1 134 ? -29.480 -9.492 22.840 1.000 16.040 311 ALA B N 1
ATOM 4555 C CA . ALA B 1 134 ? -28.812 -10.768 22.592 1.000 15.940 311 ALA B CA 1
ATOM 4556 C C . ALA B 1 134 ? -27.459 -10.826 23.290 1.000 14.650 311 ALA B C 1
ATOM 4557 O O . ALA B 1 134 ? -26.815 -9.803 23.511 1.000 15.510 311 ALA B O 1
ATOM 4564 N N . GLN B 1 135 ? -27.012 -12.032 23.595 1.000 15.910 312 GLN B N 1
ATOM 4565 C CA . GLN B 1 135 ? -25.702 -12.240 24.209 1.000 16.300 312 GLN B CA 1
ATOM 4566 C C . GLN B 1 135 ? -24.658 -12.183 23.112 1.000 18.250 312 GLN B C 1
ATOM 4567 O O . GLN B 1 135 ? -24.681 -13.019 22.201 1.000 21.230 312 GLN B O 1
ATOM 4581 N N . THR B 1 136 ? -23.767 -11.196 23.175 1.000 18.070 313 THR B N 1
ATOM 4582 C CA . THR B 1 136 ? -22.743 -11.001 22.129 1.000 19.890 313 THR B CA 1
ATOM 4583 C C . THR B 1 136 ? -21.315 -11.139 22.664 1.000 17.680 313 THR B C 1
ATOM 4584 O O . THR B 1 136 ? -20.357 -10.921 21.917 1.000 20.250 313 THR B O 1
ATOM 4595 N N . GLY B 1 137 ? -21.176 -11.479 23.938 1.000 17.300 314 GLY B N 1
ATOM 4596 C CA . GLY B 1 137 ? -19.879 -11.628 24.587 1.000 19.140 314 GLY B CA 1
ATOM 4597 C C . GLY B 1 137 ? -19.276 -13.006 24.369 1.000 21.120 314 GLY B C 1
ATOM 4598 O O . GLY B 1 137 ? -19.842 -13.867 23.696 1.000 23.000 314 GLY B O 1
ATOM 4602 N N . THR B 1 138 ? -18.129 -13.203 24.986 1.000 22.510 315 THR B N 1
ATOM 4603 C CA . THR B 1 138 ? -17.332 -14.406 24.778 1.000 21.430 315 THR B CA 1
ATOM 4604 C C . THR B 1 138 ? -17.783 -15.622 25.544 1.000 21.670 315 THR B C 1
ATOM 4605 O O . THR B 1 138 ? -17.378 -16.733 25.205 1.000 23.010 315 THR B O 1
ATOM 4616 N N . ALA B 1 139 ? -18.601 -15.441 26.584 1.000 19.560 316 ALA B N 1
ATOM 4617 C CA . ALA B 1 139 ? -18.998 -16.551 27.421 1.000 21.360 316 ALA B CA 1
ATOM 4618 C C . ALA B 1 139 ? -19.645 -17.647 26.608 1.000 22.320 316 ALA B C 1
ATOM 4619 O O . ALA B 1 139 ? -20.404 -17.370 25.691 1.000 22.830 316 ALA B O 1
ATOM 4626 N N . THR B 1 140 ? -19.351 -18.895 26.963 1.000 25.650 317 THR B N 1
ATOM 4627 C CA . THR B 1 140 ? -20.023 -20.037 26.339 1.000 24.090 317 THR B CA 1
ATOM 4628 C C . THR B 1 140 ? -21.125 -20.629 27.197 1.000 21.160 317 THR B C 1
ATOM 4629 O O . THR B 1 140 ? -21.858 -21.498 26.738 1.000 26.300 317 THR B O 1
ATOM 4640 N N . ALA B 1 141 ? -21.228 -20.205 28.457 1.000 21.270 318 ALA B N 1
ATOM 4641 C CA . ALA B 1 141 ? -22.367 -20.565 29.291 1.000 20.470 318 ALA B CA 1
ATOM 4642 C C . ALA B 1 141 ? -22.565 -19.443 30.300 1.000 20.190 318 ALA B C 1
ATOM 4643 O O . ALA B 1 141 ? -21.640 -18.640 30.525 1.000 20.020 318 ALA B O 1
ATOM 4650 N N . GLY B 1 142 ? -23.751 -19.393 30.892 1.000 19.300 319 GLY B N 1
ATOM 4651 C CA . GLY B 1 142 ? -24.060 -18.353 31.883 1.000 19.550 319 GLY B CA 1
ATOM 4652 C C . GLY B 1 142 ? -25.386 -17.698 31.570 1.000 18.830 319 GLY B C 1
ATOM 4653 O O . GLY B 1 142 ? -25.830 -17.709 30.423 1.000 19.700 319 GLY B O 1
ATOM 4657 N N . GLN B 1 143 ? -26.017 -17.152 32.603 1.000 18.260 320 GLN B N 1
ATOM 4658 C CA . GLN B 1 143 ? -27.320 -16.507 32.440 1.000 18.130 320 GLN B CA 1
ATOM 4659 C C . GLN B 1 143 ? -27.483 -15.316 33.365 1.000 16.920 320 GLN B C 1
ATOM 4660 O O . GLN B 1 143 ? -26.870 -15.248 34.443 1.000 15.860 320 GLN B O 1
ATOM 4674 N N . VAL B 1 144 ? -28.366 -14.409 32.938 1.000 13.670 321 VAL B N 1
ATOM 4675 C CA . VAL B 1 144 ? -28.947 -13.390 33.800 1.000 13.340 321 VAL B CA 1
ATOM 4676 C C . VAL B 1 144 ? -30.397 -13.792 33.989 1.000 13.820 321 VAL B C 1
ATOM 4677 O O . VAL B 1 144 ? -31.137 -13.923 33.003 1.000 14.600 321 VAL B O 1
ATOM 4690 N N . ALA B 1 145 ? -30.808 -13.983 35.243 1.000 12.500 322 ALA B N 1
ATOM 4691 C CA . ALA B 1 145 ? -32.170 -14.351 35.560 1.000 13.890 322 ALA B CA 1
ATOM 4692 C C . ALA B 1 145 ? -32.831 -13.286 36.407 1.000 14.120 322 ALA B C 1
ATOM 4693 O O . ALA B 1 145 ? -32.212 -12.705 37.281 1.000 14.960 322 ALA B O 1
ATOM 4700 N N . VAL B 1 146 ? -34.124 -13.105 36.167 1.000 12.340 323 VAL B N 1
ATOM 4701 C CA . VAL B 1 146 ? -34.902 -12.080 36.863 1.000 12.550 323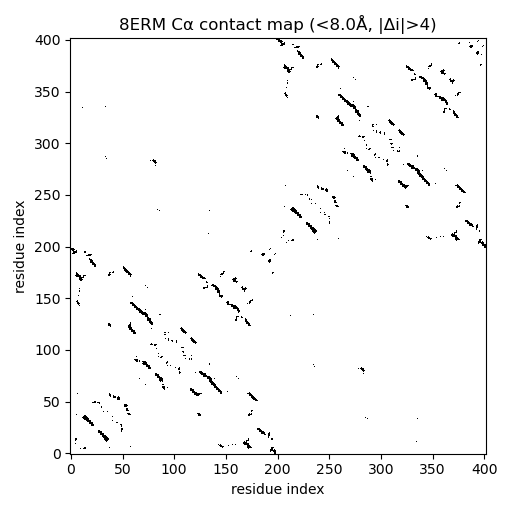 VAL B CA 1
ATOM 4702 C C . VAL B 1 146 ? -36.141 -12.645 37.516 1.000 13.070 323 VAL B C 1
ATOM 4703 O O . VAL B 1 146 ? -36.726 -13.631 37.068 1.000 14.030 323 VAL B O 1
ATOM 4716 N N . LYS B 1 147 ? -36.528 -12.005 38.620 1.000 13.050 324 LYS B N 1
ATOM 4717 C CA . LYS B 1 147 ? -37.757 -12.280 39.346 1.000 11.650 324 LYS B CA 1
ATOM 4718 C C . LYS B 1 147 ? -38.447 -10.934 39.497 1.000 12.590 324 LYS B C 1
ATOM 4719 O O . LYS B 1 147 ? -37.883 -9.997 40.054 1.000 11.730 324 LYS B O 1
ATOM 4738 N N . VAL B 1 148 ? -39.665 -10.822 38.951 1.000 11.390 325 VAL B N 1
ATOM 4739 C CA . VAL B 1 148 ? -40.326 -9.536 38.827 1.000 11.320 325 VAL B CA 1
ATOM 4740 C C . VAL B 1 148 ? -41.371 -9.374 39.913 1.000 11.870 325 VAL B C 1
ATOM 4741 O O . VAL B 1 148 ? -42.049 -10.334 40.306 1.000 12.350 325 VAL B O 1
ATOM 4754 N N . GLN B 1 149 ? -41.538 -8.136 40.362 1.000 11.310 326 GLN B N 1
ATOM 4755 C CA . GLN B 1 149 ? -42.521 -7.805 41.394 1.000 13.080 326 GLN B CA 1
ATOM 4756 C C . GLN B 1 149 ? -43.891 -7.587 40.794 1.000 13.740 326 GLN B C 1
ATOM 4757 O O . GLN B 1 149 ? -44.047 -6.943 39.760 1.000 14.930 326 GLN B O 1
ATOM 4771 N N . GLY B 1 150 ? -44.893 -8.167 41.449 1.000 13.830 327 GLY B N 1
ATOM 4772 C CA . GLY B 1 150 ? -46.279 -7.991 41.040 1.000 15.460 327 GLY B CA 1
ATOM 4773 C C . GLY B 1 150 ? -46.939 -6.841 41.793 1.000 14.990 327 GLY B C 1
ATOM 4774 O O . GLY B 1 150 ? -46.351 -6.248 42.719 1.000 16.180 327 GLY B O 1
ATOM 4778 N N . SER B 1 151 ? -48.172 -6.531 41.397 1.000 18.030 328 SER B N 1
ATOM 4779 C CA . SER B 1 151 ? -48.897 -5.414 42.021 1.000 17.750 328 SER B CA 1
ATOM 4780 C C . SER B 1 151 ? -49.174 -5.641 43.507 1.000 20.570 328 SER B C 1
ATOM 4781 O O . SER B 1 151 ? -49.397 -4.690 44.230 1.000 20.900 328 SER B O 1
ATOM 4789 N N . ASP B 1 152 ? -49.147 -6.904 43.936 1.000 20.200 329 ASP B N 1
ATOM 4790 C CA . ASP B 1 152 ? -49.282 -7.264 45.357 1.000 24.990 329 ASP B CA 1
ATOM 4791 C C . ASP B 1 152 ? -47.987 -7.118 46.177 1.000 29.790 329 ASP B C 1
ATOM 4792 O O . ASP B 1 152 ? -47.942 -7.506 47.354 1.000 29.300 329 ASP B O 1
ATOM 4801 N N . GLY B 1 153 ? -46.926 -6.599 45.558 1.000 22.850 330 GLY B N 1
ATOM 4802 C CA . GLY B 1 153 ? -45.673 -6.377 46.251 1.000 23.040 330 GLY B CA 1
ATOM 4803 C C . GLY B 1 153 ? -44.745 -7.585 46.319 1.000 19.130 330 GLY B C 1
ATOM 4804 O O . GLY B 1 153 ? -43.611 -7.456 46.782 1.000 22.460 330 GLY B O 1
ATOM 4808 N N . LYS B 1 154 ? -45.203 -8.733 45.832 1.000 22.330 331 LYS B N 1
ATOM 4809 C CA . LYS B 1 154 ? -44.438 -9.974 45.902 1.000 22.280 331 LYS B CA 1
ATOM 4810 C C . LYS B 1 154 ? -43.628 -10.210 44.638 1.000 20.830 331 LYS B C 1
ATOM 4811 O O . LYS B 1 154 ? -44.078 -9.907 43.537 1.000 18.690 331 LYS B O 1
ATOM 4830 N N . PHE B 1 155 ? -42.437 -10.762 44.811 1.000 15.940 332 PHE B N 1
ATOM 4831 C CA . PHE B 1 155 ? -41.556 -11.085 43.690 1.000 15.460 332 PHE B CA 1
ATOM 4832 C C . PHE B 1 155 ? -41.782 -12.530 43.264 1.000 16.470 332 PHE B C 1
ATOM 4833 O O . PHE B 1 155 ? -42.054 -13.381 44.105 1.000 17.840 332 PHE B O 1
ATOM 4850 N N . GLU B 1 156 ? -41.700 -12.799 41.965 1.000 15.060 333 GLU B N 1
ATOM 4851 C CA . GLU B 1 156 ? -41.841 -14.164 41.460 1.000 15.440 333 GLU B CA 1
ATOM 4852 C C . GLU B 1 156 ? -40.911 -15.112 42.185 1.000 17.570 333 GLU B C 1
ATOM 4853 O O . GLU B 1 156 ? -39.715 -14.828 42.302 1.000 17.680 333 GLU B O 1
ATOM 4865 N N . ALA B 1 157 ? -41.416 -16.283 42.553 1.000 14.330 334 ALA B N 1
ATOM 4866 C CA . ALA B 1 157 ? -40.534 -17.358 43.045 1.000 15.590 334 ALA B CA 1
ATOM 4867 C C . ALA B 1 157 ? -39.811 -18.042 41.902 1.000 15.490 334 ALA B C 1
ATOM 4868 O O . ALA B 1 157 ? -38.675 -18.491 42.084 1.000 14.410 334 ALA B O 1
ATOM 4875 N N . ALA B 1 158 ? -40.451 -18.096 40.736 1.000 15.660 335 ALA B N 1
ATOM 4876 C CA . ALA B 1 158 ? -39.818 -18.644 39.548 1.000 18.770 335 ALA B CA 1
ATOM 4877 C C . ALA B 1 158 ? -39.099 -17.571 38.755 1.000 18.520 335 ALA B C 1
ATOM 4878 O O . ALA B 1 158 ? -39.729 -16.660 38.199 1.000 22.080 335 ALA B O 1
ATOM 4885 N N . ALA B 1 159 ? -37.793 -17.726 38.613 1.000 15.940 336 ALA B N 1
ATOM 4886 C CA . ALA B 1 159 ? -36.992 -16.790 37.834 1.000 15.320 336 ALA B CA 1
ATOM 4887 C C . ALA B 1 159 ? -36.978 -17.196 36.360 1.000 14.640 336 ALA B C 1
ATOM 4888 O O . ALA B 1 159 ? -37.168 -18.388 36.019 1.000 17.580 336 ALA B O 1
ATOM 4895 N N . LYS B 1 160 ? -36.749 -16.203 35.514 1.000 14.360 337 LYS B N 1
ATOM 4896 C CA . LYS B 1 160 ? -36.656 -16.407 34.073 1.000 14.680 337 LYS B CA 1
ATOM 4897 C C . LYS B 1 160 ? -35.369 -15.832 33.558 1.000 15.500 337 LYS B C 1
ATOM 4898 O O . LYS B 1 160 ? -34.955 -14.736 33.964 1.000 14.590 337 LYS B O 1
ATOM 4917 N N . ASN B 1 161 ? -34.722 -16.559 32.642 1.000 13.090 338 ASN B N 1
ATOM 4918 C CA . ASN B 1 161 ? -33.513 -16.049 32.013 1.000 15.290 338 ASN B CA 1
ATOM 4919 C C . ASN B 1 161 ? -33.850 -15.010 30.969 1.000 14.660 338 ASN B C 1
ATOM 4920 O O . ASN B 1 161 ? -34.678 -15.256 30.072 1.000 15.500 338 ASN B O 1
ATOM 4931 N N . VAL B 1 162 ? -33.222 -13.839 31.100 1.000 13.800 339 VAL B N 1
ATOM 4932 C CA . VAL B 1 162 ? -33.352 -12.756 30.116 1.000 13.600 339 VAL B CA 1
ATOM 4933 C C . VAL B 1 162 ? -32.146 -12.663 29.179 1.000 14.280 339 VAL B C 1
ATOM 4934 O O . VAL B 1 162 ? -32.270 -12.083 28.089 1.000 13.460 339 VAL B O 1
ATOM 4947 N N . VAL B 1 163 ? -31.011 -13.231 29.594 1.000 12.630 340 VAL B N 1
ATOM 4948 C CA . VAL B 1 163 ? -29.809 -13.342 28.764 1.000 14.480 340 VAL B CA 1
ATOM 4949 C C . VAL B 1 163 ? -29.229 -14.718 29.052 1.000 15.200 340 VAL B C 1
ATOM 4950 O O . VAL B 1 163 ? -29.176 -15.125 30.204 1.000 15.280 340 VAL B O 1
ATOM 4963 N N . ALA B 1 164 ? -28.783 -15.405 28.006 1.000 16.880 341 ALA B N 1
ATOM 4964 C CA . ALA B 1 164 ? -28.091 -16.664 28.199 1.000 17.090 341 ALA B CA 1
ATOM 4965 C C . ALA B 1 164 ? -27.050 -16.858 27.119 1.000 17.950 341 ALA B C 1
ATOM 4966 O O . ALA B 1 164 ? -27.304 -16.571 25.938 1.000 18.910 341 ALA B O 1
ATOM 4973 N N . ALA B 1 165 ? -25.882 -17.334 27.534 1.000 18.430 342 ALA B N 1
ATOM 4974 C CA . ALA B 1 165 ? -24.813 -17.663 26.603 1.000 19.330 342 ALA B CA 1
ATOM 4975 C C . ALA B 1 165 ? -25.043 -19.071 26.080 1.000 20.400 342 ALA B C 1
ATOM 4976 O O . ALA B 1 165 ? -25.588 -19.934 26.778 1.000 22.970 342 ALA B O 1
ATOM 4983 N N . GLY B 1 166 ? -24.643 -19.294 24.838 1.000 20.880 343 GLY B N 1
ATOM 4984 C CA . GLY B 1 166 ? -24.980 -20.541 24.154 1.000 28.530 343 GLY B CA 1
ATOM 4985 C C . GLY B 1 166 ? -26.351 -20.388 23.537 1.000 27.560 343 GLY B C 1
ATOM 4986 O O . GLY B 1 166 ? -26.550 -19.547 22.655 1.000 32.710 343 GLY B O 1
ATOM 4990 N N . THR B 1 167 ? -27.308 -21.166 24.016 1.000 27.510 344 THR B N 1
ATOM 4991 C CA . THR B 1 167 ? -28.670 -21.040 23.520 1.000 27.020 344 THR B CA 1
ATOM 4992 C C . THR B 1 167 ? -29.275 -19.756 24.076 1.000 21.090 344 THR B C 1
ATOM 4993 O O . THR B 1 167 ? -29.284 -19.547 25.278 1.000 23.930 344 THR B O 1
ATOM 5004 N N . ALA B 1 168 ? -29.772 -18.919 23.179 1.000 20.880 345 ALA B N 1
ATOM 5005 C CA . ALA B 1 168 ? -30.285 -17.610 23.539 1.000 18.880 345 ALA B CA 1
ATOM 5006 C C . ALA B 1 168 ? -31.476 -17.710 24.488 1.000 18.970 345 ALA B C 1
ATOM 5007 O O . ALA B 1 168 ? -32.271 -18.646 24.435 1.000 21.930 345 ALA B O 1
ATOM 5014 N N . ALA B 1 169 ? -31.561 -16.767 25.415 1.000 20.400 346 ALA B N 1
ATOM 5015 C CA . ALA B 1 169 ? -32.764 -16.602 26.208 1.000 18.240 346 ALA B CA 1
ATOM 5016 C C . ALA B 1 169 ? -33.919 -16.277 25.273 1.000 19.080 346 ALA B C 1
ATOM 5017 O O . ALA B 1 169 ? -33.728 -15.688 24.231 1.000 19.430 346 ALA B O 1
ATOM 5024 N N . THR B 1 170 ? -35.115 -16.658 25.679 1.000 17.580 347 THR B N 1
ATOM 5025 C CA . THR B 1 170 ? -36.315 -16.383 24.899 1.000 20.980 347 THR B CA 1
ATOM 5026 C C . THR B 1 170 ? -37.152 -15.267 25.529 1.000 20.280 347 THR B C 1
ATOM 5027 O O . THR B 1 170 ? -37.751 -14.467 24.814 1.000 24.460 347 THR B O 1
ATOM 5038 N N . THR B 1 171 ? -37.168 -15.192 26.862 1.000 16.980 348 THR B N 1
ATOM 5039 C CA . THR B 1 171 ? -38.030 -14.240 27.557 1.000 16.720 348 THR B CA 1
ATOM 5040 C C . THR B 1 171 ? -37.218 -13.011 27.953 1.000 16.540 348 THR B C 1
ATOM 5041 O O . THR B 1 171 ? -36.687 -12.951 29.068 1.000 17.120 348 THR B O 1
ATOM 5052 N N . THR B 1 172 ? -37.125 -12.027 27.069 1.000 14.940 349 THR B N 1
ATOM 5053 C CA . THR B 1 172 ? -36.165 -10.951 27.237 1.000 13.940 349 THR B CA 1
ATOM 5054 C C . THR B 1 172 ? -36.784 -9.612 27.618 1.000 15.130 349 THR B C 1
ATOM 5055 O O . THR B 1 172 ? -36.057 -8.655 27.863 1.000 12.950 349 THR B O 1
ATOM 5066 N N . ILE B 1 173 ? -38.117 -9.551 27.636 1.000 12.830 350 ILE B N 1
ATOM 5067 C CA . ILE B 1 173 ? -38.841 -8.300 27.879 1.000 11.420 350 ILE B CA 1
ATOM 5068 C C . ILE B 1 173 ? -39.528 -8.353 29.242 1.000 13.370 350 ILE B C 1
ATOM 5069 O O . ILE B 1 173 ? -40.432 -9.178 29.472 1.000 14.190 350 ILE B O 1
ATOM 5085 N N . VAL B 1 174 ? -39.101 -7.475 30.142 1.000 12.090 351 VAL B N 1
ATOM 5086 C CA . VAL B 1 174 ? -39.750 -7.332 31.439 1.000 11.300 351 VAL B CA 1
ATOM 5087 C C . VAL B 1 174 ? -40.759 -6.217 31.376 1.000 11.300 351 VAL B C 1
ATOM 5088 O O . VAL B 1 174 ? -40.404 -5.066 31.097 1.000 12.210 351 VAL B O 1
ATOM 5101 N N . THR B 1 175 ? -42.008 -6.571 31.657 1.000 12.150 352 THR B N 1
ATOM 5102 C CA . THR B 1 175 ? -43.097 -5.603 31.738 1.000 12.200 352 THR B CA 1
ATOM 5103 C C . THR B 1 175 ? -43.463 -5.486 33.205 1.000 12.140 352 THR B C 1
ATOM 5104 O O . THR B 1 175 ? -43.589 -6.489 33.896 1.000 12.100 352 THR B O 1
ATOM 5115 N N . GLY B 1 176 ? -43.613 -4.265 33.675 1.000 12.320 353 GLY B N 1
ATOM 5116 C CA . GLY B 1 176 ? -43.981 -4.015 35.077 1.000 13.290 353 GLY B CA 1
ATOM 5117 C C . GLY B 1 176 ? -45.435 -4.320 35.356 1.000 13.750 353 GLY B C 1
ATOM 5118 O O . GLY B 1 176 ? -46.149 -4.881 34.514 1.000 14.470 353 GLY B O 1
ATOM 5122 N N . TYR B 1 177 ? -45.882 -3.993 36.562 1.000 13.060 354 TYR B N 1
ATOM 5123 C CA . TYR B 1 177 ? -47.256 -4.257 36.921 1.000 13.510 354 TYR B CA 1
ATOM 5124 C C . TYR B 1 177 ? -48.109 -3.014 36.744 1.000 12.270 354 TYR B C 1
ATOM 5125 O O . TYR B 1 177 ? -47.611 -1.873 36.751 1.000 14.110 354 TYR B O 1
ATOM 5143 N N . VAL B 1 178 ? -49.411 -3.256 36.621 1.000 15.070 355 VAL B N 1
ATOM 5144 C CA . VAL B 1 178 ? -50.392 -2.198 36.681 1.000 13.240 355 VAL B CA 1
ATOM 5145 C C . VAL B 1 178 ? -51.247 -2.445 37.930 1.000 14.020 355 VAL B C 1
ATOM 5146 O O . VAL B 1 178 ? -51.867 -3.517 38.090 1.000 17.260 355 VAL B O 1
ATOM 5159 N N . GLN B 1 179 ? -51.238 -1.441 38.804 1.000 15.700 356 GLN B N 1
ATOM 5160 C CA . GLN B 1 179 ? -51.979 -1.507 40.052 1.000 17.980 356 GLN B CA 1
ATOM 5161 C C . GLN B 1 179 ? -53.176 -0.585 39.938 1.000 16.620 356 GLN B C 1
ATOM 5162 O O . GLN B 1 179 ? -53.031 0.631 39.771 1.000 18.440 356 GLN B O 1
ATOM 5176 N N . LEU B 1 180 ? -54.355 -1.176 40.051 1.000 17.610 357 LEU B N 1
ATOM 5177 C CA . LEU B 1 180 ? -55.601 -0.408 40.101 1.000 18.990 357 LEU B CA 1
ATOM 5178 C C . LEU B 1 180 ? -56.079 -0.271 41.535 1.000 19.450 357 LEU B C 1
ATOM 5179 O O . LEU B 1 180 ? -55.947 -1.187 42.339 1.000 20.580 357 LEU B O 1
ATOM 5195 N N . ASN B 1 181 ? -56.591 0.912 41.861 1.000 19.060 358 ASN B N 1
ATOM 5196 C CA . ASN B 1 181 ? -57.165 1.155 43.178 1.000 22.140 358 ASN B CA 1
ATOM 5197 C C . ASN B 1 181 ? -58.481 1.916 43.028 1.000 19.060 358 ASN B C 1
ATOM 5198 O O . ASN B 1 181 ? -58.627 2.762 42.155 1.000 19.700 358 ASN B O 1
ATOM 5209 N N . SER B 1 182 ? -59.434 1.577 43.891 1.000 19.530 359 SER B N 1
ATOM 5210 C CA . SER B 1 182 ? -60.733 2.218 43.865 1.000 19.250 359 SER B CA 1
ATOM 5211 C C . SER B 1 182 ? -61.452 1.970 45.178 1.000 18.270 359 SER B C 1
ATOM 5212 O O . SER B 1 182 ? -61.416 0.853 45.702 1.000 19.960 359 SER B O 1
ATOM 5220 N N . PRO B 1 183 ? -62.159 2.985 45.688 1.000 18.280 360 PRO B N 1
ATOM 5221 C CA . PRO B 1 183 ? -63.012 2.740 46.858 1.000 19.940 360 PRO B CA 1
ATOM 5222 C C . PRO B 1 183 ? -64.246 1.894 46.514 1.000 21.400 360 PRO B C 1
ATOM 5223 O O . PRO B 1 183 ? -64.788 1.222 47.392 1.000 23.730 360 PRO B O 1
ATOM 5234 N N . THR B 1 184 ? -64.653 1.909 45.234 1.000 21.680 361 THR B N 1
ATOM 5235 C CA . THR B 1 184 ? -65.816 1.164 44.758 1.000 23.750 361 THR B CA 1
ATOM 5236 C C . THR B 1 184 ? -65.418 -0.022 43.906 1.000 21.770 361 THR B C 1
ATOM 5237 O O . THR B 1 184 ? -64.356 -0.011 43.255 1.000 20.930 361 THR B O 1
ATOM 5248 N N . ALA B 1 185 ? -66.256 -1.055 43.960 1.000 20.680 362 ALA B N 1
ATOM 5249 C CA . ALA B 1 185 ? -66.028 -2.306 43.263 1.000 19.250 362 ALA B CA 1
ATOM 5250 C C . ALA B 1 185 ? -65.921 -2.078 41.756 1.000 21.340 362 ALA B C 1
ATOM 5251 O O . ALA B 1 185 ? -66.578 -1.199 41.211 1.000 21.950 362 ALA B O 1
ATOM 5258 N N . TYR B 1 186 ? -65.071 -2.862 41.097 1.000 21.730 363 TYR B N 1
ATOM 5259 C CA . TYR B 1 186 ? -64.917 -2.794 39.643 1.000 19.990 363 TYR B CA 1
ATOM 5260 C C . TYR B 1 186 ? -64.511 -4.166 39.140 1.000 21.680 363 TYR B C 1
ATOM 5261 O O . TYR B 1 186 ? -64.080 -5.012 39.923 1.000 23.840 363 TYR B O 1
ATOM 5279 N N . SER B 1 187 ? -64.654 -4.415 37.838 1.000 22.790 364 SER B N 1
ATOM 5280 C CA . SER B 1 187 ? -64.130 -5.625 37.243 1.000 23.920 364 SER B CA 1
ATOM 5281 C C . SER B 1 187 ? -63.389 -5.253 35.959 1.000 25.480 364 SER B C 1
ATOM 5282 O O . SER B 1 187 ? -63.702 -4.247 35.308 1.000 24.060 364 SER B O 1
ATOM 5290 N N . VAL B 1 188 ? -62.410 -6.084 35.617 1.000 22.500 365 VAL B N 1
ATOM 5291 C CA . VAL B 1 188 ? -61.644 -5.942 34.404 1.000 23.810 365 VAL B CA 1
ATOM 5292 C C . VAL B 1 188 ? -61.704 -7.290 33.716 1.000 23.390 365 VAL B C 1
ATOM 5293 O O . VAL B 1 188 ? -61.593 -8.331 34.346 1.000 28.250 365 VAL B O 1
ATOM 5306 N N . SER B 1 189 ? -61.900 -7.266 32.408 1.000 21.540 366 SER B N 1
ATOM 5307 C CA . SER B 1 189 ? -61.989 -8.494 31.658 1.000 20.900 366 SER B CA 1
ATOM 5308 C C . SER B 1 189 ? -61.664 -8.202 30.230 1.000 20.030 366 SER B C 1
ATOM 5309 O O . SER B 1 189 ? -61.559 -7.033 29.832 1.000 19.210 366 SER B O 1
ATOM 5317 N N . GLY B 1 190 ? -61.509 -9.265 29.464 1.000 19.390 367 GLY B N 1
ATOM 5318 C CA . GLY B 1 190 ? -61.292 -9.118 28.041 1.000 21.230 367 GLY B CA 1
ATOM 5319 C C . GLY B 1 190 ? -61.374 -10.461 27.376 1.000 24.310 367 GLY B C 1
ATOM 5320 O O . GLY B 1 190 ? -61.436 -11.497 28.048 1.000 25.130 367 GLY B O 1
ATOM 5324 N N . THR B 1 191 ? -61.412 -10.416 26.049 1.000 24.770 368 THR B N 1
ATOM 5325 C CA . THR B 1 191 ? -61.447 -11.608 25.228 1.000 23.680 368 THR B CA 1
ATOM 5326 C C . THR B 1 191 ? -60.082 -12.257 25.254 1.000 25.310 368 THR B C 1
ATOM 5327 O O . THR B 1 191 ? -59.060 -11.559 25.188 1.000 21.600 368 THR B O 1
ATOM 5338 N N . GLY B 1 192 ? -60.055 -13.579 25.356 1.000 22.750 369 GLY B N 1
ATOM 5339 C CA . GLY B 1 192 ? -58.814 -14.317 25.286 1.000 23.730 369 GLY B CA 1
ATOM 5340 C C . GLY B 1 192 ? -57.920 -13.813 26.389 1.000 24.010 369 GLY B C 1
ATOM 5341 O O . GLY B 1 192 ? -58.369 -13.696 27.534 1.000 25.770 369 GLY B O 1
ATOM 5345 N N . THR B 1 193 ? -56.685 -13.467 26.042 1.000 26.030 370 THR B N 1
ATOM 5346 C CA . THR B 1 193 ? -55.706 -13.023 27.039 1.000 20.590 370 THR B CA 1
ATOM 5347 C C . THR B 1 193 ? -55.496 -11.501 26.999 1.000 21.450 370 THR B C 1
ATOM 5348 O O . THR B 1 193 ? -54.553 -10.994 27.571 1.000 17.680 370 THR B O 1
ATOM 5359 N N . GLN B 1 194 ? -56.401 -10.779 26.353 1.000 19.590 371 GLN B N 1
ATOM 5360 C CA . GLN B 1 194 ? -56.241 -9.350 26.177 1.000 19.230 371 GLN B CA 1
ATOM 5361 C C . GLN B 1 194 ? -56.163 -8.575 27.499 1.000 18.470 371 GLN B C 1
ATOM 5362 O O . GLN B 1 194 ? -55.362 -7.625 27.621 1.000 17.740 371 GLN B O 1
ATOM 5376 N N . ALA B 1 195 ? -56.973 -8.955 28.483 1.000 18.870 372 ALA B N 1
ATOM 5377 C CA . ALA B 1 195 ? -56.881 -8.347 29.813 1.000 18.210 372 ALA B CA 1
ATOM 5378 C C . ALA B 1 195 ? -56.031 -9.182 30.761 1.000 17.900 372 ALA B C 1
ATOM 5379 O O . ALA B 1 195 ? -55.317 -8.614 31.599 1.000 18.510 372 ALA B O 1
ATOM 5386 N N . SER B 1 196 ? -56.089 -10.500 30.650 1.000 17.460 373 SER B N 1
ATOM 5387 C CA . SER B 1 196 ? -55.343 -11.338 31.587 1.000 16.950 373 SER B CA 1
ATOM 5388 C C . SER B 1 196 ? -53.830 -11.259 31.423 1.000 16.950 373 SER B C 1
ATOM 5389 O O . SER B 1 196 ? -53.075 -11.549 32.371 1.000 17.340 373 SER B O 1
ATOM 5397 N N . GLN B 1 197 ? -53.376 -10.814 30.255 1.000 14.930 374 GLN B N 1
ATOM 5398 C CA . GLN B 1 197 ? -51.939 -10.554 30.071 1.000 15.270 374 GLN B CA 1
ATOM 5399 C C . GLN B 1 197 ? -51.466 -9.478 31.062 1.000 15.080 374 GLN B C 1
ATOM 5400 O O . GLN B 1 197 ? -50.282 -9.440 31.445 1.000 14.870 374 GLN B O 1
ATOM 5414 N N . VAL B 1 198 ? -52.374 -8.596 31.467 1.000 15.830 375 VAL B N 1
ATOM 5415 C CA . VAL B 1 198 ? -52.072 -7.540 32.439 1.000 15.890 375 VAL B CA 1
ATOM 5416 C C . VAL B 1 198 ? -52.443 -7.898 33.869 1.000 16.460 375 VAL B C 1
ATOM 5417 O O . VAL B 1 198 ? -51.700 -7.627 34.798 1.000 17.120 375 VAL B O 1
ATOM 5430 N N . PHE B 1 199 ? -53.608 -8.522 34.035 1.000 16.300 376 PHE B N 1
ATOM 5431 C CA . PHE B 1 199 ? -54.199 -8.684 35.381 1.000 16.760 376 PHE B CA 1
ATOM 5432 C C . PHE B 1 199 ? -54.369 -10.118 35.837 1.000 18.610 376 PHE B C 1
ATOM 5433 O O . PHE B 1 199 ? -54.793 -10.360 36.973 1.000 19.930 376 PHE B O 1
ATOM 5450 N N . GLY B 1 200 ? -54.008 -11.090 35.017 1.000 18.890 377 GLY B N 1
ATOM 5451 C CA . GLY B 1 200 ? -54.280 -12.479 35.365 1.000 18.950 377 GLY B CA 1
ATOM 5452 C C . GLY B 1 200 ? -55.773 -12.768 35.229 1.000 18.530 377 GLY B C 1
ATOM 5453 O O . GLY B 1 200 ? -56.546 -11.925 34.728 1.000 19.940 377 GLY B O 1
ATOM 5457 N N . ASN B 1 201 ? -56.139 -13.998 35.577 1.000 19.240 378 ASN B N 1
ATOM 5458 C CA . ASN B 1 201 ? -57.516 -14.492 35.485 1.000 22.950 378 ASN B CA 1
ATOM 5459 C C . ASN B 1 201 ? -57.762 -15.266 36.771 1.000 24.760 378 ASN B C 1
ATOM 5460 O O . ASN B 1 201 ? -57.086 -16.242 37.017 1.000 23.220 378 ASN B O 1
ATOM 5471 N N . ALA B 1 202 ? -58.701 -14.801 37.596 1.000 27.070 379 ALA B N 1
ATOM 5472 C CA . ALA B 1 202 ? -58.941 -15.413 38.910 1.000 29.560 379 ALA B CA 1
ATOM 5473 C C . ALA B 1 202 ? -59.903 -16.621 38.859 1.000 35.210 379 ALA B C 1
ATOM 5474 O O . ALA B 1 202 ? -60.220 -17.207 39.907 1.000 31.320 379 ALA B O 1
ATOM 5481 N N . SER B 1 203 ? -60.362 -17.000 37.664 1.000 34.870 380 SER B N 1
ATOM 5482 C CA . SER B 1 203 ? -61.218 -18.184 37.515 1.000 39.700 380 SER B CA 1
ATOM 5483 C C . SER B 1 203 ? -60.413 -19.433 37.178 1.000 37.380 380 SER B C 1
ATOM 5484 O O . SER B 1 203 ? -59.809 -19.514 36.109 1.000 44.090 380 SER B O 1
#